Protein AF-0000000085039426 (afdb_homodimer)

Nearest PDB structures (foldseek):
  3bru-assembly1_B  TM=8.656E-01  e=1.188E-07  Cereibacter sphaeroides 2.4.1
  4yze-assembly1_A  TM=8.765E-01  e=3.279E-07  Escherichia coli K-12
  4l62-assembly1_C  TM=8.426E-01  e=1.089E-06  Pseudomonas aeruginosa PAO1
  3p9t-assembly1_B  TM=7.108E-01  e=8.349E-05  Stenotrophomonas maltophilia
  5h9t-assembly3_F  TM=6.845E-01  e=9.589E-05  Pseudomonas aeruginosa PAO1

Radius of gyration: 22.46 Å; Cα contacts (8 Å, |Δi|>4): 507; chains: 2; bounding box: 78×58×39 Å

Secondary structure (DSSP, 8-state):
-HHHHHHHHHHHHHHHHHHHHHHHH-TTT--HHHHHHHHT--HHHHHHH-S-HHHHHHHHIIIIIHHHHIIIIIGGGGSSS-HHHHHHHHHHHHHHH--HHHHHH--HHHHHHHHHTTT-HHHHHHHHHHHHHHHHHHHHHHHHHHHTTSB-TTS-HHHHHHHHHHHHHHHHHHGGG-SSSHHHHHHHHHHHHHHHHHB--/-HHHHHHHHHHHHHHHHHHHHHHHH-TTT--HHHHHHHHT--HHHHHHH-S-HHHHHHHHIIIIIHHHHIIIIIGGGGSSS-HHHHHHHHHHHHHHH--HHHHHH--HHHHHHHHHTTT-HHHHHHHHHHHHHHHHHHHHHHHHHHHTTSB-TTS-HHHHHHHHHHHHHHHHHHGGG-SSSHHHHHHHHHHHHHHHHHB--

InterPro domains:
  IPR001647 DNA-binding HTH domain, TetR-type [PF00440] (14-56)
  IPR001647 DNA-binding HTH domain, TetR-type [PR00455] (14-27)
  IPR001647 DNA-binding HTH domain, TetR-type [PR00455] (35-58)
  IPR001647 DNA-binding HTH domain, TetR-type [PS50977] (8-68)
  IPR009057 Homedomain-like superfamily [SSF46689] (4-67)
  IPR011075 Tetracyclin repressor-like, C-terminal domain [PF16925] (91-185)
  IPR023772 DNA-binding HTH domain, TetR-type, conserved site [PS01081] (26-56)
  IPR036271 Tetracyclin repressor-like, C-terminal domain superfamily [SSF48498] (82-187)

Solvent-accessible surface area (backbone atoms only — not comparable to full-atom values): 20787 Å² total; per-residue (Å²): 109,69,65,55,51,50,50,50,51,51,48,49,46,48,45,52,44,41,46,52,39,31,51,76,62,30,61,86,68,50,46,70,68,56,39,29,59,75,54,73,51,51,69,67,62,50,51,71,73,38,89,42,69,67,57,46,51,51,48,33,44,62,60,49,43,37,44,51,47,40,64,57,65,35,51,56,57,71,50,89,74,57,38,64,58,36,54,50,48,39,59,54,49,50,65,69,65,52,46,70,67,41,42,47,57,25,46,62,60,57,38,44,36,51,72,38,17,65,72,44,67,69,52,13,51,55,52,35,49,46,49,50,52,48,39,48,48,43,28,52,34,45,52,49,12,34,73,68,57,49,25,45,76,85,58,56,42,64,13,49,28,47,33,52,52,10,26,54,53,16,43,34,38,56,36,19,46,46,96,60,61,63,64,57,54,24,30,50,51,27,47,50,55,47,54,62,65,41,32,50,132,108,69,67,58,52,50,50,51,51,52,48,49,45,49,46,53,44,41,44,51,40,32,52,75,64,30,60,88,70,48,47,69,68,56,38,28,59,74,55,72,50,52,70,67,63,48,49,71,73,37,90,41,67,68,58,47,51,50,47,34,44,62,60,50,43,36,45,52,47,40,64,57,64,37,52,56,59,71,50,89,74,58,38,66,57,36,55,50,47,39,58,54,48,48,65,70,64,54,46,71,68,43,43,46,56,25,46,60,61,58,40,45,36,51,71,39,17,65,71,42,70,68,54,13,52,53,51,35,50,47,50,50,52,48,39,49,49,44,26,51,35,45,52,49,11,32,73,70,58,49,24,45,76,85,57,54,43,64,14,46,28,47,31,53,50,11,25,55,52,17,42,33,36,57,36,19,48,48,95,59,63,64,64,58,53,24,31,50,51,29,49,50,56,50,54,61,67,42,33,51,131

Sequence (402 aa):
MLQELKSERTKKLILDKAYELFYEEGFKSSSIDRIVKASHLTKGAFYHHFKSKKELGLKVIELKIQERIHQGMIVPLSNPGEALDLLRDTFFHRIKLFSLYDKKHGCPFNNLINEIGNQELAYRLALKKVLDEWKQAIIRIIERGKKEKTIKKSVSSHAVAIYLISAFEGVRGIRKLYDNDSVLTEYLLGLSFYLDHLGTNMLQELKSERTKKLILDKAYELFYEEGFKSSSIDRIVKASHLTKGAFYHHFKSKKELGLKVIELKIQERIHQGMIVPLSNPGEALDLLRDTFFHRIKLFSLYDKKHGCPFNNLINEIGNQELAYRLALKKVLDEWKQAIIRIIERGKKEKTIKKSVSSHAVAIYLISAFEGVRGIRKLYDNDSVLTEYLLGLSFYLDHLGTN

Organism: Cyclobacterium marinum (strain ATCC 25205 / DSM 745 / LMG 13164 / NCIMB 1802) (NCBI:txid880070)

pLDDT: mean 96.67, std 4.33, range [63.5, 98.94]

Structure (mmCIF, N/CA/C/O backbone):
data_AF-0000000085039426-model_v1
#
loop_
_entity.id
_entity.type
_entity.pdbx_description
1 polymer 'Transcriptional regulator, TetR family'
#
loop_
_atom_site.group_PDB
_atom_site.id
_atom_site.type_symbol
_atom_site.label_atom_id
_atom_site.label_alt_id
_atom_site.label_comp_id
_atom_site.label_asym_id
_atom_site.label_entity_id
_atom_site.label_seq_id
_atom_site.pdbx_PDB_ins_code
_atom_site.Cartn_x
_atom_site.Cartn_y
_atom_site.Cartn_z
_atom_site.occupancy
_atom_site.B_iso_or_equiv
_atom_site.auth_seq_id
_atom_site.auth_comp_id
_atom_site.auth_asym_id
_atom_site.auth_atom_id
_atom_site.pdbx_PDB_model_num
ATOM 1 N N . MET A 1 1 ? 39.406 20.75 3.938 1 72.38 1 MET A N 1
ATOM 2 C CA . MET A 1 1 ? 39.125 19.312 4.012 1 72.38 1 MET A CA 1
ATOM 3 C C . MET A 1 1 ? 38.219 19 5.191 1 72.38 1 MET A C 1
ATOM 5 O O . MET A 1 1 ? 37.156 18.391 5.02 1 72.38 1 MET A O 1
ATOM 9 N N . LEU A 1 2 ? 38.5 19.578 6.258 1 80.75 2 LEU A N 1
ATOM 10 C CA . LEU A 1 2 ? 37.719 19.359 7.469 1 80.75 2 LEU A CA 1
ATOM 11 C C . LEU A 1 2 ? 36.312 19.984 7.344 1 80.75 2 LEU A C 1
ATOM 13 O O . LEU A 1 2 ? 35.344 19.391 7.766 1 80.75 2 LEU A O 1
ATOM 17 N N . GLN A 1 3 ? 36.281 21.156 6.609 1 80.69 3 GLN A N 1
ATOM 18 C CA . GLN A 1 3 ? 35 21.844 6.414 1 80.69 3 GLN A CA 1
ATOM 19 C C . GLN A 1 3 ? 34.094 21.062 5.484 1 80.69 3 GLN A C 1
ATOM 21 O O . GLN A 1 3 ? 32.875 20.984 5.703 1 80.69 3 GLN A O 1
ATOM 26 N N . GLU A 1 4 ? 34.688 20.5 4.5 1 81.31 4 GLU A N 1
ATOM 27 C CA . GLU A 1 4 ? 33.938 19.688 3.562 1 81.31 4 GLU A CA 1
ATOM 28 C C . GLU A 1 4 ? 33.375 18.438 4.246 1 81.31 4 GLU A C 1
ATOM 30 O O . GLU A 1 4 ? 32.219 18.047 3.982 1 81.31 4 GLU A O 1
ATOM 35 N N . LEU A 1 5 ? 34.156 17.859 5.039 1 80.62 5 LEU A N 1
ATOM 36 C CA . LEU A 1 5 ? 33.719 16.672 5.777 1 80.62 5 LEU A CA 1
ATOM 37 C C . LEU A 1 5 ? 32.594 17.016 6.742 1 80.62 5 LEU A C 1
ATOM 39 O O . LEU A 1 5 ? 31.656 16.234 6.895 1 80.62 5 LEU A O 1
ATOM 43 N N . LYS A 1 6 ? 32.781 18.141 7.355 1 84.81 6 LYS A N 1
ATOM 44 C CA . LYS A 1 6 ? 31.719 18.609 8.266 1 84.81 6 LYS A CA 1
ATOM 45 C C . LYS A 1 6 ? 30.422 18.875 7.52 1 84.81 6 LYS A C 1
ATOM 47 O O . LYS A 1 6 ? 29.344 18.547 8.008 1 84.81 6 LYS A O 1
ATOM 52 N N . SER A 1 7 ? 30.578 19.484 6.441 1 89.81 7 SER A N 1
ATOM 53 C CA . SER A 1 7 ? 29.422 19.781 5.609 1 89.81 7 SER A CA 1
ATOM 54 C C . SER A 1 7 ? 28.703 18.5 5.176 1 89.81 7 SER A C 1
ATOM 56 O O . SER A 1 7 ? 27.484 18.422 5.234 1 89.81 7 SER A O 1
ATOM 58 N N . GLU A 1 8 ? 29.516 17.547 4.762 1 92.12 8 GLU A N 1
ATOM 59 C CA . GLU A 1 8 ? 28.938 16.281 4.344 1 92.12 8 GLU A CA 1
ATOM 60 C C . GLU A 1 8 ? 28.266 15.57 5.512 1 92.12 8 GLU A C 1
ATOM 62 O O . GLU A 1 8 ? 27.234 14.922 5.34 1 92.12 8 GLU A O 1
ATOM 67 N N . ARG A 1 9 ? 28.812 15.648 6.645 1 94.44 9 ARG A N 1
ATOM 68 C CA . ARG A 1 9 ? 28.234 15.047 7.844 1 94.44 9 ARG A CA 1
ATOM 69 C C . ARG A 1 9 ? 26.906 15.703 8.203 1 94.44 9 ARG A C 1
ATOM 71 O O . ARG A 1 9 ? 25.969 15.023 8.602 1 94.44 9 ARG A O 1
ATOM 78 N N . THR A 1 10 ? 26.891 17.047 8.055 1 95.69 10 THR A N 1
ATOM 79 C CA . THR A 1 10 ? 25.672 17.781 8.336 1 95.69 10 THR A CA 1
ATOM 80 C C . THR A 1 10 ? 24.578 17.422 7.336 1 95.69 10 THR A C 1
ATOM 82 O O . THR A 1 10 ? 23.422 17.219 7.715 1 95.69 10 THR A O 1
ATOM 85 N N . LYS A 1 11 ? 24.953 17.344 6.117 1 96.62 11 LYS A N 1
ATOM 86 C CA . LYS A 1 11 ? 24.016 16.953 5.07 1 96.62 11 LYS A CA 1
ATOM 87 C C . LYS A 1 11 ? 23.438 15.578 5.344 1 96.62 11 LYS A C 1
ATOM 89 O O . LYS A 1 11 ? 22.219 15.375 5.219 1 96.62 11 LYS A O 1
ATOM 94 N N . LYS A 1 12 ? 24.297 14.617 5.703 1 97.06 12 LYS A N 1
ATOM 95 C CA . LYS A 1 12 ? 23.859 13.258 6.016 1 97.06 12 LYS A CA 1
ATOM 96 C C . LYS A 1 12 ? 22.938 13.242 7.23 1 97.06 12 LYS A C 1
ATOM 98 O O . LYS A 1 12 ? 21.938 12.516 7.254 1 97.06 12 LYS A O 1
ATOM 103 N N . LEU A 1 13 ? 23.234 14.023 8.203 1 97.69 13 LEU A N 1
ATOM 104 C CA . LEU A 1 13 ? 22.406 14.117 9.406 1 97.69 13 LEU A CA 1
ATOM 105 C C . LEU A 1 13 ? 21 14.609 9.062 1 97.69 13 LEU A C 1
ATOM 107 O O . LEU A 1 13 ? 20.016 14.055 9.539 1 97.69 13 LEU A O 1
ATOM 111 N N . ILE A 1 14 ? 20.938 15.617 8.242 1 97.81 14 ILE A N 1
ATOM 112 C CA . ILE A 1 14 ? 19.656 16.172 7.824 1 97.81 14 ILE A CA 1
ATOM 113 C C . ILE A 1 14 ? 18.859 15.102 7.07 1 97.81 14 ILE A C 1
ATOM 115 O O . ILE A 1 14 ? 17.672 14.906 7.336 1 97.81 14 ILE A O 1
ATOM 119 N N . LEU A 1 15 ? 19.547 14.406 6.199 1 98.12 15 LEU A N 1
ATOM 120 C CA . LEU A 1 15 ? 18.891 13.367 5.398 1 98.12 15 LEU A CA 1
ATOM 121 C C . LEU A 1 15 ? 18.359 12.242 6.285 1 98.12 15 LEU A C 1
ATOM 123 O O . LEU A 1 15 ? 17.234 11.781 6.094 1 98.12 15 LEU A O 1
ATOM 127 N N . ASP A 1 16 ? 19.141 11.828 7.234 1 98.38 16 ASP A N 1
ATOM 128 C CA . ASP A 1 16 ? 18.75 10.75 8.133 1 98.38 16 ASP A CA 1
ATOM 129 C C . ASP A 1 16 ? 17.531 11.141 8.977 1 98.38 16 ASP A C 1
ATOM 131 O O . ASP A 1 16 ? 16.594 10.359 9.109 1 98.38 16 ASP A O 1
ATOM 135 N N . LYS A 1 17 ? 17.531 12.305 9.477 1 98.5 17 LYS A N 1
ATOM 136 C CA . LYS A 1 17 ? 16.438 12.766 10.32 1 98.5 17 LYS A CA 1
ATOM 137 C C . LYS A 1 17 ? 15.172 13.008 9.5 1 98.5 17 LYS A C 1
ATOM 139 O O . LYS A 1 17 ? 14.062 12.719 9.961 1 98.5 17 LYS A O 1
ATOM 144 N N . ALA A 1 18 ? 15.406 13.562 8.328 1 98.62 18 ALA A N 1
ATOM 145 C CA . ALA A 1 18 ? 14.266 13.742 7.438 1 98.62 18 ALA A CA 1
ATOM 146 C C . ALA A 1 18 ? 13.617 12.398 7.09 1 98.62 18 ALA A C 1
ATOM 148 O O . ALA A 1 18 ? 12.398 12.25 7.16 1 98.62 18 ALA A O 1
ATOM 149 N N . TYR A 1 19 ? 14.445 11.438 6.777 1 98.69 19 TYR A N 1
ATOM 150 C CA . TYR A 1 19 ? 13.953 10.102 6.461 1 98.69 19 TYR A CA 1
ATOM 151 C C . TYR A 1 19 ? 13.156 9.523 7.625 1 98.69 19 TYR A C 1
ATOM 153 O O . TYR A 1 19 ? 12.055 9 7.434 1 98.69 19 TYR A O 1
ATOM 161 N N . GLU A 1 20 ? 13.719 9.633 8.766 1 98.44 20 GLU A N 1
ATOM 162 C CA . GLU A 1 20 ? 13.062 9.102 9.953 1 98.44 20 GLU A CA 1
ATOM 163 C C . GLU A 1 20 ? 11.695 9.758 10.156 1 98.44 20 GLU A C 1
ATOM 165 O O . GLU A 1 20 ? 10.703 9.062 10.414 1 98.44 20 GLU A O 1
ATOM 170 N N . LEU A 1 21 ? 11.633 11.062 9.992 1 98.06 21 LEU A N 1
ATOM 171 C CA . LEU A 1 21 ? 10.391 11.797 10.203 1 98.06 21 LEU A CA 1
ATOM 172 C C . LEU A 1 21 ? 9.383 11.469 9.102 1 98.06 21 LEU A C 1
ATOM 174 O O . LEU A 1 21 ? 8.203 11.258 9.383 1 98.06 21 LEU A O 1
ATOM 178 N N . PHE A 1 22 ? 9.875 11.438 7.832 1 98.12 22 PHE A N 1
ATOM 179 C CA . PHE A 1 22 ? 9 11.055 6.73 1 98.12 22 PHE A CA 1
ATOM 180 C C . PHE A 1 22 ? 8.422 9.664 6.953 1 98.12 22 PHE A C 1
ATOM 182 O O . PHE A 1 22 ? 7.242 9.43 6.688 1 98.12 22 PHE A O 1
ATOM 189 N N . TYR A 1 23 ? 9.234 8.766 7.441 1 97.81 23 TYR A N 1
ATOM 190 C CA . TYR A 1 23 ? 8.844 7.375 7.625 1 97.81 23 TYR A CA 1
ATOM 191 C C . TYR A 1 23 ? 7.844 7.234 8.766 1 97.81 23 TYR A C 1
ATOM 193 O O . TYR A 1 23 ? 6.836 6.531 8.633 1 97.81 23 TYR A O 1
ATOM 201 N N . GLU A 1 24 ? 8.008 7.957 9.805 1 96.44 24 GLU A N 1
ATOM 202 C CA . GLU A 1 24 ? 7.203 7.801 11.008 1 96.44 24 GLU A CA 1
ATOM 203 C C . GLU A 1 24 ? 5.938 8.648 10.938 1 96.44 24 GLU A C 1
ATOM 205 O O . GLU A 1 24 ? 4.867 8.219 11.383 1 96.44 24 GLU A O 1
ATOM 210 N N . GLU A 1 25 ? 6.082 9.867 10.281 1 95.12 25 GLU A N 1
ATOM 211 C CA . GLU A 1 25 ? 4.996 10.836 10.43 1 95.12 25 GLU A CA 1
ATOM 212 C C . GLU A 1 25 ? 4.371 11.164 9.078 1 95.12 25 GLU A C 1
ATOM 214 O O . GLU A 1 25 ? 3.281 11.742 9.016 1 95.12 25 GLU A O 1
ATOM 219 N N . GLY A 1 26 ? 5.039 10.75 8.055 1 96.38 26 GLY A N 1
ATOM 220 C CA . GLY A 1 26 ? 4.582 11.125 6.73 1 96.38 26 GLY A CA 1
ATOM 221 C C . GLY A 1 26 ? 5.301 12.336 6.172 1 96.38 26 GLY A C 1
ATOM 222 O O . GLY A 1 26 ? 5.695 13.234 6.922 1 96.38 26 GLY A O 1
ATOM 223 N N . PHE A 1 27 ? 5.441 12.398 4.922 1 96.94 27 PHE A N 1
ATOM 224 C CA . PHE A 1 27 ? 6.125 13.484 4.227 1 96.94 27 PHE A CA 1
ATOM 225 C C . PHE A 1 27 ? 5.363 14.797 4.391 1 96.94 27 PHE A C 1
ATOM 227 O O . PHE A 1 27 ? 5.949 15.82 4.758 1 96.94 27 PHE A O 1
ATOM 234 N N . LYS A 1 28 ? 4.113 14.734 4.215 1 94.75 28 LYS A N 1
ATOM 235 C CA . LYS A 1 28 ? 3.299 15.945 4.227 1 94.75 28 LYS A CA 1
ATOM 236 C C . LYS A 1 28 ? 3.244 16.562 5.621 1 94.75 28 LYS A C 1
ATOM 238 O O . LYS A 1 28 ? 3.215 17.781 5.766 1 94.75 28 LYS A O 1
ATOM 243 N N . SER A 1 29 ? 3.33 15.758 6.617 1 93.81 29 SER A N 1
ATOM 244 C CA . SER A 1 29 ? 3.162 16.234 7.988 1 93.81 29 SER A CA 1
ATOM 245 C C . SER A 1 29 ? 4.496 16.656 8.586 1 93.81 29 SER A C 1
ATOM 247 O O . SER A 1 29 ? 4.535 17.234 9.68 1 93.81 29 SER A O 1
ATOM 249 N N . SER A 1 30 ? 5.562 16.344 7.895 1 96.56 30 SER A N 1
ATOM 250 C CA . SER A 1 30 ? 6.887 16.703 8.383 1 96.56 30 SER A CA 1
ATOM 251 C C . SER A 1 30 ? 7.32 18.062 7.824 1 96.56 30 SER A C 1
ATOM 253 O O . SER A 1 30 ? 7.398 18.234 6.609 1 96.56 30 SER A O 1
ATOM 255 N N . SER A 1 31 ? 7.621 19.016 8.758 1 96.44 31 SER A N 1
ATOM 256 C CA . SER A 1 31 ? 8.047 20.344 8.328 1 96.44 31 SER A CA 1
ATOM 257 C C . SER A 1 31 ? 9.555 20.516 8.461 1 96.44 31 SER A C 1
ATOM 259 O O . SER A 1 31 ? 10.211 19.75 9.18 1 96.44 31 SER A O 1
ATOM 261 N N . ILE A 1 32 ? 10.008 21.469 7.762 1 97.25 32 ILE A N 1
ATOM 262 C CA . ILE A 1 32 ? 11.422 21.812 7.859 1 97.25 32 ILE A CA 1
ATOM 263 C C . ILE A 1 32 ? 11.766 22.172 9.305 1 97.25 32 ILE A C 1
ATOM 265 O O . ILE A 1 32 ? 12.82 21.781 9.82 1 97.25 32 ILE A O 1
ATOM 269 N N . ASP A 1 33 ? 10.859 22.875 9.977 1 97.62 33 ASP A N 1
ATOM 270 C CA . ASP A 1 33 ? 11.086 23.25 11.375 1 97.62 33 ASP A CA 1
ATOM 271 C C . ASP A 1 33 ? 11.281 22 12.25 1 97.62 33 ASP A C 1
ATOM 273 O O . ASP A 1 33 ? 12.164 21.984 13.109 1 97.62 33 ASP A O 1
ATOM 277 N N . ARG A 1 34 ? 10.492 20.984 12.055 1 97.19 34 ARG A N 1
ATOM 278 C CA . ARG A 1 34 ? 10.602 19.75 12.828 1 97.19 34 ARG A CA 1
ATOM 279 C C . ARG A 1 34 ? 11.914 19.031 12.531 1 97.19 34 ARG A C 1
ATOM 281 O O . ARG A 1 34 ? 12.547 18.484 13.43 1 97.19 34 ARG A O 1
ATOM 288 N N . ILE A 1 35 ? 12.305 19.047 11.273 1 98 35 ILE A N 1
ATOM 289 C CA . ILE A 1 35 ? 13.539 18.391 10.867 1 98 35 ILE A CA 1
ATOM 290 C C . ILE A 1 35 ? 14.734 19.125 11.469 1 98 35 ILE A C 1
ATOM 292 O O . ILE A 1 35 ? 15.664 18.5 11.977 1 98 35 ILE A O 1
ATOM 296 N N . VAL A 1 36 ? 14.672 20.438 11.406 1 98 36 VAL A N 1
ATOM 297 C CA . VAL A 1 36 ? 15.719 21.281 11.977 1 98 36 VAL A CA 1
ATOM 298 C C . VAL A 1 36 ? 15.836 21 13.477 1 98 36 VAL A C 1
ATOM 300 O O . VAL A 1 36 ? 16.938 20.766 13.984 1 98 36 VAL A O 1
ATOM 303 N N . LYS A 1 37 ? 14.758 20.953 14.141 1 98 37 LYS A N 1
ATOM 304 C CA . LYS A 1 37 ? 14.742 20.672 15.57 1 98 37 LYS A CA 1
ATOM 305 C C . LYS A 1 37 ? 15.281 19.266 15.867 1 98 37 LYS A C 1
ATOM 307 O O . LYS A 1 37 ? 16.109 19.094 16.766 1 98 37 LYS A O 1
ATOM 312 N N . ALA A 1 38 ? 14.867 18.297 15.117 1 97.12 38 ALA A N 1
ATOM 313 C CA . ALA A 1 38 ? 15.266 16.906 15.328 1 97.12 38 ALA A CA 1
ATOM 314 C C . ALA A 1 38 ? 16.766 16.719 15.055 1 97.12 38 ALA A C 1
ATOM 316 O O . ALA A 1 38 ? 17.391 15.836 15.625 1 97.12 38 ALA A O 1
ATOM 317 N N . SER A 1 39 ? 17.312 17.578 14.18 1 96.88 39 SER A N 1
ATOM 318 C CA . SER A 1 39 ? 18.719 17.469 13.797 1 96.88 39 SER A CA 1
ATOM 319 C C . SER A 1 39 ? 19.609 18.328 14.695 1 96.88 39 SER A C 1
ATOM 321 O O . SER A 1 39 ? 20.828 18.297 14.57 1 96.88 39 SER A O 1
ATOM 323 N N . HIS A 1 40 ? 18.969 19.141 15.539 1 97.31 40 HIS A N 1
ATOM 324 C CA . HIS A 1 40 ? 19.688 20.062 16.422 1 97.31 40 HIS A CA 1
ATOM 325 C C . HIS A 1 40 ? 20.547 21.031 15.633 1 97.31 40 HIS A C 1
ATOM 327 O O . HIS A 1 40 ? 21.703 21.266 15.984 1 97.31 40 HIS A O 1
ATOM 333 N N . LEU A 1 41 ? 20 21.453 14.578 1 96.38 41 LEU A N 1
ATOM 334 C CA . LEU A 1 41 ? 20.656 22.438 13.727 1 96.38 41 LEU A CA 1
ATOM 335 C C . LEU A 1 41 ? 19.891 23.75 13.742 1 96.38 41 LEU A C 1
ATOM 337 O O . LEU A 1 41 ? 18.75 23.812 14.195 1 96.38 41 LEU A O 1
ATOM 341 N N . THR A 1 42 ? 20.562 24.828 13.281 1 96.38 42 THR A N 1
ATOM 342 C CA . THR A 1 42 ? 19.859 26.078 13.008 1 96.38 42 THR A CA 1
ATOM 343 C C . THR A 1 42 ? 19.203 26.047 11.625 1 96.38 42 THR A C 1
ATOM 345 O O . THR A 1 42 ? 19.625 25.281 10.758 1 96.38 42 THR A O 1
ATOM 348 N N . LYS A 1 43 ? 18.172 26.891 11.438 1 96.44 43 LYS A N 1
ATOM 349 C CA . LYS A 1 43 ? 17.547 27.016 10.125 1 96.44 43 LYS A CA 1
ATOM 350 C C . LYS A 1 43 ? 18.562 27.406 9.055 1 96.44 43 LYS A C 1
ATOM 352 O O . LYS A 1 43 ? 18.516 26.891 7.938 1 96.44 43 LYS A O 1
ATOM 357 N N . GLY A 1 44 ? 19.469 28.266 9.438 1 95.62 44 GLY A N 1
ATOM 358 C CA . GLY A 1 44 ? 20.516 28.688 8.516 1 95.62 44 GLY A CA 1
ATOM 359 C C . GLY A 1 44 ? 21.391 27.531 8.039 1 95.62 44 GLY A C 1
ATOM 360 O O . GLY A 1 44 ? 21.688 27.422 6.844 1 95.62 44 GLY A O 1
ATOM 361 N N . ALA A 1 45 ? 21.781 26.734 8.938 1 95.06 45 ALA A N 1
ATOM 362 C CA . ALA A 1 45 ? 22.578 25.562 8.602 1 95.06 45 ALA A CA 1
ATOM 363 C C . ALA A 1 45 ? 21.812 24.625 7.66 1 95.06 45 ALA A C 1
ATOM 365 O O . ALA A 1 45 ? 22.391 24.062 6.734 1 95.06 45 ALA A O 1
ATOM 366 N N . PHE A 1 46 ? 20.5 24.406 7.91 1 96.88 46 PHE A N 1
ATOM 367 C CA . PHE A 1 46 ? 19.672 23.578 7.031 1 96.88 46 PHE A CA 1
ATOM 368 C C . PHE A 1 46 ? 19.688 24.141 5.613 1 96.88 46 PHE A C 1
ATOM 370 O O . PHE A 1 46 ? 19.953 23.406 4.656 1 96.88 46 PHE A O 1
ATOM 377 N N . TYR A 1 47 ? 19.484 25.422 5.461 1 96.88 47 TYR A N 1
ATOM 378 C CA . TYR A 1 47 ? 19.297 26.047 4.156 1 96.88 47 TYR A CA 1
ATOM 379 C C . TYR A 1 47 ? 20.641 26.188 3.424 1 96.88 47 TYR A C 1
ATOM 381 O O . TYR A 1 47 ? 20.656 26.453 2.219 1 96.88 47 TYR A O 1
ATOM 389 N N . HIS A 1 48 ? 21.641 26.047 4.164 1 96.38 48 HIS A N 1
ATOM 390 C CA . HIS A 1 48 ? 22.938 25.953 3.516 1 96.38 48 HIS A CA 1
ATOM 391 C C . HIS A 1 48 ? 23.031 24.688 2.662 1 96.38 48 HIS A C 1
ATOM 393 O O . HIS A 1 48 ? 23.688 24.688 1.619 1 96.38 48 HIS A O 1
ATOM 399 N N . HIS A 1 49 ? 22.312 23.688 3.049 1 96.5 49 HIS A N 1
ATOM 400 C CA . HIS A 1 49 ? 22.453 22.391 2.404 1 96.5 49 HIS A CA 1
ATOM 401 C C . HIS A 1 49 ? 21.25 22.094 1.511 1 96.5 49 HIS A C 1
ATOM 403 O O . HIS A 1 49 ? 21.375 21.438 0.478 1 96.5 49 HIS A O 1
ATOM 409 N N . PHE A 1 50 ? 20.047 22.5 1.928 1 97.62 50 PHE A N 1
ATOM 410 C CA . PHE A 1 50 ? 18.828 22.25 1.173 1 97.62 50 PHE A CA 1
ATOM 411 C C . PHE A 1 50 ? 18 23.516 1.028 1 97.62 50 PHE A C 1
ATOM 413 O O . PHE A 1 50 ? 17.703 24.188 2.021 1 97.62 50 PHE A O 1
ATOM 420 N N . LYS A 1 51 ? 17.5 23.688 -0.182 1 96.81 51 LYS A N 1
ATOM 421 C CA . LYS A 1 51 ? 16.828 24.953 -0.485 1 96.81 51 LYS A CA 1
ATOM 422 C C . LYS A 1 51 ? 15.336 24.875 -0.159 1 96.81 51 LYS A C 1
ATOM 424 O O . LYS A 1 51 ? 14.672 25.891 -0.011 1 96.81 51 LYS A O 1
ATOM 429 N N . SER A 1 52 ? 14.898 23.625 -0.126 1 96.56 52 SER A N 1
ATOM 430 C CA . SER A 1 52 ? 13.461 23.438 0.076 1 96.56 52 SER A CA 1
ATOM 431 C C . SER A 1 52 ? 13.148 22.031 0.551 1 96.56 52 SER A C 1
ATOM 433 O O . SER A 1 52 ? 13.984 21.125 0.451 1 96.56 52 SER A O 1
ATOM 435 N N . LYS A 1 53 ? 12.016 21.828 1.001 1 96 53 LYS A N 1
ATOM 436 C CA . LYS A 1 53 ? 11.539 20.484 1.358 1 96 53 LYS A CA 1
ATOM 437 C C . LYS A 1 53 ? 11.484 19.578 0.135 1 96 53 LYS A C 1
ATOM 439 O O . LYS A 1 53 ? 11.742 18.375 0.234 1 96 53 LYS A O 1
ATOM 444 N N . LYS A 1 54 ? 11.102 20.188 -0.993 1 96.69 54 LYS A N 1
ATOM 445 C CA . LYS A 1 54 ? 11.047 19.438 -2.24 1 96.69 54 LYS A CA 1
ATOM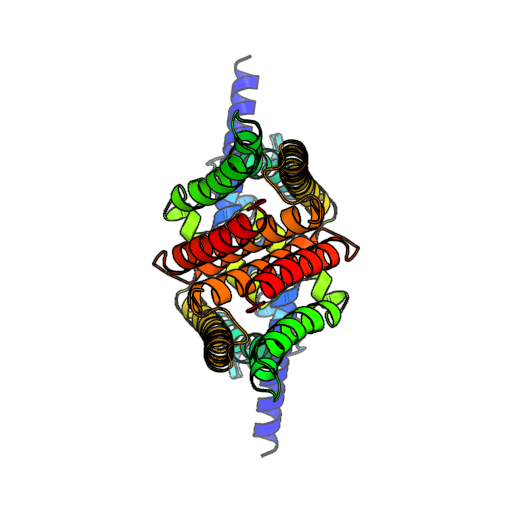 446 C C . LYS A 1 54 ? 12.406 18.844 -2.582 1 96.69 54 LYS A C 1
ATOM 448 O O . LYS A 1 54 ? 12.508 17.641 -2.883 1 96.69 54 LYS A O 1
ATOM 453 N N . GLU A 1 55 ? 13.383 19.625 -2.492 1 98 55 GLU A N 1
ATOM 454 C CA . GLU A 1 55 ? 14.727 19.141 -2.764 1 98 55 GLU A CA 1
ATOM 455 C C . GLU A 1 55 ? 15.133 18.047 -1.769 1 98 55 GLU A C 1
ATOM 457 O O . GLU A 1 55 ? 15.719 17.031 -2.152 1 98 55 GLU A O 1
ATOM 462 N N . LEU A 1 56 ? 14.891 18.328 -0.506 1 98.25 56 LEU A N 1
ATOM 463 C CA . LEU A 1 56 ? 15.195 17.359 0.538 1 98.25 56 LEU A CA 1
ATOM 464 C C . LEU A 1 56 ? 14.477 16.047 0.286 1 98.25 56 LEU A C 1
ATOM 466 O O . LEU A 1 56 ? 15.078 14.969 0.383 1 98.25 56 LEU A O 1
ATOM 470 N N . GLY A 1 57 ? 13.148 16.109 -0.043 1 98.12 57 GLY A N 1
ATOM 471 C CA . GLY A 1 57 ? 12.367 14.922 -0.343 1 98.12 57 GLY A CA 1
ATOM 472 C C . GLY A 1 57 ? 12.945 14.109 -1.483 1 98.12 57 GLY A C 1
ATOM 473 O O . GLY A 1 57 ? 13.008 12.875 -1.401 1 98.12 57 GLY A O 1
ATOM 474 N N . LEU A 1 58 ? 13.383 14.766 -2.543 1 98.38 58 LEU A N 1
ATOM 475 C CA . LEU A 1 58 ? 13.992 14.086 -3.678 1 98.38 58 LEU A CA 1
ATOM 476 C C . LEU A 1 58 ? 15.266 13.367 -3.262 1 98.38 58 LEU A C 1
ATOM 478 O O . LEU A 1 58 ? 15.516 12.234 -3.678 1 98.38 58 LEU A O 1
ATOM 482 N N . LYS A 1 59 ? 16.016 14.016 -2.418 1 98.5 59 LYS A N 1
ATOM 483 C CA . LYS A 1 59 ? 17.266 13.414 -1.97 1 98.5 59 LYS A CA 1
ATOM 484 C C . LYS A 1 59 ? 17 12.219 -1.05 1 98.5 59 LYS A C 1
ATOM 486 O O . LYS A 1 59 ? 17.734 11.234 -1.072 1 98.5 59 LYS A O 1
ATOM 491 N N . VAL A 1 60 ? 15.984 12.305 -0.249 1 98.69 60 VAL A N 1
ATOM 492 C CA . VAL A 1 60 ? 15.594 11.172 0.587 1 98.69 60 VAL A CA 1
ATOM 493 C C . VAL A 1 60 ? 15.219 9.984 -0.294 1 98.69 60 VAL A C 1
ATOM 495 O O . VAL A 1 60 ? 15.633 8.852 -0.03 1 98.69 60 VAL A O 1
ATOM 498 N N . ILE A 1 61 ? 14.438 10.188 -1.385 1 98.69 61 ILE A N 1
ATOM 499 C CA . ILE A 1 61 ? 14.047 9.109 -2.295 1 98.69 61 ILE A CA 1
ATOM 500 C C . ILE A 1 61 ? 15.289 8.516 -2.955 1 98.69 61 ILE A C 1
ATOM 502 O O . ILE A 1 61 ? 15.469 7.297 -2.969 1 98.69 61 ILE A O 1
ATOM 506 N N . GLU A 1 62 ? 16.172 9.328 -3.377 1 98.25 62 GLU A N 1
ATOM 507 C CA . GLU A 1 62 ? 17.328 8.922 -4.18 1 98.25 62 GLU A CA 1
ATOM 508 C C . GLU A 1 62 ? 18.359 8.188 -3.326 1 98.25 62 GLU A C 1
ATOM 510 O O . GLU A 1 62 ? 18.984 7.234 -3.789 1 98.25 62 GLU A O 1
ATOM 515 N N . LEU A 1 63 ? 18.453 8.641 -2.064 1 97.75 63 LEU A N 1
ATOM 516 C CA . LEU A 1 63 ? 19.609 8.156 -1.3 1 97.75 63 LEU A CA 1
ATOM 517 C C . LEU A 1 63 ? 19.156 7.18 -0.214 1 97.75 63 LEU A C 1
ATOM 519 O O . LEU A 1 63 ? 19.922 6.305 0.191 1 97.75 63 LEU A O 1
ATOM 523 N N . LYS A 1 64 ? 18 7.352 0.288 1 98.5 64 LYS A N 1
ATOM 524 C CA . LYS A 1 64 ? 17.547 6.477 1.367 1 98.5 64 LYS A CA 1
ATOM 525 C C . LYS A 1 64 ? 16.625 5.383 0.839 1 98.5 64 LYS A C 1
ATOM 527 O O . LYS A 1 64 ? 16.875 4.195 1.047 1 98.5 64 LYS A O 1
ATOM 532 N N . ILE A 1 65 ? 15.594 5.762 0.062 1 98.75 65 ILE A N 1
ATOM 533 C CA . ILE A 1 65 ? 14.609 4.809 -0.435 1 98.75 65 ILE A CA 1
ATOM 534 C C . ILE A 1 65 ? 15.25 3.895 -1.476 1 98.75 65 ILE A C 1
ATOM 536 O O . ILE A 1 65 ? 15.133 2.67 -1.391 1 98.75 65 ILE A O 1
ATOM 540 N N . GLN A 1 66 ? 15.891 4.512 -2.443 1 98.56 66 GLN A N 1
ATOM 541 C CA . GLN A 1 66 ? 16.547 3.738 -3.496 1 98.56 66 GLN A CA 1
ATOM 542 C C . GLN A 1 66 ? 17.562 2.756 -2.91 1 98.56 66 GLN A C 1
ATOM 544 O O . GLN A 1 66 ? 17.625 1.597 -3.326 1 98.56 66 GLN A O 1
ATOM 549 N N . GLU A 1 67 ? 18.297 3.207 -1.957 1 98.19 67 GLU A N 1
ATOM 550 C CA . GLU A 1 67 ? 19.312 2.352 -1.337 1 98.19 67 GLU A CA 1
ATOM 551 C C . GLU A 1 67 ? 18.656 1.175 -0.611 1 98.19 67 GLU A C 1
ATOM 553 O O . GLU A 1 67 ? 19.141 0.044 -0.697 1 98.19 67 GLU A O 1
ATOM 558 N N . ARG A 1 68 ? 17.672 1.443 0.077 1 97.94 68 ARG A N 1
ATOM 559 C CA . ARG A 1 68 ? 16.969 0.407 0.823 1 97.94 68 ARG A CA 1
ATOM 560 C C . ARG A 1 68 ? 16.438 -0.679 -0.111 1 97.94 68 ARG A C 1
ATOM 562 O O . ARG A 1 68 ? 16.625 -1.87 0.145 1 97.94 68 ARG A O 1
ATOM 569 N N . ILE A 1 69 ? 15.82 -0.31 -1.235 1 98.62 69 ILE A N 1
ATOM 570 C CA . ILE A 1 69 ? 15.273 -1.26 -2.199 1 98.62 69 ILE A CA 1
ATOM 571 C C . ILE A 1 69 ? 16.406 -1.98 -2.914 1 98.62 69 ILE A C 1
ATOM 573 O O . ILE A 1 69 ? 16.359 -3.197 -3.115 1 98.62 69 ILE A O 1
ATOM 577 N N . HIS A 1 70 ? 17.438 -1.204 -3.252 1 98.56 70 HIS A N 1
ATOM 578 C CA . HIS A 1 70 ? 18.562 -1.776 -3.963 1 98.56 70 HIS A CA 1
ATOM 579 C C . HIS A 1 70 ? 19.25 -2.859 -3.133 1 98.56 70 HIS A C 1
ATOM 581 O O . HIS A 1 70 ? 19.438 -3.984 -3.602 1 98.56 70 HIS A O 1
ATOM 587 N N . GLN A 1 71 ? 19.5 -2.572 -1.885 1 97.81 71 GLN A N 1
ATOM 588 C CA . GLN A 1 71 ? 20.219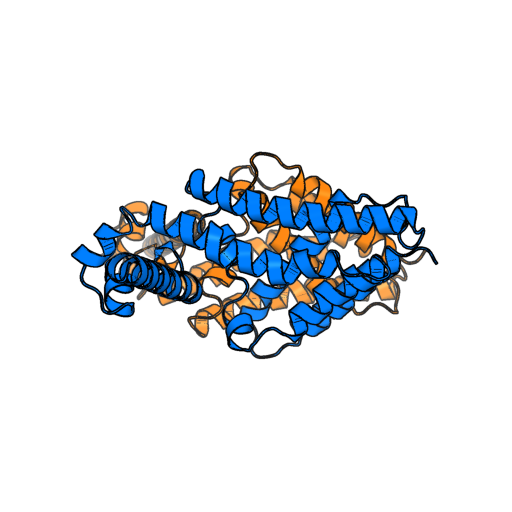 -3.504 -1.023 1 97.81 71 GLN A CA 1
ATOM 589 C C . GLN A 1 71 ? 19.328 -4.668 -0.604 1 97.81 71 GLN A C 1
ATOM 591 O O . GLN A 1 71 ? 19.781 -5.805 -0.492 1 97.81 71 GLN A O 1
ATOM 596 N N . GLY A 1 72 ? 18.078 -4.363 -0.43 1 97.88 72 GLY A N 1
ATOM 597 C CA . GLY A 1 72 ? 17.203 -5.367 0.142 1 97.88 72 GLY A CA 1
ATOM 598 C C . GLY A 1 72 ? 16.562 -6.266 -0.901 1 97.88 72 GLY A C 1
ATOM 599 O O . GLY A 1 72 ? 16.281 -7.43 -0.63 1 97.88 72 GLY A O 1
ATOM 600 N N . MET A 1 73 ? 16.328 -5.703 -2.137 1 98.62 73 MET A N 1
ATOM 601 C CA . MET A 1 73 ? 15.461 -6.445 -3.045 1 98.62 73 MET A CA 1
ATOM 602 C C . MET A 1 73 ? 16.141 -6.66 -4.395 1 98.62 73 MET A C 1
ATOM 604 O O . MET A 1 73 ? 15.781 -7.574 -5.137 1 98.62 73 MET A O 1
ATOM 608 N N . ILE A 1 74 ? 17.172 -5.883 -4.715 1 98.69 74 ILE A N 1
ATOM 609 C CA . ILE A 1 74 ? 17.75 -5.957 -6.047 1 98.69 74 ILE A CA 1
ATOM 610 C C . ILE A 1 74 ? 19.078 -6.723 -5.988 1 98.69 74 ILE A C 1
ATOM 612 O O . ILE A 1 74 ? 19.281 -7.688 -6.73 1 98.69 74 ILE A O 1
ATOM 616 N N . VAL A 1 75 ? 19.938 -6.375 -5.082 1 98.31 75 VAL A N 1
ATOM 617 C CA . VAL A 1 75 ? 21.281 -6.93 -4.977 1 98.31 75 VAL A CA 1
ATOM 618 C C . VAL A 1 75 ? 21.203 -8.445 -4.77 1 98.31 75 VAL A C 1
ATOM 620 O O . VAL A 1 75 ? 21.922 -9.203 -5.418 1 98.31 75 VAL A O 1
ATOM 623 N N . PRO A 1 76 ? 20.328 -8.945 -3.914 1 98.12 76 PRO A N 1
ATOM 624 C CA . PRO A 1 76 ? 20.297 -10.391 -3.688 1 98.12 76 PRO A CA 1
ATOM 625 C C . PRO A 1 76 ? 19.969 -11.18 -4.957 1 98.12 76 PRO A C 1
ATOM 627 O O . PRO A 1 76 ? 20.344 -12.352 -5.066 1 98.12 76 PRO A O 1
ATOM 630 N N . LEU A 1 77 ? 19.312 -10.594 -5.941 1 98.25 77 LEU A N 1
ATOM 631 C CA . LEU A 1 77 ? 18.906 -11.281 -7.168 1 98.25 77 LEU A CA 1
ATOM 632 C C . LEU A 1 77 ? 20.109 -11.461 -8.102 1 98.25 77 LEU A C 1
ATOM 634 O O . LEU A 1 77 ? 20.031 -12.227 -9.07 1 98.25 77 LEU A O 1
ATOM 638 N N . SER A 1 78 ? 21.172 -10.773 -7.832 1 96.25 78 SER A N 1
ATOM 639 C CA . SER A 1 78 ? 22.359 -10.852 -8.664 1 96.25 78 SER A CA 1
ATOM 640 C C . SER A 1 78 ? 23.359 -11.875 -8.117 1 96.25 78 SER A C 1
ATOM 642 O O . SER A 1 78 ? 24.406 -12.109 -8.711 1 96.25 78 SER A O 1
ATOM 644 N N . ASN A 1 79 ? 23.047 -12.469 -6.98 1 96.12 79 ASN A N 1
ATOM 645 C CA . ASN A 1 79 ? 23.906 -13.477 -6.383 1 96.12 79 ASN A CA 1
ATOM 646 C C . ASN A 1 79 ? 23.969 -14.75 -7.23 1 96.12 79 ASN A C 1
ATOM 648 O O . ASN A 1 79 ? 23.109 -14.953 -8.102 1 96.12 79 ASN A O 1
ATOM 652 N N . PRO A 1 80 ? 25 -15.578 -6.996 1 96.19 80 PRO A N 1
ATOM 653 C CA . PRO A 1 80 ? 25 -16.875 -7.668 1 96.19 80 PRO A CA 1
ATOM 654 C C . PRO A 1 80 ? 23.891 -17.812 -7.172 1 96.19 80 PRO A C 1
ATOM 656 O O . PRO A 1 80 ? 23.453 -17.688 -6.023 1 96.19 80 PRO A O 1
ATOM 659 N N . GLY A 1 81 ? 23.422 -18.688 -8.023 1 96.44 81 GLY A N 1
ATOM 660 C CA . GLY A 1 81 ? 22.391 -19.641 -7.668 1 96.44 81 GLY A CA 1
ATOM 661 C C . GLY A 1 81 ? 21.312 -19.766 -8.719 1 96.44 81 GLY A C 1
ATOM 662 O O . GLY A 1 81 ? 21.312 -19.031 -9.711 1 96.44 81 GLY A O 1
ATOM 663 N N . GLU A 1 82 ? 20.375 -20.688 -8.43 1 96.19 82 GLU A N 1
ATOM 664 C CA . GLU A 1 82 ? 19.266 -20.875 -9.344 1 96.19 82 GLU A CA 1
ATOM 665 C C . GLU A 1 82 ? 18.266 -19.719 -9.258 1 96.19 82 GLU A C 1
ATOM 667 O O . GLU A 1 82 ? 17.969 -19.234 -8.164 1 96.19 82 GLU A O 1
ATOM 672 N N . ALA A 1 83 ? 17.766 -19.312 -10.367 1 97.5 83 ALA A N 1
ATOM 673 C CA . ALA A 1 83 ? 16.938 -18.109 -10.492 1 97.5 83 ALA A CA 1
ATOM 674 C C . ALA A 1 83 ? 15.742 -18.188 -9.562 1 97.5 83 ALA A C 1
ATOM 676 O O . ALA A 1 83 ? 15.484 -17.25 -8.797 1 97.5 83 ALA A O 1
ATOM 677 N N . LEU A 1 84 ? 15.039 -19.297 -9.609 1 97.31 84 LEU A N 1
ATOM 678 C CA . LEU A 1 84 ? 13.812 -19.406 -8.828 1 97.31 84 LEU A CA 1
ATOM 679 C C . LEU A 1 84 ? 14.117 -19.406 -7.332 1 97.31 84 LEU A C 1
ATOM 681 O O . LEU A 1 84 ? 13.375 -18.812 -6.547 1 97.31 84 LEU A O 1
ATOM 685 N N . ASP A 1 85 ? 15.227 -20.031 -6.902 1 97 85 ASP A N 1
ATOM 686 C CA . ASP A 1 85 ? 15.641 -20.047 -5.504 1 97 85 ASP A CA 1
ATOM 687 C C . ASP A 1 85 ? 16.016 -18.641 -5.031 1 97 85 ASP A C 1
ATOM 689 O O . ASP A 1 85 ? 15.672 -18.234 -3.918 1 97 85 ASP A O 1
ATOM 693 N N . LEU A 1 86 ? 16.703 -17.922 -5.883 1 97.88 86 LEU A N 1
ATOM 694 C CA . LEU A 1 86 ? 17.094 -16.547 -5.547 1 97.88 86 LEU A CA 1
ATOM 695 C C . LEU A 1 86 ? 15.867 -15.672 -5.355 1 97.88 86 LEU A C 1
ATOM 697 O O . LEU A 1 86 ? 15.812 -14.867 -4.418 1 97.88 86 LEU A O 1
ATOM 701 N N . LEU A 1 87 ? 14.914 -15.828 -6.238 1 97.81 87 LEU A N 1
ATOM 702 C CA . LEU A 1 87 ? 13.664 -15.078 -6.141 1 97.81 87 LEU A CA 1
ATOM 703 C C . LEU A 1 87 ? 12.945 -15.391 -4.832 1 97.81 87 LEU A C 1
ATOM 705 O O . LEU A 1 87 ? 12.594 -14.484 -4.078 1 97.81 87 LEU A O 1
ATOM 709 N N . ARG A 1 88 ? 12.797 -16.672 -4.562 1 97.62 88 ARG A N 1
ATOM 710 C CA . ARG A 1 88 ? 12.141 -17.141 -3.344 1 97.62 88 ARG A CA 1
ATOM 711 C C . ARG A 1 88 ? 12.859 -16.609 -2.105 1 97.62 88 ARG A C 1
ATOM 713 O O . ARG A 1 88 ? 12.234 -15.992 -1.233 1 97.62 88 ARG A O 1
ATOM 720 N N . ASP A 1 89 ? 14.172 -16.797 -2.1 1 97.62 89 ASP A N 1
ATOM 721 C CA . ASP A 1 89 ? 14.969 -16.422 -0.934 1 97.62 89 ASP A CA 1
ATOM 722 C C . ASP A 1 89 ? 14.914 -14.922 -0.677 1 97.62 89 ASP A C 1
ATOM 724 O O . ASP A 1 89 ? 14.852 -14.484 0.474 1 97.62 89 ASP A O 1
ATOM 728 N N . THR A 1 90 ? 14.938 -14.141 -1.716 1 98.5 90 THR A N 1
ATOM 729 C CA . THR A 1 90 ? 14.922 -12.688 -1.574 1 98.5 90 THR A CA 1
ATOM 730 C C . THR A 1 90 ? 13.641 -12.219 -0.891 1 98.5 90 THR A C 1
ATOM 732 O O . THR A 1 90 ? 13.688 -11.492 0.101 1 98.5 90 THR A O 1
ATOM 735 N N . PHE A 1 91 ? 12.516 -12.68 -1.338 1 98.5 91 PHE A N 1
ATOM 736 C CA . PHE A 1 91 ? 11.242 -12.25 -0.757 1 98.5 91 PHE A CA 1
ATOM 737 C C . PHE A 1 91 ? 11.047 -12.852 0.626 1 98.5 91 PHE A C 1
ATOM 739 O O . PHE A 1 91 ? 10.594 -12.172 1.55 1 98.5 91 PHE A O 1
ATOM 746 N N . PHE A 1 92 ? 11.398 -14.133 0.839 1 97.62 92 PHE A N 1
ATOM 747 C CA . PHE A 1 92 ? 11.242 -14.812 2.123 1 97.62 92 PHE A CA 1
ATOM 748 C C . PHE A 1 92 ? 12.141 -14.18 3.18 1 97.62 92 PHE A C 1
ATOM 750 O O . PHE A 1 92 ? 11.68 -13.844 4.273 1 97.62 92 PHE A O 1
ATOM 757 N N . HIS A 1 93 ? 13.383 -14.023 2.824 1 95.69 93 HIS A N 1
ATOM 758 C CA . HIS A 1 93 ? 14.352 -13.5 3.773 1 95.69 93 HIS A CA 1
ATOM 759 C C . HIS A 1 93 ? 14.023 -12.062 4.16 1 95.69 93 HIS A C 1
ATOM 761 O O . HIS A 1 93 ? 14.164 -11.68 5.328 1 95.69 93 HIS A O 1
ATOM 767 N N . ARG A 1 94 ? 13.625 -11.32 3.158 1 95.56 94 ARG A N 1
ATOM 768 C CA . ARG A 1 94 ? 13.328 -9.922 3.459 1 95.56 94 ARG A CA 1
ATOM 769 C C . ARG A 1 94 ? 12.195 -9.805 4.473 1 95.56 94 ARG A C 1
ATOM 771 O O . ARG A 1 94 ? 12.297 -9.039 5.434 1 95.56 94 ARG A O 1
ATOM 778 N N . ILE A 1 95 ? 11.141 -10.625 4.352 1 97.12 95 ILE A N 1
ATOM 779 C CA . ILE A 1 95 ? 10.008 -10.609 5.266 1 97.12 95 ILE A CA 1
ATOM 780 C C . ILE A 1 95 ? 10.461 -11 6.668 1 97.12 95 ILE A C 1
ATOM 782 O O . ILE A 1 95 ? 10.062 -10.383 7.652 1 97.12 95 ILE A O 1
ATOM 786 N N . LYS A 1 96 ? 11.32 -11.914 6.723 1 94.25 96 LYS A N 1
ATOM 787 C CA . LYS A 1 96 ? 11.758 -12.453 8.008 1 94.25 96 LYS A CA 1
ATOM 788 C C . LYS A 1 96 ? 12.719 -11.5 8.711 1 94.25 96 LYS A C 1
ATOM 790 O O . LYS A 1 96 ? 12.844 -11.523 9.938 1 94.25 96 LYS A O 1
ATOM 795 N N . LEU A 1 97 ? 13.367 -10.625 8 1 94.75 97 LEU A N 1
ATOM 796 C CA . LEU A 1 97 ? 14.414 -9.766 8.539 1 94.75 97 LEU A CA 1
ATOM 797 C C . LEU A 1 97 ? 13.836 -8.445 9.039 1 94.75 97 LEU A C 1
ATOM 799 O O . LEU A 1 97 ? 14.523 -7.691 9.734 1 94.75 97 LEU A O 1
ATOM 803 N N . PHE A 1 98 ? 12.594 -8.227 8.727 1 97 98 PHE A N 1
ATOM 804 C CA . PHE A 1 98 ? 12.039 -6.949 9.148 1 97 98 PHE A CA 1
ATOM 805 C C . PHE A 1 98 ? 11.953 -6.871 10.664 1 97 98 PHE A C 1
ATOM 807 O O . PHE A 1 98 ? 11.469 -7.801 11.312 1 97 98 PHE A O 1
ATOM 814 N N . SER A 1 99 ? 12.406 -5.785 11.234 1 97.62 99 SER A N 1
ATOM 815 C CA . SER A 1 99 ? 12.281 -5.504 12.664 1 97.62 99 SER A CA 1
ATOM 816 C C . SER A 1 99 ? 10.836 -5.188 13.039 1 97.62 99 SER A C 1
ATOM 818 O O . SER A 1 99 ? 10 -4.957 12.164 1 97.62 99 SER A O 1
ATOM 820 N N . LEU A 1 100 ? 10.586 -5.168 14.289 1 96.81 100 LEU A N 1
ATOM 821 C CA . LEU A 1 100 ? 9.281 -4.723 14.75 1 96.81 100 LEU A CA 1
ATOM 822 C C . LEU A 1 100 ? 9 -3.295 14.297 1 96.81 100 LEU A C 1
ATOM 824 O O . LEU A 1 100 ? 7.871 -2.963 13.938 1 96.81 100 LEU A O 1
ATOM 828 N N . TYR A 1 101 ? 10.055 -2.467 14.281 1 97.12 101 TYR A N 1
ATOM 829 C CA . TYR A 1 101 ? 9.969 -1.088 13.812 1 97.12 101 TYR A CA 1
ATOM 830 C C . TYR A 1 101 ? 9.539 -1.036 12.352 1 97.12 101 TYR A C 1
ATOM 832 O O . TYR A 1 101 ? 8.617 -0.298 12 1 97.12 101 TYR A O 1
ATOM 840 N N . ASP A 1 102 ? 10.117 -1.857 11.5 1 97.38 102 ASP A N 1
ATOM 841 C CA . ASP A 1 102 ? 9.781 -1.919 10.078 1 97.38 102 ASP A CA 1
ATOM 842 C C . ASP A 1 102 ? 8.359 -2.426 9.875 1 97.38 102 ASP A C 1
ATOM 844 O O . ASP A 1 102 ? 7.641 -1.938 9 1 97.38 102 ASP A O 1
ATOM 848 N N . LYS A 1 103 ? 8 -3.422 10.703 1 97.94 103 LYS A N 1
ATOM 849 C CA . LYS A 1 103 ? 6.68 -4.031 10.57 1 97.94 103 LYS A CA 1
ATOM 850 C C . LYS A 1 103 ? 5.582 -3.072 11.016 1 97.94 103 LYS A C 1
ATOM 852 O O . LYS A 1 103 ? 4.5 -3.037 10.43 1 97.94 103 LYS A O 1
ATOM 857 N N . LYS A 1 104 ? 5.906 -2.264 11.992 1 96.69 104 LYS A N 1
ATOM 858 C CA . LYS A 1 104 ? 4.945 -1.296 12.516 1 96.69 104 LYS A CA 1
ATOM 859 C C . LYS A 1 104 ? 4.734 -0.148 11.531 1 96.69 104 LYS A C 1
ATOM 861 O O . LYS A 1 104 ? 3.617 0.357 11.391 1 96.69 104 LYS A O 1
ATOM 866 N N . HIS A 1 105 ? 5.773 0.228 10.797 1 97.62 105 HIS A N 1
ATOM 867 C CA . HIS A 1 105 ? 5.688 1.429 9.977 1 97.62 105 HIS A CA 1
ATOM 868 C C . HIS A 1 105 ? 5.492 1.075 8.508 1 97.62 105 HIS A C 1
ATOM 870 O O . HIS A 1 105 ? 5.18 1.945 7.688 1 97.62 105 HIS A O 1
ATOM 876 N N . GLY A 1 106 ? 5.625 -0.239 8.164 1 97.69 106 GLY A N 1
ATOM 877 C CA . GLY A 1 106 ? 5.461 -0.649 6.781 1 97.69 106 GLY A CA 1
ATOM 878 C C . GLY A 1 106 ? 6.637 -0.274 5.902 1 97.69 106 GLY A C 1
ATOM 879 O O . GLY A 1 106 ? 7.754 -0.101 6.395 1 97.69 106 GLY A O 1
ATOM 880 N N . CYS A 1 107 ? 6.445 -0.257 4.656 1 98.44 107 CYS A N 1
ATOM 881 C CA . CYS A 1 107 ? 7.512 0.032 3.705 1 98.44 107 CYS A CA 1
ATOM 882 C C . CYS A 1 107 ? 7.605 1.528 3.432 1 98.44 107 CYS A C 1
ATOM 884 O O . CYS A 1 107 ? 6.66 2.131 2.92 1 98.44 107 CYS A O 1
ATOM 886 N N . PRO A 1 108 ? 8.75 2.158 3.695 1 98.38 108 PRO A N 1
ATOM 887 C CA . PRO A 1 108 ? 8.852 3.602 3.465 1 98.38 108 PRO A CA 1
ATOM 888 C C . PRO A 1 108 ? 8.672 3.98 1.997 1 98.38 108 PRO A C 1
ATOM 890 O O . PRO A 1 108 ? 8.172 5.062 1.691 1 98.38 108 PRO A O 1
ATOM 893 N N . PHE A 1 109 ? 9.078 3.074 1.104 1 98.69 109 PHE A N 1
ATOM 894 C CA . PHE A 1 109 ? 8.883 3.277 -0.326 1 98.69 109 PHE A CA 1
ATOM 895 C C . PHE A 1 109 ? 7.402 3.336 -0.67 1 98.69 109 PHE A C 1
ATOM 897 O O . PHE A 1 109 ? 6.941 4.301 -1.282 1 98.69 109 PHE A O 1
ATOM 904 N N . ASN A 1 110 ? 6.656 2.375 -0.218 1 98.5 110 ASN A N 1
ATOM 905 C CA . ASN A 1 110 ? 5.223 2.297 -0.48 1 98.5 110 ASN A CA 1
ATOM 906 C C . ASN A 1 110 ? 4.457 3.393 0.256 1 98.5 110 ASN A C 1
ATOM 908 O O . ASN A 1 110 ? 3.463 3.91 -0.253 1 98.5 110 ASN A O 1
ATOM 912 N N . ASN A 1 111 ? 4.91 3.721 1.491 1 97.94 111 ASN A N 1
ATOM 913 C CA . ASN A 1 111 ? 4.324 4.852 2.207 1 97.94 111 ASN A CA 1
ATOM 914 C C . ASN A 1 111 ? 4.363 6.125 1.368 1 97.94 111 ASN A C 1
ATOM 916 O O . ASN A 1 111 ? 3.359 6.832 1.257 1 97.94 111 ASN A O 1
ATOM 920 N N . LEU A 1 112 ? 5.535 6.402 0.772 1 98.06 112 LEU A N 1
ATOM 921 C CA . LEU A 1 112 ? 5.703 7.617 -0.016 1 98.06 112 LEU A CA 1
ATOM 922 C C . LEU A 1 112 ? 4.863 7.562 -1.289 1 98.06 112 LEU A C 1
ATOM 924 O O . LEU A 1 112 ? 4.238 8.555 -1.668 1 98.06 112 LEU A O 1
ATOM 928 N N . ILE A 1 113 ? 4.855 6.395 -1.931 1 98.5 113 ILE A N 1
ATOM 929 C CA . ILE A 1 113 ? 4.043 6.242 -3.133 1 98.5 113 ILE A CA 1
ATOM 930 C C . ILE A 1 113 ? 2.592 6.602 -2.824 1 98.5 113 ILE A C 1
ATOM 932 O O . ILE A 1 113 ? 1.973 7.387 -3.545 1 98.5 113 ILE A O 1
ATOM 936 N N . ASN A 1 114 ? 2.078 6.066 -1.721 1 97.38 114 ASN A N 1
ATOM 937 C CA . ASN A 1 114 ? 0.671 6.266 -1.388 1 97.38 114 ASN A CA 1
ATOM 938 C C . ASN A 1 114 ? 0.399 7.695 -0.932 1 97.38 114 ASN A C 1
ATOM 940 O O . ASN A 1 114 ? -0.688 8.227 -1.16 1 97.38 114 ASN A O 1
ATOM 944 N N . GLU A 1 115 ? 1.377 8.328 -0.441 1 96.62 115 GLU A N 1
ATOM 945 C CA . GLU A 1 115 ? 1.185 9.672 0.094 1 96.62 115 GLU A CA 1
ATOM 946 C C . GLU A 1 115 ? 1.391 10.734 -0.987 1 96.62 115 GLU A C 1
ATOM 948 O O . GLU A 1 115 ? 0.637 11.703 -1.062 1 96.62 115 GLU A O 1
ATOM 953 N N . ILE A 1 116 ? 2.436 10.508 -1.906 1 95.44 116 ILE A N 1
ATOM 954 C CA . ILE A 1 116 ? 2.811 11.648 -2.738 1 95.44 116 ILE A CA 1
ATOM 955 C C . ILE A 1 116 ? 3.057 11.18 -4.172 1 95.44 116 ILE A C 1
ATOM 957 O O . ILE A 1 116 ? 3.564 11.945 -5 1 95.44 116 ILE A O 1
ATOM 961 N N . GLY A 1 117 ? 2.768 9.938 -4.52 1 91.5 117 GLY A N 1
ATOM 962 C CA . GLY A 1 117 ? 3.041 9.375 -5.832 1 91.5 117 GLY A CA 1
ATOM 963 C C . GLY A 1 117 ? 2.25 10.039 -6.941 1 91.5 117 GLY A C 1
ATOM 964 O O . GLY A 1 117 ? 2.576 9.883 -8.117 1 91.5 117 GLY A O 1
ATOM 965 N N . ASN A 1 118 ? 1.231 10.812 -6.535 1 87.44 118 ASN A N 1
ATOM 966 C CA . ASN A 1 118 ? 0.399 11.445 -7.551 1 87.44 118 ASN A CA 1
ATOM 967 C C . ASN A 1 118 ? 0.385 12.961 -7.395 1 87.44 118 ASN A C 1
ATOM 969 O O . ASN A 1 118 ? -0.462 13.648 -7.973 1 87.44 118 ASN A O 1
ATOM 973 N N . GLN A 1 119 ? 1.184 13.531 -6.652 1 85 119 GLN A N 1
ATOM 974 C CA . GLN A 1 119 ? 1.083 14.945 -6.309 1 85 119 GLN A CA 1
ATOM 975 C C . GLN A 1 119 ? 2.074 15.781 -7.117 1 85 119 GLN A C 1
ATOM 977 O O . GLN A 1 119 ? 1.687 16.75 -7.781 1 85 119 GLN A O 1
ATOM 982 N N . GLU A 1 120 ? 3.344 15.562 -6.891 1 90.12 120 GLU A N 1
ATOM 983 C CA . GLU A 1 120 ? 4.426 16.281 -7.562 1 90.12 120 GLU A CA 1
ATOM 984 C C . GLU A 1 120 ? 5.129 15.383 -8.578 1 90.12 120 GLU A C 1
ATOM 986 O O . GLU A 1 120 ? 5.594 14.297 -8.234 1 90.12 120 GLU A O 1
ATOM 991 N N . LEU A 1 121 ? 5.234 15.914 -9.758 1 96.06 121 LEU A N 1
ATOM 992 C CA . LEU A 1 121 ? 5.797 15.141 -10.859 1 96.06 121 LEU A CA 1
ATOM 993 C C . LEU A 1 121 ? 7.207 14.664 -10.523 1 96.06 121 LEU A C 1
ATOM 995 O O . LEU A 1 121 ? 7.566 13.523 -10.82 1 96.06 121 LEU A O 1
ATOM 999 N N . ALA A 1 122 ? 7.938 15.523 -9.898 1 97.12 122 ALA A N 1
ATOM 1000 C CA . ALA A 1 122 ? 9.32 15.18 -9.586 1 97.12 122 ALA A CA 1
ATOM 1001 C C . ALA A 1 122 ? 9.391 13.984 -8.641 1 97.12 122 ALA A C 1
ATOM 1003 O O . ALA A 1 122 ? 10.234 13.102 -8.805 1 97.12 122 ALA A O 1
ATOM 1004 N N . TYR A 1 123 ? 8.562 13.984 -7.613 1 97.94 123 TYR A N 1
ATOM 1005 C CA . TYR A 1 123 ? 8.523 12.859 -6.691 1 97.94 123 TYR A CA 1
ATOM 1006 C C . TYR A 1 123 ? 8.055 11.594 -7.402 1 97.94 123 TYR A C 1
ATOM 1008 O O . TYR A 1 123 ? 8.617 10.516 -7.195 1 97.94 123 TYR A O 1
ATOM 1016 N N . ARG A 1 124 ? 7.031 11.766 -8.242 1 97.75 124 ARG A N 1
ATOM 1017 C CA . ARG A 1 124 ? 6.488 10.633 -8.992 1 97.75 124 ARG A CA 1
ATOM 1018 C C . ARG A 1 124 ? 7.562 9.977 -9.852 1 97.75 124 ARG A C 1
ATOM 1020 O O . ARG A 1 124 ? 7.711 8.758 -9.844 1 97.75 124 ARG A O 1
ATOM 1027 N N . LEU A 1 125 ? 8.305 10.734 -10.523 1 98.19 125 LEU A N 1
ATOM 1028 C CA . LEU A 1 125 ? 9.336 10.227 -11.422 1 98.19 125 LEU A CA 1
ATOM 1029 C C . LEU A 1 125 ? 10.453 9.555 -10.633 1 98.19 125 LEU A C 1
ATOM 1031 O O . LEU A 1 125 ? 10.984 8.516 -11.055 1 98.19 125 LEU A O 1
ATOM 1035 N N . ALA A 1 126 ? 10.812 10.148 -9.516 1 98.44 126 ALA A N 1
ATOM 1036 C CA . ALA A 1 126 ? 11.867 9.57 -8.68 1 98.44 126 ALA A CA 1
ATOM 1037 C C . ALA A 1 126 ? 11.438 8.219 -8.117 1 98.44 126 ALA A C 1
ATOM 1039 O O . ALA A 1 126 ? 12.211 7.258 -8.133 1 98.44 126 ALA A O 1
ATOM 1040 N N . LEU A 1 127 ? 10.266 8.133 -7.648 1 98.81 127 LEU A N 1
ATOM 1041 C CA . LEU A 1 127 ? 9.734 6.891 -7.102 1 98.81 127 LEU A CA 1
ATOM 1042 C C . LEU A 1 127 ? 9.539 5.852 -8.195 1 98.81 127 LEU A C 1
ATOM 1044 O O . LEU A 1 127 ? 9.82 4.672 -7.996 1 98.81 127 LEU A O 1
ATOM 1048 N N . LYS A 1 128 ? 9.078 6.316 -9.367 1 98.69 128 LYS A N 1
ATOM 1049 C CA . LYS A 1 128 ? 8.922 5.426 -10.516 1 98.69 128 LYS A CA 1
ATOM 1050 C C . LYS A 1 128 ? 10.266 4.812 -10.914 1 98.69 128 LYS A C 1
ATOM 1052 O O . LYS A 1 128 ? 10.32 3.639 -11.297 1 98.69 128 LYS A O 1
ATOM 1057 N N . LYS A 1 129 ? 11.25 5.586 -10.875 1 98.75 129 LYS A N 1
ATOM 1058 C CA . LYS A 1 129 ? 12.586 5.086 -11.211 1 98.75 129 LYS A CA 1
ATOM 1059 C C . LYS A 1 129 ? 12.992 3.949 -10.273 1 98.75 129 LYS A C 1
ATOM 1061 O O . LYS A 1 129 ? 13.547 2.943 -10.719 1 98.75 129 LYS A O 1
ATOM 1066 N N . VAL A 1 130 ? 12.742 4.117 -8.984 1 98.75 130 VAL A N 1
ATOM 1067 C CA . VAL A 1 130 ? 13.039 3.078 -8.008 1 98.75 130 VAL A CA 1
ATOM 1068 C C . VAL A 1 130 ? 12.25 1.813 -8.336 1 98.75 130 VAL A C 1
ATOM 1070 O O . VAL A 1 130 ? 12.812 0.716 -8.375 1 98.75 130 VAL A O 1
ATOM 1073 N N . LEU A 1 131 ? 10.961 1.967 -8.656 1 98.88 131 LEU A N 1
ATOM 1074 C CA . LEU A 1 131 ? 10.102 0.832 -8.984 1 98.88 131 LEU A CA 1
ATOM 1075 C C . LEU A 1 131 ? 10.594 0.127 -10.242 1 98.88 131 LEU A C 1
ATOM 1077 O O . LEU A 1 131 ? 10.688 -1.103 -10.273 1 98.88 131 LEU A O 1
ATOM 1081 N N . ASP A 1 132 ? 10.945 0.897 -11.242 1 98.88 132 ASP A N 1
ATOM 1082 C CA . ASP A 1 132 ? 11.344 0.338 -12.531 1 98.88 132 ASP A CA 1
ATOM 1083 C C . ASP A 1 132 ? 12.648 -0.446 -12.406 1 98.88 132 ASP A C 1
ATOM 1085 O O . ASP A 1 132 ? 12.82 -1.481 -13.055 1 98.88 132 ASP A O 1
ATOM 1089 N N . GLU A 1 133 ? 13.5 0.048 -11.617 1 98.81 133 GLU A N 1
ATOM 1090 C CA . GLU A 1 133 ? 14.75 -0.674 -11.398 1 98.81 133 GLU A CA 1
ATOM 1091 C C . GLU A 1 133 ? 14.5 -2.004 -10.695 1 98.81 133 GLU A C 1
ATOM 1093 O O . GLU A 1 133 ? 15.094 -3.023 -11.055 1 98.81 133 GLU A O 1
ATOM 1098 N N . TRP A 1 134 ? 13.695 -1.947 -9.695 1 98.88 134 TRP A N 1
ATOM 1099 C CA . TRP A 1 134 ? 13.328 -3.166 -8.977 1 98.88 134 TRP A CA 1
ATOM 1100 C C . TRP A 1 134 ? 12.641 -4.156 -9.906 1 98.88 134 TRP A C 1
ATOM 1102 O O . TRP A 1 134 ? 13.016 -5.328 -9.969 1 98.88 134 TRP A O 1
ATOM 1112 N N . LYS A 1 135 ? 11.688 -3.672 -10.664 1 98.88 135 LYS A N 1
ATOM 1113 C CA . LYS A 1 135 ? 10.953 -4.484 -11.633 1 98.88 135 LYS A CA 1
ATOM 1114 C C . LYS A 1 135 ? 11.898 -5.117 -12.648 1 98.88 135 LYS A C 1
ATOM 1116 O O . LYS A 1 135 ? 11.797 -6.312 -12.93 1 98.88 135 LYS A O 1
ATOM 1121 N N . GLN A 1 136 ? 12.797 -4.359 -13.117 1 98.88 136 GLN A N 1
ATOM 1122 C CA . GLN A 1 136 ? 13.727 -4.844 -14.133 1 98.88 136 GLN A CA 1
ATOM 1123 C C . GLN A 1 136 ? 14.641 -5.93 -13.57 1 98.88 136 GLN A C 1
ATOM 1125 O O . GLN A 1 136 ? 15 -6.879 -14.273 1 98.88 136 GLN A O 1
ATOM 1130 N N . ALA A 1 137 ? 15.031 -5.766 -12.352 1 98.88 137 ALA A N 1
ATOM 1131 C CA . ALA A 1 137 ? 15.844 -6.797 -11.719 1 98.88 137 ALA A CA 1
ATOM 1132 C C . ALA A 1 137 ? 15.094 -8.125 -11.648 1 98.88 137 ALA A C 1
ATOM 1134 O O . ALA A 1 137 ? 15.672 -9.188 -11.914 1 98.88 137 ALA A O 1
ATOM 1135 N N . ILE A 1 138 ? 13.836 -8.094 -11.312 1 98.94 138 ILE A N 1
ATOM 1136 C CA . ILE A 1 138 ? 13.031 -9.305 -11.234 1 98.94 138 ILE A CA 1
ATOM 1137 C C . ILE A 1 138 ? 12.836 -9.891 -12.633 1 98.94 138 ILE A C 1
ATOM 1139 O O . ILE A 1 138 ? 12.945 -11.109 -12.82 1 98.94 138 ILE A O 1
ATOM 1143 N N . ILE A 1 139 ? 12.578 -9.031 -13.609 1 98.88 139 ILE A N 1
ATOM 1144 C CA . ILE A 1 139 ? 12.406 -9.492 -14.984 1 98.88 139 ILE A CA 1
ATOM 1145 C C . ILE A 1 139 ? 13.672 -10.227 -15.438 1 98.88 139 ILE A C 1
ATOM 1147 O O . ILE A 1 139 ? 13.586 -11.312 -16.016 1 98.88 139 ILE A O 1
ATOM 1151 N N . ARG A 1 140 ? 14.805 -9.68 -15.125 1 98.69 140 ARG A N 1
ATOM 1152 C CA . ARG A 1 140 ? 16.062 -10.289 -15.531 1 98.69 140 ARG A CA 1
ATOM 1153 C C . ARG A 1 140 ? 16.234 -11.672 -14.922 1 98.69 140 ARG A C 1
ATOM 1155 O O . ARG A 1 140 ? 16.672 -12.609 -15.594 1 98.69 140 ARG A O 1
ATOM 1162 N N . ILE A 1 141 ? 15.891 -11.82 -13.648 1 98.5 141 ILE A N 1
ATOM 1163 C CA . ILE A 1 141 ? 16.078 -13.102 -12.992 1 98.5 141 ILE A CA 1
ATOM 1164 C C . ILE A 1 141 ? 15.062 -14.109 -13.516 1 98.5 141 ILE A C 1
ATOM 1166 O O . ILE A 1 141 ? 15.359 -15.305 -13.633 1 98.5 141 ILE A O 1
ATOM 1170 N N . ILE A 1 142 ? 13.82 -13.68 -13.82 1 98.62 142 ILE A N 1
ATOM 1171 C CA . ILE A 1 142 ? 12.82 -14.57 -14.406 1 98.62 142 ILE A CA 1
ATOM 1172 C C . ILE A 1 142 ? 13.297 -15.047 -15.773 1 98.62 142 ILE A C 1
ATOM 1174 O O . ILE A 1 142 ? 13.203 -16.234 -16.078 1 98.62 142 ILE A O 1
ATOM 1178 N N . GLU A 1 143 ? 13.828 -14.125 -16.594 1 98.56 143 GLU A N 1
ATOM 1179 C CA . GLU A 1 143 ? 14.328 -14.492 -17.906 1 98.56 143 GLU A CA 1
ATOM 1180 C C . GLU A 1 143 ? 15.492 -15.477 -17.812 1 98.56 143 GLU A C 1
ATOM 1182 O O . GLU A 1 143 ? 15.602 -16.406 -18.609 1 98.56 143 GLU A O 1
ATOM 1187 N N . ARG A 1 144 ? 16.359 -15.273 -16.859 1 98 144 ARG A N 1
ATOM 1188 C CA . ARG A 1 144 ? 17.422 -16.234 -16.609 1 98 144 ARG A CA 1
ATOM 1189 C C . ARG A 1 144 ? 16.844 -17.609 -16.266 1 98 144 ARG A C 1
ATOM 1191 O O . ARG A 1 144 ? 17.328 -18.625 -16.766 1 98 144 ARG A O 1
ATOM 1198 N N . GLY A 1 145 ? 15.812 -17.609 -15.398 1 97.88 145 GLY A N 1
ATOM 1199 C CA . GLY A 1 145 ? 15.164 -18.859 -15.031 1 97.88 145 GLY A CA 1
ATOM 1200 C C . GLY A 1 145 ? 14.539 -19.562 -16.219 1 97.88 145 GLY A C 1
ATOM 1201 O O . GLY A 1 145 ? 14.57 -20.797 -16.297 1 97.88 145 GLY A O 1
ATOM 1202 N N . LYS A 1 146 ? 13.977 -18.812 -17.141 1 98 146 LYS A N 1
ATOM 1203 C CA . LYS A 1 146 ? 13.438 -19.406 -18.375 1 98 146 LYS A CA 1
ATOM 1204 C C . LYS A 1 146 ? 14.547 -20.047 -19.203 1 98 146 LYS A C 1
ATOM 1206 O O . LYS A 1 146 ? 14.383 -21.156 -19.703 1 98 146 LYS A O 1
ATOM 1211 N N . LYS A 1 147 ? 15.625 -19.391 -19.25 1 96.94 147 LYS A N 1
ATOM 1212 C CA . LYS A 1 147 ? 16.766 -19.922 -19.984 1 96.94 147 LYS A CA 1
ATOM 1213 C C . LYS A 1 147 ? 17.312 -21.172 -19.312 1 96.94 147 LYS A C 1
ATOM 1215 O O . LYS A 1 147 ? 17.719 -22.125 -20 1 96.94 147 LYS A O 1
ATOM 1220 N N . GLU A 1 148 ? 17.297 -21.172 -18 1 94.94 148 GLU A N 1
ATOM 1221 C CA . GLU A 1 148 ? 17.766 -22.297 -17.203 1 94.94 148 GLU A CA 1
ATOM 1222 C C . GLU A 1 148 ? 16.734 -23.422 -17.141 1 94.94 148 GLU A C 1
ATOM 1224 O O . GLU A 1 148 ? 16.984 -24.484 -16.578 1 94.94 148 GLU A O 1
ATOM 1229 N N . LYS A 1 149 ? 15.562 -23.156 -17.609 1 96.38 149 LYS A N 1
ATOM 1230 C CA . LYS A 1 149 ? 14.445 -24.094 -17.656 1 96.38 149 LYS A CA 1
ATOM 1231 C C . LYS A 1 149 ? 13.93 -24.406 -16.266 1 96.38 149 LYS A C 1
ATOM 1233 O O . LYS A 1 149 ? 13.438 -25.5 -16 1 96.38 149 LYS A O 1
ATOM 1238 N N . THR A 1 150 ? 14.141 -23.469 -15.352 1 96.12 150 THR A N 1
ATOM 1239 C CA . THR A 1 150 ? 13.602 -23.609 -14.008 1 96.12 150 THR A CA 1
ATOM 1240 C C . THR A 1 150 ? 12.281 -22.844 -13.867 1 96.12 150 THR A C 1
ATOM 1242 O O . THR A 1 150 ? 11.523 -23.062 -12.922 1 96.12 150 THR A O 1
ATOM 1245 N N . ILE A 1 151 ? 11.992 -21.938 -14.75 1 97.88 151 ILE A N 1
ATOM 1246 C CA . ILE A 1 151 ? 10.742 -21.188 -14.82 1 97.88 151 ILE A CA 1
ATOM 1247 C C . ILE A 1 151 ? 10.086 -21.406 -16.172 1 97.88 151 ILE A C 1
ATOM 1249 O O . ILE A 1 151 ? 10.758 -21.422 -17.203 1 97.88 151 ILE A O 1
ATOM 1253 N N . LYS A 1 152 ? 8.797 -21.609 -16.172 1 97.75 152 LYS A N 1
ATOM 1254 C CA . LYS A 1 152 ? 8.039 -21.875 -17.391 1 97.75 152 LYS A CA 1
ATOM 1255 C C . LYS A 1 152 ? 8.219 -20.734 -18.406 1 97.75 152 LYS A C 1
ATOM 1257 O O . LYS A 1 152 ? 8.062 -19.562 -18.078 1 97.75 152 LYS A O 1
ATOM 1262 N N . LYS A 1 153 ? 8.422 -21.062 -19.672 1 97 153 LYS A N 1
ATOM 1263 C CA . LYS A 1 153 ? 8.648 -20.094 -20.734 1 97 153 LYS A CA 1
ATOM 1264 C C . LYS A 1 153 ? 7.375 -19.328 -21.062 1 97 153 LYS A C 1
ATOM 1266 O O . LYS A 1 153 ? 7.434 -18.203 -21.578 1 97 153 LYS A O 1
ATOM 1271 N N . SER A 1 154 ? 6.289 -19.891 -20.703 1 96.56 154 SER A N 1
ATOM 1272 C CA . SER A 1 154 ? 5 -19.344 -21.125 1 96.56 154 SER A CA 1
ATOM 1273 C C . SER A 1 154 ? 4.574 -18.188 -20.234 1 96.56 154 SER A C 1
ATOM 1275 O O . SER A 1 154 ? 3.65 -17.438 -20.578 1 96.56 154 SER A O 1
ATOM 1277 N N . VAL A 1 155 ? 5.242 -18.016 -19.078 1 96.81 155 VAL A N 1
ATOM 1278 C CA . VAL A 1 155 ? 4.793 -16.969 -18.156 1 96.81 155 VAL A CA 1
ATOM 1279 C C . VAL A 1 155 ? 5.34 -15.617 -18.594 1 96.81 155 VAL A C 1
ATOM 1281 O O . VAL A 1 155 ? 6.434 -15.539 -19.172 1 96.81 155 VAL A O 1
ATOM 1284 N N . SER A 1 156 ? 4.621 -14.594 -18.422 1 98.5 156 SER A N 1
ATOM 1285 C CA . SER A 1 156 ? 5.078 -13.234 -18.688 1 98.5 156 SER A CA 1
ATOM 1286 C C . SER A 1 156 ? 6.008 -12.742 -17.578 1 98.5 156 SER A C 1
ATOM 1288 O O . SER A 1 156 ? 5.59 -12.602 -16.422 1 98.5 156 SER A O 1
ATOM 1290 N N . SER A 1 157 ? 7.262 -12.398 -17.953 1 98.81 157 SER A N 1
ATOM 1291 C CA . SER A 1 157 ? 8.227 -11.898 -16.984 1 98.81 157 SER A CA 1
ATOM 1292 C C . SER A 1 157 ? 7.742 -10.602 -16.344 1 98.81 157 SER A C 1
ATOM 1294 O O . SER A 1 157 ? 7.906 -10.398 -15.133 1 98.81 157 SER A O 1
ATOM 1296 N N . HIS A 1 158 ? 7.102 -9.727 -17.125 1 98.88 158 HIS A N 1
ATOM 1297 C CA . HIS A 1 158 ? 6.578 -8.453 -16.625 1 98.88 158 HIS A CA 1
ATOM 1298 C C . HIS A 1 158 ? 5.438 -8.68 -15.648 1 98.88 158 HIS A C 1
ATOM 1300 O O . HIS A 1 158 ? 5.391 -8.039 -14.594 1 98.88 158 HIS A O 1
ATOM 1306 N N . ALA A 1 159 ? 4.574 -9.625 -15.953 1 98.88 159 ALA A N 1
ATOM 1307 C CA . ALA A 1 159 ? 3.43 -9.922 -15.094 1 98.88 159 ALA A CA 1
ATOM 1308 C C . ALA A 1 159 ? 3.887 -10.477 -13.75 1 98.88 159 ALA A C 1
ATOM 1310 O O . ALA A 1 159 ? 3.395 -10.062 -12.695 1 98.88 159 ALA A O 1
ATOM 1311 N N . VAL A 1 160 ? 4.836 -11.383 -13.852 1 98.88 160 VAL A N 1
ATOM 1312 C CA . VAL A 1 160 ? 5.352 -11.977 -12.625 1 98.88 160 VAL A CA 1
ATOM 1313 C C . VAL A 1 160 ? 6 -10.898 -11.758 1 98.88 160 VAL A C 1
ATOM 1315 O O . VAL A 1 160 ? 5.762 -10.836 -10.547 1 98.88 160 VAL A O 1
ATOM 1318 N N . ALA A 1 161 ? 6.789 -10.008 -12.344 1 98.94 161 ALA A N 1
ATOM 1319 C CA . ALA A 1 161 ? 7.488 -8.969 -11.602 1 98.94 161 ALA A CA 1
ATOM 1320 C C . ALA A 1 161 ? 6.504 -8.047 -10.883 1 98.94 161 ALA A C 1
ATOM 1322 O O . ALA A 1 161 ? 6.621 -7.828 -9.672 1 98.94 161 ALA A O 1
ATOM 1323 N N . ILE A 1 162 ? 5.504 -7.594 -11.602 1 98.94 162 ILE A N 1
ATOM 1324 C CA . ILE A 1 162 ? 4.543 -6.652 -11.031 1 98.94 162 ILE A CA 1
ATOM 1325 C C . ILE A 1 162 ? 3.723 -7.352 -9.945 1 98.94 162 ILE A C 1
ATOM 1327 O O . ILE A 1 162 ? 3.441 -6.766 -8.898 1 98.94 162 ILE A O 1
ATOM 1331 N N . TYR A 1 163 ? 3.355 -8.602 -10.172 1 98.94 163 TYR A N 1
ATOM 1332 C CA . TYR A 1 163 ? 2.529 -9.328 -9.211 1 98.94 163 TYR A CA 1
ATOM 1333 C C . TYR A 1 163 ? 3.289 -9.562 -7.91 1 98.94 163 TYR A C 1
ATOM 1335 O O . TYR A 1 163 ? 2.736 -9.398 -6.82 1 98.94 163 TYR A O 1
ATOM 1343 N N . LEU A 1 164 ? 4.582 -9.922 -8.039 1 98.94 164 LEU A N 1
ATOM 1344 C CA . LEU A 1 164 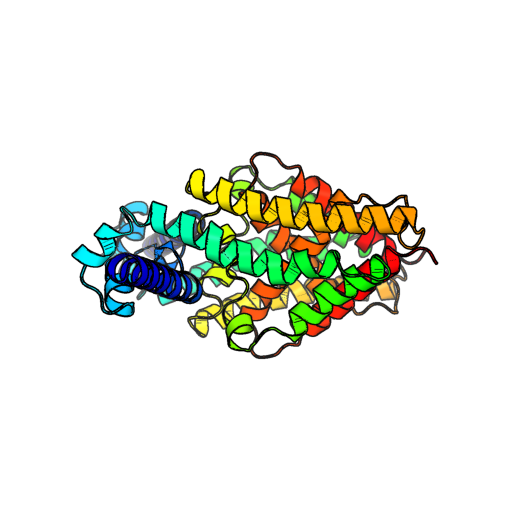? 5.422 -10.141 -6.867 1 98.94 164 LEU A CA 1
ATOM 1345 C C . LEU A 1 164 ? 5.617 -8.844 -6.086 1 98.94 164 LEU A C 1
ATOM 1347 O O . LEU A 1 164 ? 5.484 -8.828 -4.859 1 98.94 164 LEU A O 1
ATOM 1351 N N . ILE A 1 165 ? 5.891 -7.746 -6.773 1 98.94 165 ILE A N 1
ATOM 1352 C CA . ILE A 1 165 ? 6.113 -6.465 -6.121 1 98.94 165 ILE A CA 1
ATOM 1353 C C . ILE A 1 165 ? 4.824 -6.004 -5.441 1 98.94 165 ILE A C 1
ATOM 1355 O O . ILE A 1 165 ? 4.848 -5.562 -4.289 1 98.94 165 ILE A O 1
ATOM 1359 N N . SER A 1 166 ? 3.715 -6.164 -6.141 1 98.94 166 SER A N 1
ATOM 1360 C CA . SER A 1 166 ? 2.428 -5.715 -5.617 1 98.94 166 SER A CA 1
ATOM 1361 C C . SER A 1 166 ? 2.059 -6.461 -4.34 1 98.94 166 SER A C 1
ATOM 1363 O O . SER A 1 166 ? 1.693 -5.84 -3.338 1 98.94 166 SER A O 1
ATOM 1365 N N . ALA A 1 167 ? 2.197 -7.77 -4.363 1 98.94 167 ALA A N 1
ATOM 1366 C CA . ALA A 1 167 ? 1.843 -8.578 -3.197 1 98.94 167 ALA A CA 1
ATOM 1367 C C . ALA A 1 167 ? 2.748 -8.258 -2.012 1 98.94 167 ALA A C 1
ATOM 1369 O O . ALA A 1 167 ? 2.283 -8.164 -0.874 1 98.94 167 ALA A O 1
ATOM 1370 N N . PHE A 1 168 ? 4.008 -8.031 -2.295 1 98.94 168 PHE A N 1
ATOM 1371 C CA . PHE A 1 168 ? 4.992 -7.734 -1.264 1 98.94 168 PHE A CA 1
ATOM 1372 C C . PHE A 1 168 ? 4.684 -6.402 -0.588 1 98.94 168 PHE A C 1
ATOM 1374 O O . PHE A 1 168 ? 4.625 -6.324 0.641 1 98.94 168 PHE A O 1
ATOM 1381 N N . GLU A 1 169 ? 4.469 -5.375 -1.401 1 98.81 169 GLU A N 1
ATOM 1382 C CA . GLU A 1 169 ? 4.184 -4.051 -0.854 1 98.81 169 GLU A CA 1
ATOM 1383 C C . GLU A 1 169 ? 2.826 -4.023 -0.157 1 98.81 169 GLU A C 1
ATOM 1385 O O . GLU A 1 169 ? 2.666 -3.369 0.875 1 98.81 169 GLU A O 1
ATOM 1390 N N . GLY A 1 170 ? 1.874 -4.812 -0.719 1 98.88 170 GLY A N 1
ATOM 1391 C CA . GLY A 1 170 ? 0.554 -4.855 -0.111 1 98.88 170 GLY A CA 1
ATOM 1392 C C . GLY A 1 170 ? 0.557 -5.449 1.283 1 98.88 170 GLY A C 1
ATOM 1393 O O . GLY A 1 170 ? -0.078 -4.918 2.195 1 98.88 170 GLY A O 1
ATOM 1394 N N . VAL A 1 171 ? 1.28 -6.516 1.493 1 98.88 171 VAL A N 1
ATOM 1395 C CA . VAL A 1 171 ? 1.229 -7.195 2.783 1 98.88 171 VAL A CA 1
ATOM 1396 C C . VAL A 1 171 ? 1.964 -6.367 3.834 1 98.88 171 VAL A C 1
ATOM 1398 O O . VAL A 1 171 ? 1.606 -6.395 5.016 1 98.88 171 VAL A O 1
ATOM 1401 N N . ARG A 1 172 ? 2.941 -5.641 3.381 1 98.56 172 ARG A N 1
ATOM 1402 C CA . ARG A 1 172 ? 3.662 -4.793 4.324 1 98.56 172 ARG A CA 1
ATOM 1403 C C . ARG A 1 172 ? 2.76 -3.693 4.875 1 98.56 172 ARG A C 1
ATOM 1405 O O . ARG A 1 172 ? 2.891 -3.297 6.035 1 98.56 172 ARG A O 1
ATOM 1412 N N . GLY A 1 173 ? 1.908 -3.162 4.031 1 98.31 173 GLY A N 1
ATOM 1413 C CA . GLY A 1 173 ? 0.906 -2.229 4.52 1 98.31 173 GLY A CA 1
ATOM 1414 C C . GLY A 1 173 ? -0.114 -2.875 5.438 1 98.31 173 GLY A C 1
ATOM 1415 O O . GLY A 1 173 ? -0.411 -2.348 6.512 1 98.31 173 GLY A O 1
ATOM 1416 N N . ILE A 1 174 ? -0.583 -4.02 5.059 1 98.5 174 ILE A N 1
ATOM 1417 C CA . ILE A 1 174 ? -1.607 -4.754 5.789 1 98.5 174 ILE A CA 1
ATOM 1418 C C . ILE A 1 174 ? -1.088 -5.125 7.176 1 98.5 174 ILE A C 1
ATOM 1420 O O . ILE A 1 174 ? -1.837 -5.094 8.156 1 98.5 174 ILE A O 1
ATOM 1424 N N . ARG A 1 175 ? 0.101 -5.43 7.273 1 98.56 175 ARG A N 1
ATOM 1425 C CA . ARG A 1 175 ? 0.704 -5.879 8.523 1 98.56 175 ARG A CA 1
ATOM 1426 C C . ARG A 1 175 ? 0.625 -4.793 9.594 1 98.56 175 ARG A C 1
ATOM 1428 O O . ARG A 1 175 ? 0.609 -5.09 10.789 1 98.56 175 ARG A O 1
ATOM 1435 N N . LYS A 1 176 ? 0.527 -3.547 9.188 1 98.12 176 LYS A N 1
ATOM 1436 C CA . LYS A 1 176 ? 0.425 -2.43 10.125 1 98.12 176 LYS A CA 1
ATOM 1437 C C . LYS A 1 176 ? -0.812 -2.564 11.008 1 98.12 176 LYS A C 1
ATOM 1439 O O . LYS A 1 176 ? -0.87 -1.99 12.094 1 98.12 176 LYS A O 1
ATOM 1444 N N . LEU A 1 177 ? -1.762 -3.312 10.562 1 98.44 177 LEU A N 1
ATOM 1445 C CA . LEU A 1 177 ? -3.045 -3.395 11.25 1 98.44 177 LEU A CA 1
ATOM 1446 C C . LEU A 1 177 ? -3.01 -4.465 12.336 1 98.44 177 LEU A C 1
ATOM 1448 O O . LEU A 1 177 ? -3.961 -4.598 13.117 1 98.44 177 LEU A O 1
ATOM 1452 N N . TYR A 1 178 ? -1.94 -5.203 12.344 1 97.56 178 TYR A N 1
ATOM 1453 C CA . TYR A 1 178 ? -1.862 -6.344 13.25 1 97.56 178 TYR A CA 1
ATOM 1454 C C . TYR A 1 178 ? -0.668 -6.219 14.188 1 97.56 178 TYR A C 1
ATOM 1456 O O . TYR A 1 178 ? 0.327 -5.57 13.852 1 97.56 178 TYR A O 1
ATOM 1464 N N . ASP A 1 179 ? -0.714 -6.934 15.328 1 95.25 179 ASP A N 1
ATOM 1465 C CA . ASP A 1 179 ? 0.372 -6.926 16.297 1 95.25 179 ASP A CA 1
ATOM 1466 C C . ASP A 1 179 ? 1.158 -8.234 16.266 1 95.25 179 ASP A C 1
ATOM 1468 O O . ASP A 1 179 ? 2.041 -8.461 17.094 1 95.25 179 ASP A O 1
ATOM 1472 N N . ASN A 1 180 ? 0.719 -9.078 15.375 1 97.12 180 ASN A N 1
ATOM 1473 C CA . ASN A 1 180 ? 1.44 -10.328 15.141 1 97.12 180 ASN A CA 1
ATOM 1474 C C . ASN A 1 180 ? 1.73 -10.539 13.664 1 97.12 180 ASN A C 1
ATOM 1476 O O . ASN A 1 180 ? 1.279 -9.766 12.82 1 97.12 180 ASN A O 1
ATOM 1480 N N . ASP A 1 181 ? 2.434 -11.602 13.359 1 98.06 181 ASP A N 1
ATOM 1481 C CA . ASP A 1 181 ? 2.936 -11.773 12 1 98.06 181 ASP A CA 1
ATOM 1482 C C . ASP A 1 181 ? 2.109 -12.812 11.234 1 98.06 181 ASP A C 1
ATOM 1484 O O . ASP A 1 181 ? 2.609 -13.445 10.305 1 98.06 181 ASP A O 1
ATOM 1488 N N . SER A 1 182 ? 0.873 -13.016 11.672 1 98.19 182 SER A N 1
ATOM 1489 C CA . SER A 1 182 ? 0.035 -14.023 11.031 1 98.19 182 SER A CA 1
ATOM 1490 C C . SER A 1 182 ? -0.162 -13.719 9.547 1 98.19 182 SER A C 1
ATOM 1492 O O . SER A 1 182 ? -0.062 -14.609 8.703 1 98.19 182 SER A O 1
ATOM 1494 N N . VAL A 1 183 ? -0.341 -12.445 9.227 1 98.69 183 VAL A N 1
ATOM 1495 C CA . VAL A 1 183 ? -0.599 -12.094 7.836 1 98.69 183 VAL A CA 1
ATOM 1496 C C . VAL A 1 183 ? 0.675 -12.273 7.012 1 98.69 183 VAL A C 1
ATOM 1498 O O . VAL A 1 183 ? 0.614 -12.578 5.816 1 98.69 183 VAL A O 1
ATOM 1501 N N . LEU A 1 184 ? 1.841 -12.07 7.652 1 98.75 184 LEU A N 1
ATOM 1502 C CA . LEU A 1 184 ? 3.094 -12.297 6.938 1 98.75 184 LEU A CA 1
ATOM 1503 C C . LEU A 1 184 ? 3.295 -13.781 6.66 1 98.75 184 LEU A C 1
ATOM 1505 O O . LEU A 1 184 ? 3.771 -14.156 5.586 1 98.75 184 LEU A O 1
ATOM 1509 N N . THR A 1 185 ? 2.906 -14.617 7.613 1 98.56 185 THR A N 1
ATOM 1510 C CA . THR A 1 185 ? 2.98 -16.062 7.422 1 98.56 185 THR A CA 1
ATOM 1511 C C . THR A 1 185 ? 2.055 -16.5 6.293 1 98.56 185 THR A C 1
ATOM 1513 O O . THR A 1 185 ? 2.443 -17.312 5.445 1 98.56 185 THR A O 1
ATOM 1516 N N . GLU A 1 186 ? 0.881 -15.992 6.297 1 98.75 186 GLU A N 1
ATOM 1517 C CA . GLU A 1 186 ? -0.084 -16.297 5.246 1 98.75 186 GLU A CA 1
ATOM 1518 C C . GLU A 1 186 ? 0.41 -15.805 3.887 1 98.75 186 GLU A C 1
ATOM 1520 O O . GLU A 1 186 ? 0.294 -16.516 2.887 1 98.75 186 GLU A O 1
ATOM 1525 N N . TYR A 1 187 ? 0.984 -14.633 3.875 1 98.88 187 TYR A N 1
ATOM 1526 C CA . TYR A 1 187 ? 1.587 -14.117 2.652 1 98.88 187 TYR A CA 1
ATOM 1527 C C . TYR A 1 187 ? 2.65 -15.07 2.121 1 98.88 187 TYR A C 1
ATOM 1529 O O . TYR A 1 187 ? 2.688 -15.359 0.923 1 98.88 187 TYR A O 1
ATOM 1537 N N . LEU A 1 188 ? 3.514 -15.539 3 1 98.69 188 LEU A N 1
ATOM 1538 C CA . LEU A 1 188 ? 4.605 -16.406 2.574 1 98.69 188 LEU A CA 1
ATOM 1539 C C . LEU A 1 188 ? 4.074 -17.719 2.002 1 98.69 188 LEU A C 1
ATOM 1541 O O . LEU A 1 188 ? 4.633 -18.25 1.044 1 98.69 188 LEU A O 1
ATOM 1545 N N . LEU A 1 189 ? 2.988 -18.188 2.557 1 98.56 189 LEU A N 1
ATOM 1546 C CA . LEU A 1 189 ? 2.363 -19.391 2.018 1 98.56 189 LEU A CA 1
ATOM 1547 C C . LEU A 1 189 ? 1.784 -19.141 0.632 1 98.56 189 LEU A C 1
ATOM 1549 O O . LEU A 1 189 ? 1.931 -19.953 -0.273 1 98.56 189 LEU A O 1
ATOM 1553 N N . GLY A 1 190 ? 1.12 -17.969 0.475 1 98.56 190 GLY A N 1
ATOM 1554 C CA . GLY A 1 190 ? 0.607 -17.594 -0.833 1 98.56 190 GLY A CA 1
ATOM 1555 C C . GLY A 1 190 ? 1.698 -17.391 -1.865 1 98.56 190 GLY A C 1
ATOM 1556 O O . GLY A 1 190 ? 1.558 -17.797 -3.018 1 98.56 190 GLY A O 1
ATOM 1557 N N . LEU A 1 191 ? 2.766 -16.75 -1.447 1 98.62 191 LEU A N 1
ATOM 1558 C CA . LEU A 1 191 ? 3.924 -16.516 -2.305 1 98.62 191 LEU A CA 1
ATOM 1559 C C . LEU A 1 191 ? 4.539 -17.844 -2.744 1 98.62 191 LEU A C 1
ATOM 1561 O O . LEU A 1 191 ? 4.863 -18.031 -3.92 1 98.62 191 LEU A O 1
ATOM 1565 N N . SER A 1 192 ? 4.734 -18.75 -1.782 1 98 192 SER A N 1
ATOM 1566 C CA . SER A 1 192 ? 5.297 -20.062 -2.092 1 98 192 SER A CA 1
ATOM 1567 C C . SER A 1 192 ? 4.461 -20.781 -3.137 1 98 192 SER A C 1
ATOM 1569 O O . SER A 1 192 ? 5.004 -21.375 -4.074 1 98 192 SER A O 1
ATOM 1571 N N . PHE A 1 193 ? 3.17 -20.766 -2.98 1 98 193 PHE A N 1
ATOM 1572 C CA . PHE A 1 193 ? 2.266 -21.375 -3.941 1 98 193 PHE A CA 1
ATOM 1573 C C . PHE A 1 193 ? 2.465 -20.797 -5.332 1 98 193 PHE A C 1
ATOM 1575 O O . PHE A 1 193 ? 2.561 -21.531 -6.316 1 98 193 PHE A O 1
ATOM 1582 N N . TYR A 1 194 ? 2.535 -19.453 -5.441 1 98.12 194 TYR A N 1
ATOM 1583 C CA . TYR A 1 194 ? 2.711 -18.75 -6.711 1 98.12 194 TYR A CA 1
ATOM 1584 C C . TYR A 1 194 ? 4.031 -19.141 -7.367 1 98.12 194 TYR A C 1
ATOM 1586 O O . TYR A 1 194 ? 4.055 -19.531 -8.539 1 98.12 194 TYR A O 1
ATOM 1594 N N . LEU A 1 195 ? 5.102 -19.125 -6.555 1 98.06 195 LEU A N 1
ATOM 1595 C CA . LEU A 1 195 ? 6.434 -19.406 -7.07 1 98.06 195 LEU A CA 1
ATOM 1596 C C . LEU A 1 195 ? 6.559 -20.875 -7.477 1 98.06 195 LEU A C 1
ATOM 1598 O O . LEU A 1 195 ? 7.191 -21.188 -8.484 1 98.06 195 LEU A O 1
ATOM 1602 N N . ASP A 1 196 ? 5.957 -21.781 -6.699 1 97.12 196 ASP A N 1
ATOM 1603 C CA . ASP A 1 196 ? 6.008 -23.203 -7.02 1 97.12 196 ASP A CA 1
ATOM 1604 C C . ASP A 1 196 ? 5.395 -23.484 -8.391 1 97.12 196 ASP A C 1
ATOM 1606 O O . ASP A 1 196 ? 5.844 -24.375 -9.109 1 97.12 196 ASP A O 1
ATOM 1610 N N . HIS A 1 197 ? 4.461 -22.703 -8.805 1 97.38 197 HIS A N 1
ATOM 1611 C CA . HIS A 1 197 ? 3.762 -22.953 -10.062 1 97.38 197 HIS A CA 1
ATOM 1612 C C . HIS A 1 197 ? 4.422 -22.219 -11.219 1 97.38 197 HIS A C 1
ATOM 1614 O O . HIS A 1 197 ? 4.059 -22.422 -12.383 1 97.38 197 HIS A O 1
ATOM 1620 N N . LEU A 1 198 ? 5.328 -21.266 -10.875 1 97.38 198 LEU A N 1
ATOM 1621 C CA . LEU A 1 198 ? 6.156 -20.688 -11.922 1 97.38 198 LEU A CA 1
ATOM 1622 C C . LEU A 1 198 ? 7.156 -21.703 -12.453 1 97.38 198 LEU A C 1
ATOM 1624 O O . LEU A 1 198 ? 7.613 -21.594 -13.594 1 97.38 198 LEU A O 1
ATOM 1628 N N . GLY A 1 199 ? 7.531 -22.578 -11.508 1 94.06 199 GLY A N 1
ATOM 1629 C CA . GLY A 1 199 ? 8.57 -23.531 -11.836 1 94.06 199 GLY A CA 1
ATOM 1630 C C . GLY A 1 199 ? 8.125 -24.578 -12.836 1 94.06 199 GLY A C 1
ATOM 1631 O O . GLY A 1 199 ? 6.93 -24.812 -13.008 1 94.06 199 GLY A O 1
ATOM 1632 N N . THR A 1 200 ? 9.094 -25.125 -13.523 1 85.94 200 THR A N 1
ATOM 1633 C CA . THR A 1 200 ? 8.852 -26.203 -14.477 1 85.94 200 THR A CA 1
ATOM 1634 C C . THR A 1 200 ? 8.82 -27.562 -13.758 1 85.94 200 THR A C 1
ATOM 1636 O O . THR A 1 200 ? 9.484 -27.734 -12.734 1 85.94 200 THR A O 1
ATOM 1639 N N . ASN A 1 201 ? 7.691 -28.328 -13.453 1 63.56 201 ASN A N 1
ATOM 1640 C CA . ASN A 1 201 ? 7.719 -29.688 -12.914 1 63.56 201 ASN A CA 1
ATOM 1641 C C . ASN A 1 201 ? 8.812 -30.516 -13.57 1 63.56 201 ASN A C 1
ATOM 1643 O O . ASN A 1 201 ? 9.133 -30.328 -14.742 1 63.56 201 ASN A O 1
ATOM 1647 N N . MET B 1 1 ? -39.188 17.031 12.125 1 71.5 1 MET B N 1
ATOM 1648 C CA . MET B 1 1 ? -38.875 16.125 11.016 1 71.5 1 MET B CA 1
ATOM 1649 C C . MET B 1 1 ? -37.969 16.797 9.992 1 71.5 1 MET B C 1
ATOM 1651 O O . MET B 1 1 ? -36.906 16.266 9.656 1 71.5 1 MET B O 1
ATOM 1655 N N . LEU B 1 2 ? -38.25 17.938 9.703 1 80.38 2 LEU B N 1
ATOM 1656 C CA . LEU B 1 2 ? -37.469 18.688 8.727 1 80.38 2 LEU B CA 1
ATOM 1657 C C . LEU B 1 2 ? -36.094 19.016 9.281 1 80.38 2 LEU B C 1
ATOM 1659 O O . LEU B 1 2 ? -35.094 18.922 8.57 1 80.38 2 LEU B O 1
ATOM 1663 N N . GLN B 1 3 ? -36.031 19.297 10.641 1 80.62 3 GLN B N 1
ATOM 1664 C CA . GLN B 1 3 ? -34.75 19.625 11.281 1 80.62 3 GLN B CA 1
ATOM 1665 C C . GLN B 1 3 ? -33.844 18.406 11.328 1 80.62 3 GLN B C 1
ATOM 1667 O O . GLN B 1 3 ? -32.625 18.516 11.133 1 80.62 3 GLN B O 1
ATOM 1672 N N . GLU B 1 4 ? -34.438 17.266 11.562 1 81.12 4 GLU B N 1
ATOM 1673 C CA . GLU B 1 4 ? -33.688 16.031 11.602 1 81.12 4 GLU B CA 1
ATOM 1674 C C . GLU B 1 4 ? -33.094 15.688 10.227 1 81.12 4 GLU B C 1
ATOM 1676 O O . GLU B 1 4 ? -31.969 15.227 10.117 1 81.12 4 GLU B O 1
ATOM 1681 N N . LEU B 1 5 ? -33.875 15.883 9.266 1 80 5 LEU B N 1
ATOM 1682 C CA . LEU B 1 5 ? -33.438 15.625 7.898 1 80 5 LEU B CA 1
ATOM 1683 C C . LEU B 1 5 ? -32.312 16.562 7.5 1 80 5 LEU B C 1
ATOM 1685 O O . LEU B 1 5 ? -31.359 16.156 6.824 1 80 5 LEU B O 1
ATOM 1689 N N . LYS B 1 6 ? -32.5 17.781 7.91 1 84.88 6 LYS B N 1
ATOM 1690 C CA . LYS B 1 6 ? -31.438 18.766 7.637 1 84.88 6 LYS B CA 1
ATOM 1691 C C . LYS B 1 6 ? -30.141 18.406 8.352 1 84.88 6 LYS B C 1
ATOM 1693 O O . LYS B 1 6 ? -29.062 18.531 7.785 1 84.88 6 LYS B O 1
ATOM 1698 N N . SER B 1 7 ? -30.312 18.031 9.531 1 89.75 7 SER B N 1
ATOM 1699 C CA . SER B 1 7 ? -29.156 17.609 10.32 1 89.75 7 SER B CA 1
ATOM 1700 C C . SER B 1 7 ? -28.438 16.438 9.672 1 89.75 7 SER B C 1
ATOM 1702 O O . SER B 1 7 ? -27.203 16.422 9.578 1 89.75 7 SER B O 1
ATOM 1704 N N . GLU B 1 8 ? -29.234 15.469 9.242 1 92 8 GLU B N 1
ATOM 1705 C CA . GLU B 1 8 ? -28.656 14.297 8.586 1 92 8 GLU B CA 1
ATOM 1706 C C . GLU B 1 8 ? -27.969 14.688 7.273 1 92 8 GLU B C 1
ATOM 1708 O O . GLU B 1 8 ? -26.938 14.125 6.922 1 92 8 GLU B O 1
ATOM 1713 N N . ARG B 1 9 ? -28.516 15.578 6.57 1 94.38 9 ARG B N 1
ATOM 1714 C CA . ARG B 1 9 ? -27.938 16.062 5.32 1 94.38 9 ARG B CA 1
ATOM 1715 C C . ARG B 1 9 ? -26.609 16.766 5.57 1 94.38 9 ARG B C 1
ATOM 1717 O O . ARG B 1 9 ? -25.656 16.609 4.801 1 94.38 9 ARG B O 1
ATOM 1724 N N . THR B 1 10 ? -26.609 17.578 6.66 1 95.62 10 THR B N 1
ATOM 1725 C CA . THR B 1 10 ? -25.375 18.281 7.02 1 95.62 10 THR B CA 1
ATOM 1726 C C . THR B 1 10 ? -24.297 17.297 7.43 1 95.62 10 THR B C 1
ATOM 1728 O O . THR B 1 10 ? -23.141 17.438 7.027 1 95.62 10 THR B O 1
ATOM 1731 N N . LYS B 1 11 ? -24.672 16.344 8.203 1 96.62 11 LYS B N 1
ATOM 1732 C CA . LYS B 1 11 ? -23.734 15.312 8.625 1 96.62 11 LYS B CA 1
ATOM 1733 C C . LYS B 1 11 ? -23.141 14.586 7.422 1 96.62 11 LYS B C 1
ATOM 1735 O O . LYS B 1 11 ? -21.938 14.359 7.359 1 96.62 11 LYS B O 1
ATOM 1740 N N . LYS B 1 12 ? -24 14.203 6.469 1 97 12 LYS B N 1
ATOM 1741 C CA . LYS B 1 12 ? -23.562 13.523 5.254 1 97 12 LYS B CA 1
ATOM 1742 C C . LYS B 1 12 ? -22.641 14.406 4.43 1 97 12 LYS B C 1
ATOM 1744 O O . LYS B 1 12 ? -21.641 13.93 3.875 1 97 12 LYS B O 1
ATOM 1749 N N . LEU B 1 13 ? -22.938 15.656 4.344 1 97.75 13 LEU B N 1
ATOM 1750 C CA . LEU B 1 13 ? -22.109 16.609 3.607 1 97.75 13 LEU B CA 1
ATOM 1751 C C . LEU B 1 13 ? -20.703 16.688 4.207 1 97.75 13 LEU B C 1
ATOM 1753 O O . LEU B 1 13 ? -19.719 16.656 3.475 1 97.75 13 LEU B O 1
ATOM 1757 N N . ILE B 1 14 ? -20.641 16.75 5.496 1 97.81 14 ILE B N 1
ATOM 1758 C CA . ILE B 1 14 ? -19.359 16.812 6.191 1 97.81 14 ILE B CA 1
ATOM 1759 C C . ILE B 1 14 ? -18.562 15.547 5.914 1 97.81 14 ILE B C 1
ATOM 1761 O O . ILE B 1 14 ? -17.375 15.609 5.594 1 97.81 14 ILE B O 1
ATOM 1765 N N . LEU B 1 15 ? -19.234 14.43 5.988 1 98.19 15 LEU B N 1
ATOM 1766 C CA . LEU B 1 15 ? -18.594 13.141 5.766 1 98.19 15 LEU B CA 1
ATOM 1767 C C . LEU B 1 15 ? -18.062 13.039 4.344 1 98.19 15 LEU B C 1
ATOM 1769 O O . LEU B 1 15 ? -16.938 12.586 4.129 1 98.19 15 LEU B O 1
ATOM 1773 N N . ASP B 1 16 ? -18.844 13.453 3.395 1 98.38 16 ASP B N 1
ATOM 1774 C CA . ASP B 1 16 ? -18.453 13.391 1.988 1 98.38 16 ASP B CA 1
ATOM 1775 C C . ASP B 1 16 ? -17.234 14.281 1.713 1 98.38 16 ASP B C 1
ATOM 1777 O O . ASP B 1 16 ? -16.281 13.852 1.051 1 98.38 16 ASP B O 1
ATOM 1781 N N . LYS B 1 17 ? -17.234 15.438 2.242 1 98.5 17 LYS B N 1
ATOM 1782 C CA . LYS B 1 17 ? -16.141 16.375 2.01 1 98.5 17 LYS B CA 1
ATOM 1783 C C . LYS B 1 17 ? -14.875 15.93 2.744 1 98.5 17 LYS B C 1
ATOM 1785 O O . LYS B 1 17 ? -13.766 16.078 2.223 1 98.5 17 LYS B O 1
ATOM 1790 N N . ALA B 1 18 ? -15.102 15.438 3.938 1 98.69 18 ALA B N 1
ATOM 1791 C CA . ALA B 1 18 ? -13.961 14.898 4.676 1 98.69 18 ALA B CA 1
ATOM 1792 C C . ALA B 1 18 ? -13.32 13.742 3.918 1 98.69 18 ALA B C 1
ATOM 1794 O O . ALA B 1 18 ? -12.094 13.695 3.764 1 98.69 18 ALA B O 1
ATOM 1795 N N . TYR B 1 19 ? -14.133 12.859 3.418 1 98.69 19 TYR B N 1
ATOM 1796 C CA . TYR B 1 19 ? -13.641 11.727 2.648 1 98.69 19 TYR B CA 1
ATOM 1797 C C . TYR B 1 19 ? -12.844 12.195 1.435 1 98.69 19 TYR B C 1
ATOM 1799 O O . TYR B 1 19 ? -11.742 11.703 1.179 1 98.69 19 TYR B O 1
ATOM 1807 N N . GLU B 1 20 ? -13.414 13.109 0.743 1 98.44 20 GLU B N 1
ATOM 1808 C CA . GLU B 1 20 ? -12.75 13.633 -0.446 1 98.44 20 GLU B CA 1
ATOM 1809 C C . GLU B 1 20 ? -11.391 14.227 -0.1 1 98.44 20 GLU B C 1
ATOM 1811 O O . GLU B 1 20 ? -10.398 13.945 -0.777 1 98.44 20 GLU B O 1
ATOM 1816 N N . LEU B 1 21 ? -11.336 14.984 0.981 1 98.06 21 LEU B N 1
ATOM 1817 C CA . LEU B 1 21 ? -10.094 15.633 1.39 1 98.06 21 LEU B CA 1
ATOM 1818 C C . LEU B 1 21 ? -9.086 14.609 1.891 1 98.06 21 LEU B C 1
ATOM 1820 O O . LEU B 1 21 ? -7.902 14.672 1.548 1 98.06 21 LEU B O 1
ATOM 1824 N N . PHE B 1 22 ? -9.578 13.641 2.717 1 98.12 22 PHE B N 1
ATOM 1825 C CA . PHE B 1 22 ? -8.703 12.578 3.186 1 98.12 22 PHE B CA 1
ATOM 1826 C C . PHE B 1 22 ? -8.117 11.805 2.012 1 98.12 22 PHE B C 1
ATOM 1828 O O . PHE B 1 22 ? -6.938 11.445 2.02 1 98.12 22 PHE B O 1
ATOM 1835 N N . TYR B 1 23 ? -8.922 11.555 1.016 1 97.88 23 TYR B N 1
ATOM 1836 C CA . TYR B 1 23 ? -8.531 10.75 -0.137 1 97.88 23 TYR B CA 1
ATOM 1837 C C . TYR B 1 23 ? -7.527 11.5 -1.005 1 97.88 23 TYR B C 1
ATOM 1839 O O . TYR B 1 23 ? -6.52 10.93 -1.434 1 97.88 23 TYR B O 1
ATOM 1847 N N . GLU B 1 24 ? -7.691 12.758 -1.165 1 96.44 24 GLU B N 1
ATOM 1848 C CA . GLU B 1 24 ? -6.883 13.547 -2.092 1 96.44 24 GLU B CA 1
ATOM 1849 C C . GLU B 1 24 ? -5.617 14.07 -1.414 1 96.44 24 GLU B C 1
ATOM 1851 O O . GLU B 1 24 ? -4.547 14.102 -2.025 1 96.44 24 GLU B O 1
ATOM 1856 N N . GLU B 1 25 ? -5.77 14.398 -0.085 1 95.06 25 GLU B N 1
ATOM 1857 C CA . GLU B 1 25 ? -4.688 15.164 0.533 1 95.06 25 GLU B CA 1
ATOM 1858 C C . GLU B 1 25 ? -4.062 14.398 1.694 1 95.06 25 GLU B C 1
ATOM 1860 O O . GLU B 1 25 ? -2.979 14.75 2.164 1 95.06 25 GLU B O 1
ATOM 1865 N N . GLY B 1 26 ? -4.734 13.359 2.068 1 96.38 26 GLY B N 1
ATOM 1866 C CA . GLY B 1 26 ? -4.277 12.641 3.246 1 96.38 26 GLY B CA 1
ATOM 1867 C C . GLY B 1 26 ? -5.004 13.047 4.516 1 96.38 26 GLY B C 1
ATOM 1868 O O . GLY B 1 26 ? -5.41 14.203 4.66 1 96.38 26 GLY B O 1
ATOM 1869 N N . PHE B 1 27 ? -5.145 12.172 5.414 1 97.06 27 PHE B N 1
ATOM 1870 C CA . PHE B 1 27 ? -5.832 12.391 6.684 1 97.06 27 PHE B CA 1
ATOM 1871 C C . PHE B 1 27 ? -5.074 13.406 7.539 1 97.06 27 PHE B C 1
ATOM 1873 O O . PHE B 1 27 ? -5.664 14.359 8.047 1 97.06 27 PHE B O 1
ATOM 1880 N N . LYS B 1 28 ? -3.826 13.227 7.605 1 94.88 28 LYS B N 1
ATOM 1881 C CA . LYS B 1 28 ? -3.018 14.062 8.492 1 94.88 28 LYS B CA 1
ATOM 1882 C C . LYS B 1 28 ? -2.969 15.508 8.008 1 94.88 28 LYS B C 1
ATOM 1884 O O . LYS B 1 28 ? -2.949 16.438 8.812 1 94.88 28 LYS B O 1
ATOM 1889 N N . SER B 1 29 ? -3.045 15.695 6.75 1 93.81 29 SER B N 1
ATOM 1890 C CA . SER B 1 29 ? -2.881 17.031 6.176 1 93.81 29 SER B CA 1
ATOM 1891 C C . SER B 1 29 ? -4.215 17.766 6.086 1 93.81 29 SER B C 1
ATOM 1893 O O . SER B 1 29 ? -4.258 18.953 5.781 1 93.81 29 SER B O 1
ATOM 1895 N N . SER B 1 30 ? -5.281 17.016 6.309 1 96.56 30 SER B N 1
ATOM 1896 C CA . SER B 1 30 ? -6.609 17.625 6.25 1 96.56 30 SER B CA 1
ATOM 1897 C C . SER B 1 30 ? -7.051 18.109 7.621 1 96.56 30 SER B C 1
ATOM 1899 O O . SER B 1 30 ? -7.152 17.328 8.57 1 96.56 30 SER B O 1
ATOM 1901 N N . SER B 1 31 ? -7.332 19.438 7.695 1 96.44 31 SER B N 1
ATOM 1902 C CA . SER B 1 31 ? -7.762 20.016 8.969 1 96.44 31 SER B CA 1
ATOM 1903 C C . SER B 1 31 ? -9.273 20.219 9 1 96.44 31 SER B C 1
ATOM 1905 O O . SER B 1 31 ? -9.922 20.234 7.949 1 96.44 31 SER B O 1
ATOM 1907 N N . ILE B 1 32 ? -9.734 20.359 10.18 1 97.31 32 ILE B N 1
ATOM 1908 C CA . ILE B 1 32 ? -11.156 20.656 10.359 1 97.31 32 ILE B CA 1
ATOM 1909 C C . ILE B 1 32 ? -11.5 21.969 9.648 1 97.31 32 ILE B C 1
ATOM 1911 O O . ILE B 1 32 ? -12.547 22.078 9.008 1 97.31 32 ILE B O 1
ATOM 1915 N N . ASP B 1 33 ? -10.594 22.953 9.719 1 97.62 33 ASP B N 1
ATOM 1916 C CA . ASP B 1 33 ? -10.812 24.219 9.055 1 97.62 33 ASP B CA 1
ATOM 1917 C C . ASP B 1 33 ? -11.008 24.031 7.547 1 97.62 33 ASP B C 1
ATOM 1919 O O . ASP B 1 33 ? -11.891 24.656 6.945 1 97.62 33 ASP B O 1
ATOM 1923 N N . ARG B 1 34 ? -10.219 23.203 6.93 1 97.19 34 ARG B N 1
ATOM 1924 C CA . ARG B 1 34 ? -10.32 22.938 5.5 1 97.19 34 ARG B CA 1
ATOM 1925 C C . ARG B 1 34 ? -11.633 22.234 5.168 1 97.19 34 ARG B C 1
ATOM 1927 O O . ARG B 1 34 ? -12.258 22.531 4.145 1 97.19 34 ARG B O 1
ATOM 1934 N N . ILE B 1 35 ? -12.023 21.312 6.027 1 98 35 ILE B N 1
ATOM 1935 C CA . ILE B 1 35 ? -13.258 20.578 5.809 1 98 35 ILE B CA 1
ATOM 1936 C C . ILE B 1 35 ? -14.453 21.516 5.938 1 98 35 ILE B C 1
ATOM 1938 O O . ILE B 1 35 ? -15.383 21.453 5.121 1 98 35 ILE B O 1
ATOM 1942 N N . VAL B 1 36 ? -14.391 22.344 6.941 1 98 36 VAL B N 1
ATOM 1943 C CA . VAL B 1 36 ? -15.445 23.344 7.168 1 98 36 VAL B CA 1
ATOM 1944 C C . VAL B 1 36 ? -15.555 24.25 5.953 1 98 36 VAL B C 1
ATOM 1946 O O . VAL B 1 36 ? -16.656 24.484 5.434 1 98 36 VAL B O 1
ATOM 1949 N N . LYS B 1 37 ? -14.469 24.719 5.461 1 98 37 LYS B N 1
ATOM 1950 C CA . LYS B 1 37 ? -14.445 25.578 4.281 1 98 37 LYS B CA 1
ATOM 1951 C C . LYS B 1 37 ? -14.992 24.844 3.057 1 98 37 LYS B C 1
ATOM 1953 O O . LYS B 1 37 ? -15.82 25.391 2.322 1 98 37 LYS B O 1
ATOM 1958 N N . ALA B 1 38 ? -14.578 23.641 2.857 1 97.19 38 ALA B N 1
ATOM 1959 C CA . ALA B 1 38 ? -14.977 22.859 1.692 1 97.19 38 ALA B CA 1
ATOM 1960 C C . ALA B 1 38 ? -16.469 22.531 1.738 1 97.19 38 ALA B C 1
ATOM 1962 O O . ALA B 1 38 ? -17.109 22.359 0.696 1 97.19 38 ALA B O 1
ATOM 1963 N N . SER B 1 39 ? -17.031 22.469 2.949 1 96.88 39 SER B N 1
ATOM 1964 C CA . SER B 1 39 ? -18.438 22.109 3.123 1 96.88 39 SER B CA 1
ATOM 1965 C C . SER B 1 39 ? -19.312 23.359 3.148 1 96.88 39 SER B C 1
ATOM 1967 O O . SER B 1 39 ? -20.547 23.25 3.219 1 96.88 39 SER B O 1
ATOM 1969 N N . HIS B 1 40 ? -18.688 24.531 3.182 1 97.31 40 HIS B N 1
ATOM 1970 C CA . HIS B 1 40 ? -19.406 25.797 3.256 1 97.31 40 HIS B CA 1
ATOM 1971 C C . HIS B 1 40 ? -20.266 25.859 4.512 1 97.31 40 HIS B C 1
ATOM 1973 O O . HIS B 1 40 ? -21.438 26.281 4.445 1 97.31 40 HIS B O 1
ATOM 1979 N N . LEU B 1 41 ? -19.719 25.375 5.527 1 96.38 41 LEU B N 1
ATOM 1980 C CA . LEU B 1 41 ? -20.375 25.422 6.828 1 96.38 41 LEU B CA 1
ATOM 1981 C C . LEU B 1 41 ? -19.625 26.312 7.793 1 96.38 41 LEU B C 1
ATOM 1983 O O . LEU B 1 41 ? -18.469 26.688 7.539 1 96.38 41 LEU B O 1
ATOM 1987 N N . THR B 1 42 ? -20.281 26.703 8.914 1 96.31 42 THR B N 1
ATOM 1988 C CA . THR B 1 42 ? -19.578 27.344 10.023 1 96.31 42 THR B CA 1
ATOM 1989 C C . THR B 1 42 ? -18.938 26.297 10.93 1 96.31 42 THR B C 1
ATOM 1991 O O . THR B 1 42 ? -19.344 25.141 10.945 1 96.31 42 THR B O 1
ATOM 1994 N N . LYS B 1 43 ? -17.906 26.719 11.68 1 96.44 43 LYS B N 1
ATOM 1995 C CA . LYS B 1 43 ? -17.281 25.828 12.656 1 96.44 43 LYS B CA 1
ATOM 1996 C C . LYS B 1 43 ? -18.297 25.297 13.664 1 96.44 43 LYS B C 1
ATOM 1998 O O . LYS B 1 43 ? -18.25 24.125 14.039 1 96.44 43 LYS B O 1
ATOM 2003 N N . GLY B 1 44 ? -19.219 26.188 14.031 1 95.69 44 GLY B N 1
ATOM 2004 C CA . GLY B 1 44 ? -20.266 25.781 14.961 1 95.69 44 GLY B CA 1
ATOM 2005 C C . GLY B 1 44 ? -21.125 24.656 14.43 1 95.69 44 GLY B C 1
ATOM 2006 O O . GLY B 1 44 ? -21.422 23.703 15.156 1 95.69 44 GLY B O 1
ATOM 2007 N N . ALA B 1 45 ? -21.516 24.781 13.227 1 95 45 ALA B N 1
ATOM 2008 C CA . ALA B 1 45 ? -22.312 23.734 12.586 1 95 45 ALA B CA 1
ATOM 2009 C C . ALA B 1 45 ? -21.562 22.422 12.531 1 95 45 ALA B C 1
ATOM 2011 O O . ALA B 1 45 ? -22.141 21.359 12.734 1 95 45 ALA B O 1
ATOM 2012 N N . PHE B 1 46 ? -20.234 22.438 12.211 1 96.81 46 PHE B N 1
ATOM 2013 C CA . PHE B 1 46 ? -19.406 21.25 12.203 1 96.81 46 PHE B CA 1
ATOM 2014 C C . PHE B 1 46 ? -19.422 20.562 13.562 1 96.81 46 PHE B C 1
ATOM 2016 O O . PHE B 1 46 ? -19.688 19.375 13.664 1 96.81 46 PHE B O 1
ATOM 2023 N N . TYR B 1 47 ? -19.234 21.328 14.617 1 96.81 47 TYR B N 1
ATOM 2024 C CA . TYR B 1 47 ? -19.047 20.781 15.961 1 96.81 47 TYR B CA 1
ATOM 2025 C C . TYR B 1 47 ? -20.375 20.328 16.547 1 96.81 47 TYR B C 1
ATOM 2027 O O . TYR B 1 47 ? -20.406 19.609 17.547 1 96.81 47 TYR B O 1
ATOM 2035 N N . HIS B 1 48 ? -21.375 20.797 15.953 1 96.44 48 HIS B N 1
ATOM 2036 C CA . HIS B 1 48 ? -22.688 20.25 16.312 1 96.44 48 HIS B CA 1
ATOM 2037 C C . HIS B 1 48 ? -22.781 18.766 15.961 1 96.44 48 HIS B C 1
ATOM 2039 O O . HIS B 1 48 ? -23.438 18 16.656 1 96.44 48 HIS B O 1
ATOM 2045 N N . HIS B 1 49 ? -22.062 18.375 14.953 1 96.5 49 HIS B N 1
ATOM 2046 C CA . HIS B 1 49 ? -22.188 17.016 14.43 1 96.5 49 HIS B CA 1
ATOM 2047 C C . HIS B 1 49 ? -20.984 16.156 14.82 1 96.5 49 HIS B C 1
ATOM 2049 O O . HIS B 1 49 ? -21.125 14.953 15.016 1 96.5 49 HIS B O 1
ATOM 2055 N N . PHE B 1 50 ? -19.781 16.734 14.844 1 97.62 50 PHE B N 1
ATOM 2056 C CA . PHE B 1 50 ? -18.562 16 15.164 1 97.62 50 PHE B CA 1
ATOM 2057 C C . PHE B 1 50 ? -17.75 16.75 16.203 1 97.62 50 PHE B C 1
ATOM 2059 O O . PHE B 1 50 ? -17.453 17.938 16.031 1 97.62 50 PHE B O 1
ATOM 2066 N N . LYS B 1 51 ? -17.234 15.984 17.141 1 96.81 51 LYS B N 1
ATOM 2067 C CA . LYS B 1 51 ? -16.578 16.609 18.281 1 96.81 51 LYS B CA 1
ATOM 2068 C C . LYS B 1 51 ? -15.086 16.797 18.016 1 96.81 51 LYS B C 1
ATOM 2070 O O . LYS B 1 51 ? -14.422 17.594 18.672 1 96.81 51 LYS B O 1
ATOM 2075 N N . SER B 1 52 ? -14.633 15.984 17.062 1 96.62 52 SER B N 1
ATOM 2076 C CA . SER B 1 52 ? -13.195 16.016 16.797 1 96.62 52 SER B CA 1
ATOM 2077 C C . SER B 1 52 ? -12.875 15.414 15.438 1 96.62 52 SER B C 1
ATOM 2079 O O . SER B 1 52 ? -13.711 14.734 14.836 1 96.62 52 SER B O 1
ATOM 2081 N N . LYS B 1 53 ? -11.742 15.617 14.992 1 96.06 53 LYS B N 1
ATOM 2082 C CA . LYS B 1 53 ? -11.266 14.984 13.766 1 96.06 53 LYS B CA 1
ATOM 2083 C C . LYS B 1 53 ? -11.203 13.469 13.922 1 96.06 53 LYS B C 1
ATOM 2085 O O . LYS B 1 53 ? -11.453 12.727 12.969 1 96.06 53 LYS B O 1
ATOM 2090 N N . LYS B 1 54 ? -10.82 13.055 15.133 1 96.75 54 LYS B N 1
ATOM 2091 C CA . LYS B 1 54 ? -10.758 11.625 15.414 1 96.75 54 LYS B CA 1
ATOM 2092 C C . LYS B 1 54 ? -12.117 10.961 15.203 1 96.75 54 LYS B C 1
ATOM 2094 O O . LYS B 1 54 ? -12.219 9.938 14.523 1 96.75 54 LYS B O 1
ATOM 2099 N N . GLU B 1 55 ? -13.102 11.547 15.711 1 98.06 55 GLU B N 1
ATOM 2100 C CA . GLU B 1 55 ? -14.445 11.016 15.531 1 98.06 55 GLU B CA 1
ATOM 2101 C C . GLU B 1 55 ? -14.852 11.016 14.062 1 98.06 55 GLU B C 1
ATOM 2103 O O . GLU B 1 55 ? -15.422 10.047 13.562 1 98.06 55 GLU B O 1
ATOM 2108 N N . LEU B 1 56 ? -14.602 12.141 13.422 1 98.25 56 LEU B N 1
ATOM 2109 C CA . LEU B 1 56 ? -14.914 12.258 12 1 98.25 56 LEU B CA 1
ATOM 2110 C C . LEU B 1 56 ? -14.18 11.188 11.195 1 98.25 56 LEU B C 1
ATOM 2112 O O . LEU B 1 56 ? -14.781 10.531 10.336 1 98.25 56 LEU B O 1
ATOM 2116 N N . GLY B 1 57 ? -12.859 10.992 11.484 1 98.19 57 GLY B N 1
ATOM 2117 C CA . GLY B 1 57 ? -12.078 9.969 10.805 1 98.19 57 GLY B CA 1
ATOM 2118 C C . GLY B 1 57 ? -12.648 8.57 10.969 1 98.19 57 GLY B C 1
ATOM 2119 O O . GLY B 1 57 ? -12.711 7.805 10.008 1 98.19 57 GLY B O 1
ATOM 2120 N N . LEU B 1 58 ? -13.086 8.242 12.172 1 98.44 58 LEU B N 1
ATOM 2121 C CA . LEU B 1 58 ? -13.688 6.938 12.43 1 98.44 58 LEU B CA 1
ATOM 2122 C C . LEU B 1 58 ? -14.969 6.758 11.617 1 98.44 58 LEU B C 1
ATOM 2124 O O . LEU B 1 58 ? -15.211 5.68 11.07 1 98.44 58 LEU B O 1
ATOM 2128 N N . LYS B 1 59 ? -15.711 7.816 11.523 1 98.56 59 LYS B N 1
ATOM 2129 C CA . LYS B 1 59 ? -16.953 7.734 10.773 1 98.56 59 LYS B CA 1
ATOM 2130 C C . LYS B 1 59 ? -16.688 7.609 9.273 1 98.56 59 LYS B C 1
ATOM 2132 O O . LYS B 1 59 ? -17.422 6.926 8.562 1 98.56 59 LYS B O 1
ATOM 2137 N N . VAL B 1 60 ? -15.68 8.266 8.805 1 98.75 60 VAL B N 1
ATOM 2138 C CA . VAL B 1 60 ? -15.289 8.117 7.402 1 98.75 60 VAL B CA 1
ATOM 2139 C C . VAL B 1 60 ? -14.906 6.668 7.121 1 98.75 60 VAL B C 1
ATOM 2141 O O . VAL B 1 60 ? -15.32 6.098 6.109 1 98.75 60 VAL B O 1
ATOM 2144 N N . ILE B 1 61 ? -14.125 6.008 8.008 1 98.75 61 ILE B N 1
ATOM 2145 C CA . ILE B 1 61 ? -13.734 4.613 7.828 1 98.75 61 ILE B CA 1
ATOM 2146 C C . ILE B 1 61 ? -14.977 3.723 7.832 1 98.75 61 ILE B C 1
ATOM 2148 O O . ILE B 1 61 ? -15.148 2.889 6.941 1 98.75 61 ILE B O 1
ATOM 2152 N N . GLU B 1 62 ? -15.859 3.951 8.711 1 98.25 62 GLU B N 1
ATOM 2153 C CA . GLU B 1 62 ? -17.016 3.086 8.945 1 98.25 62 GLU B CA 1
ATOM 2154 C C . GLU B 1 62 ? -18.031 3.217 7.824 1 98.25 62 GLU B C 1
ATOM 2156 O O . GLU B 1 62 ? -18.656 2.229 7.43 1 98.25 62 GLU B O 1
ATOM 2161 N N . LEU B 1 63 ? -18.141 4.445 7.309 1 97.81 63 LEU B N 1
ATOM 2162 C CA . LEU B 1 63 ? -19.281 4.68 6.434 1 97.81 63 LEU B CA 1
ATOM 2163 C C . LEU B 1 63 ? -18.828 4.82 4.98 1 97.81 63 LEU B C 1
ATOM 2165 O O . LEU B 1 63 ? -19.594 4.52 4.059 1 97.81 63 LEU B O 1
ATOM 2169 N N . LYS B 1 64 ? -17.672 5.312 4.781 1 98.56 64 LYS B N 1
ATOM 2170 C CA . LYS B 1 64 ? -17.219 5.52 3.408 1 98.56 64 LYS B CA 1
ATOM 2171 C C . LYS B 1 64 ? -16.297 4.398 2.961 1 98.56 64 LYS B C 1
ATOM 2173 O O . LYS B 1 64 ? -16.531 3.746 1.943 1 98.56 64 LYS B O 1
ATOM 2178 N N . ILE B 1 65 ? -15.266 4.082 3.766 1 98.75 65 ILE B N 1
ATOM 2179 C CA . ILE B 1 65 ? -14.273 3.078 3.404 1 98.75 65 ILE B CA 1
ATOM 2180 C C . ILE B 1 65 ? -14.906 1.69 3.432 1 98.75 65 ILE B C 1
ATOM 2182 O O . ILE B 1 65 ? -14.789 0.927 2.471 1 98.75 65 ILE B O 1
ATOM 2186 N N . GLN B 1 66 ? -15.555 1.39 4.531 1 98.56 66 GLN B N 1
ATOM 2187 C CA . GLN B 1 66 ? -16.203 0.089 4.676 1 98.56 66 GLN B CA 1
ATOM 2188 C C . GLN B 1 66 ? -17.219 -0.149 3.557 1 98.56 66 GLN B C 1
ATOM 2190 O O . GLN B 1 66 ? -17.266 -1.239 2.982 1 98.56 66 GLN B O 1
ATOM 2195 N N . GLU B 1 67 ? -17.953 0.855 3.24 1 98.25 67 GLU B N 1
ATOM 2196 C CA . GLU B 1 67 ? -18.969 0.727 2.191 1 98.25 67 GLU B CA 1
ATOM 2197 C C . GLU B 1 67 ? -18.312 0.473 0.833 1 98.25 67 GLU B C 1
ATOM 2199 O O . GLU B 1 67 ? -18.797 -0.352 0.054 1 98.25 67 GLU B O 1
ATOM 2204 N N . ARG B 1 68 ? -17.328 1.168 0.571 1 97.94 68 ARG B N 1
ATOM 2205 C CA . ARG B 1 68 ? -16.609 1.021 -0.696 1 97.94 68 ARG B CA 1
ATOM 2206 C C . ARG B 1 68 ? -16.094 -0.399 -0.867 1 97.94 68 ARG B C 1
ATOM 2208 O O . ARG B 1 68 ? -16.266 -1.014 -1.919 1 97.94 68 ARG B O 1
ATOM 2215 N N . ILE B 1 69 ? -15.477 -0.977 0.17 1 98.62 69 ILE B N 1
ATOM 2216 C CA . ILE B 1 69 ? -14.922 -2.326 0.12 1 98.62 69 ILE B CA 1
ATOM 2217 C C . ILE B 1 69 ? -16.062 -3.346 0.07 1 98.62 69 ILE B C 1
ATOM 2219 O O . ILE B 1 69 ? -16 -4.312 -0.694 1 98.62 69 ILE B O 1
ATOM 2223 N N . HIS B 1 70 ? -17.078 -3.072 0.867 1 98.56 70 HIS B N 1
ATOM 2224 C CA . HIS B 1 70 ? -18.219 -3.986 0.923 1 98.56 70 HIS B CA 1
ATOM 2225 C C . HIS B 1 70 ? -18.891 -4.105 -0.438 1 98.56 70 HIS B C 1
ATOM 2227 O O . HIS B 1 70 ? -19.078 -5.211 -0.952 1 98.56 70 HIS B O 1
ATOM 2233 N N . GLN B 1 71 ? -19.141 -2.994 -1.068 1 97.81 71 GLN B N 1
ATOM 2234 C CA . GLN B 1 71 ? -19.859 -2.988 -2.338 1 97.81 71 GLN B CA 1
ATOM 2235 C C . GLN B 1 71 ? -18.969 -3.463 -3.479 1 97.81 71 GLN B C 1
ATOM 2237 O O . GLN B 1 71 ? -19.422 -4.145 -4.395 1 97.81 71 GLN B O 1
ATOM 2242 N N . GLY B 1 72 ? -17.734 -3.121 -3.367 1 97.88 72 GLY B N 1
ATOM 2243 C CA . GLY B 1 72 ? -16.844 -3.375 -4.496 1 97.88 72 GLY B CA 1
ATOM 2244 C C . GLY B 1 72 ? -16.203 -4.746 -4.453 1 97.88 72 GLY B C 1
ATOM 2245 O O . GLY B 1 72 ? -15.914 -5.336 -5.496 1 97.88 72 GLY B O 1
ATOM 2246 N N . MET B 1 73 ? -15.961 -5.285 -3.209 1 98.62 73 MET B N 1
ATOM 2247 C CA . MET B 1 73 ? -15.094 -6.453 -3.143 1 98.62 73 MET B CA 1
ATOM 2248 C C . MET B 1 73 ? -15.766 -7.594 -2.391 1 98.62 73 MET B C 1
ATOM 2250 O O . MET B 1 73 ? -15.406 -8.758 -2.564 1 98.62 73 MET B O 1
ATOM 2254 N N . ILE B 1 74 ? -16.797 -7.309 -1.601 1 98.69 74 ILE B N 1
ATOM 2255 C CA . ILE B 1 74 ? -17.391 -8.344 -0.757 1 98.69 74 ILE B CA 1
ATOM 2256 C C . ILE B 1 74 ? -18.703 -8.82 -1.363 1 98.69 74 ILE B C 1
ATOM 2258 O O . ILE B 1 74 ? -18.906 -10.016 -1.579 1 98.69 74 ILE B O 1
ATOM 2262 N N . VAL B 1 75 ? -19.562 -7.91 -1.718 1 98.31 75 VAL B N 1
ATOM 2263 C CA . VAL B 1 75 ? -20.906 -8.211 -2.199 1 98.31 75 VAL B CA 1
ATOM 2264 C C . VAL B 1 75 ? -20.828 -9.078 -3.453 1 98.31 75 VAL B C 1
ATOM 2266 O O . VAL B 1 75 ? -21.547 -10.07 -3.576 1 98.31 75 VAL B O 1
ATOM 2269 N N . PRO B 1 76 ? -19.953 -8.781 -4.398 1 98.19 76 PRO B N 1
ATOM 2270 C CA . PRO B 1 76 ? -19.922 -9.586 -5.621 1 98.19 76 PRO B CA 1
ATOM 2271 C C . PRO B 1 76 ? -19.594 -11.055 -5.348 1 98.19 76 PRO B C 1
ATOM 2273 O O . PRO B 1 76 ? -19.969 -11.922 -6.141 1 98.19 76 PRO B O 1
ATOM 2276 N N . LEU B 1 77 ? -18.938 -11.391 -4.254 1 98.25 77 LEU B N 1
ATOM 2277 C CA . LEU B 1 77 ? -18.531 -12.758 -3.934 1 98.25 77 LEU B CA 1
ATOM 2278 C C . LEU B 1 77 ? -19.734 -13.578 -3.447 1 98.25 77 LEU B C 1
ATOM 2280 O O . LEU B 1 77 ? -19.656 -14.805 -3.363 1 98.25 77 LEU B O 1
ATOM 2284 N N . SER B 1 78 ? -20.797 -12.914 -3.125 1 96.25 78 SER B N 1
ATOM 2285 C CA . SER B 1 78 ? -22 -13.594 -2.627 1 96.25 78 SER B CA 1
ATOM 2286 C C . SER B 1 78 ? -22.984 -13.867 -3.756 1 96.25 78 SER B C 1
ATOM 2288 O O . SER B 1 78 ? -24.031 -14.461 -3.531 1 96.25 78 SER B O 1
ATOM 2290 N N . ASN B 1 79 ? -22.656 -13.422 -4.953 1 96.06 79 ASN B N 1
ATOM 2291 C CA . ASN B 1 79 ? -23.516 -13.656 -6.102 1 96.06 79 ASN B CA 1
ATOM 2292 C C . ASN B 1 79 ? -23.578 -15.133 -6.473 1 96.06 79 ASN B C 1
ATOM 2294 O O . ASN B 1 79 ? -22.734 -15.914 -6.035 1 96.06 79 ASN B O 1
ATOM 2298 N N . PRO B 1 80 ? -24.609 -15.523 -7.238 1 96.19 80 PRO B N 1
ATOM 2299 C CA . PRO B 1 80 ? -24.609 -16.891 -7.746 1 96.19 80 PRO B CA 1
ATOM 2300 C C . PRO B 1 80 ? -23.5 -17.156 -8.758 1 96.19 80 PRO B C 1
ATOM 2302 O O . PRO B 1 80 ? -23.062 -16.234 -9.445 1 96.19 80 PRO B O 1
ATOM 2305 N N . GLY B 1 81 ? -23.047 -18.375 -8.828 1 96.44 81 GLY B N 1
ATOM 2306 C CA . GLY B 1 81 ? -22 -18.766 -9.773 1 96.44 81 GLY B CA 1
ATOM 2307 C C . GLY B 1 81 ? -20.922 -19.625 -9.148 1 96.44 81 GLY B C 1
ATOM 2308 O O . GLY B 1 81 ? -20.938 -19.875 -7.941 1 96.44 81 GLY B O 1
ATOM 2309 N N . GLU B 1 82 ? -19.984 -20.031 -10.016 1 96.25 82 GLU B N 1
ATOM 2310 C CA . GLU B 1 82 ? -18.875 -20.844 -9.539 1 96.25 82 GLU B CA 1
ATOM 2311 C C . GLU B 1 82 ? -17.875 -20 -8.742 1 96.25 82 GLU B C 1
ATOM 2313 O O . GLU B 1 82 ? -17.578 -18.859 -9.109 1 96.25 82 GLU B O 1
ATOM 2318 N N . ALA B 1 83 ? -17.391 -20.531 -7.688 1 97.5 83 ALA B N 1
ATOM 2319 C CA . ALA B 1 83 ? -16.562 -19.828 -6.715 1 97.5 83 ALA B CA 1
ATOM 2320 C C . ALA B 1 83 ? -15.352 -19.172 -7.391 1 97.5 83 ALA B C 1
ATOM 2322 O O . ALA B 1 83 ? -15.102 -17.984 -7.219 1 97.5 83 ALA B O 1
ATOM 2323 N N . LEU B 1 84 ? -14.656 -19.969 -8.188 1 97.31 84 LEU B N 1
ATOM 2324 C CA . LEU B 1 84 ? -13.43 -19.469 -8.797 1 97.31 84 LEU B CA 1
ATOM 2325 C C . LEU B 1 84 ? -13.734 -18.359 -9.797 1 97.31 84 LEU B C 1
ATOM 2327 O O . LEU B 1 84 ? -12.992 -17.391 -9.891 1 97.31 84 LEU B O 1
ATOM 2331 N N . ASP B 1 85 ? -14.844 -18.469 -10.562 1 97 85 ASP B N 1
ATOM 2332 C CA . ASP B 1 85 ? -15.258 -17.438 -11.508 1 97 85 ASP B CA 1
ATOM 2333 C C . ASP B 1 85 ? -15.625 -16.141 -10.789 1 97 85 ASP B C 1
ATOM 2335 O O . ASP B 1 85 ? -15.281 -15.047 -11.25 1 97 85 ASP B O 1
ATOM 2339 N N . LEU B 1 86 ? -16.328 -16.281 -9.688 1 97.88 86 LEU B N 1
ATOM 2340 C CA . LEU B 1 86 ? -16.719 -15.117 -8.914 1 97.88 86 LEU B CA 1
ATOM 2341 C C . LEU B 1 86 ? -15.492 -14.383 -8.383 1 97.88 86 LEU B C 1
ATOM 2343 O O . LEU B 1 86 ? -15.438 -13.148 -8.43 1 97.88 86 LEU B O 1
ATOM 2347 N N . LEU B 1 87 ? -14.547 -15.141 -7.895 1 97.81 87 LEU B N 1
ATOM 2348 C CA . LEU B 1 87 ? -13.297 -14.57 -7.406 1 97.81 87 LEU B CA 1
ATOM 2349 C C . LEU B 1 87 ? -12.57 -13.812 -8.516 1 97.81 87 LEU B C 1
ATOM 2351 O O . LEU B 1 87 ? -12.219 -12.641 -8.352 1 97.81 87 LEU B O 1
ATOM 2355 N N . ARG B 1 88 ? -12.422 -14.477 -9.656 1 97.62 88 ARG B N 1
ATOM 2356 C CA . ARG B 1 88 ? -11.758 -13.883 -10.812 1 97.62 88 ARG B CA 1
ATOM 2357 C C . ARG B 1 88 ? -12.477 -12.609 -11.258 1 97.62 88 ARG B C 1
ATOM 2359 O O . ARG B 1 88 ? -11.852 -11.555 -11.398 1 97.62 88 ARG B O 1
ATOM 2366 N N . ASP B 1 89 ? -13.789 -12.742 -11.398 1 97.62 89 ASP B N 1
ATOM 2367 C CA . ASP B 1 89 ? -14.586 -11.633 -11.922 1 97.62 89 ASP B CA 1
ATOM 2368 C C . ASP B 1 89 ? -14.531 -10.43 -10.984 1 97.62 89 ASP B C 1
ATOM 2370 O O . ASP B 1 89 ? -14.469 -9.281 -11.438 1 97.62 89 ASP B O 1
ATOM 2374 N N . THR B 1 90 ? -14.555 -10.672 -9.711 1 98.5 90 THR B N 1
ATOM 2375 C CA . THR B 1 90 ? -14.539 -9.586 -8.734 1 98.5 90 THR B CA 1
ATOM 2376 C C . THR B 1 90 ? -13.258 -8.766 -8.852 1 98.5 90 THR B C 1
ATOM 2378 O O . THR B 1 90 ? -13.305 -7.543 -8.977 1 98.5 90 THR B O 1
ATOM 2381 N N . PHE B 1 91 ? -12.133 -9.398 -8.883 1 98.5 91 PHE B N 1
ATOM 2382 C CA . PHE B 1 91 ? -10.867 -8.68 -8.953 1 98.5 91 PHE B CA 1
ATOM 2383 C C . PHE B 1 91 ? -10.664 -8.07 -10.328 1 98.5 91 PHE B C 1
ATOM 2385 O O . PHE B 1 91 ? -10.211 -6.93 -10.453 1 98.5 91 PHE B O 1
ATOM 2392 N N . PHE B 1 92 ? -11.016 -8.773 -11.422 1 97.62 92 PHE B N 1
ATOM 2393 C CA . PHE B 1 92 ? -10.852 -8.289 -12.781 1 97.62 92 PHE B CA 1
ATOM 2394 C C . PHE B 1 92 ? -11.75 -7.078 -13.039 1 97.62 92 PHE B C 1
ATOM 2396 O O . PHE B 1 92 ? -11.289 -6.047 -13.531 1 97.62 92 PHE B O 1
ATOM 2403 N N . HIS B 1 93 ? -12.992 -7.23 -12.68 1 95.75 93 HIS B N 1
ATOM 2404 C CA . HIS B 1 93 ? -13.961 -6.176 -12.945 1 95.75 93 HIS B CA 1
ATOM 2405 C C . HIS B 1 93 ? -13.641 -4.922 -12.141 1 95.75 93 HIS B C 1
ATOM 2407 O O . HIS B 1 93 ? -13.781 -3.805 -12.641 1 95.75 93 HIS B O 1
ATOM 2413 N N . ARG B 1 94 ? -13.242 -5.16 -10.914 1 95.62 94 ARG B N 1
ATOM 2414 C CA . ARG B 1 94 ? -12.953 -3.998 -10.086 1 95.62 94 ARG B CA 1
ATOM 2415 C C . ARG B 1 94 ? -11.828 -3.166 -10.68 1 95.62 94 ARG B C 1
ATOM 2417 O O . ARG B 1 94 ? -11.922 -1.938 -10.758 1 95.62 94 ARG B O 1
ATOM 2424 N N . ILE B 1 95 ? -10.773 -3.805 -11.211 1 97.06 95 ILE B N 1
ATOM 2425 C CA . ILE B 1 95 ? -9.641 -3.117 -11.812 1 97.06 95 ILE B CA 1
ATOM 2426 C C . ILE B 1 95 ? -10.102 -2.34 -13.039 1 97.06 95 ILE B C 1
ATOM 2428 O O . ILE B 1 95 ? -9.695 -1.193 -13.25 1 97.06 95 ILE B O 1
ATOM 2432 N N . LYS B 1 96 ? -10.961 -2.914 -13.758 1 94.25 96 LYS B N 1
ATOM 2433 C CA . LYS B 1 96 ? -11.398 -2.326 -15.023 1 94.25 96 LYS B CA 1
ATOM 2434 C C . LYS B 1 96 ? -12.367 -1.171 -14.781 1 94.25 96 LYS B C 1
ATOM 2436 O O . LYS B 1 96 ? -12.5 -0.282 -15.625 1 94.25 96 LYS B O 1
ATOM 2441 N N . LEU B 1 97 ? -13.008 -1.104 -13.664 1 94.88 97 LEU B N 1
ATOM 2442 C CA . LEU B 1 97 ? -14.062 -0.135 -13.383 1 94.88 97 LEU B CA 1
ATOM 2443 C C . LEU B 1 97 ? -13.484 1.13 -12.758 1 94.88 97 LEU B C 1
ATOM 2445 O O . LEU B 1 97 ? -14.164 2.152 -12.672 1 94.88 97 LEU B O 1
ATOM 2449 N N . PHE B 1 98 ? -12.234 1.05 -12.383 1 97.06 98 PHE B N 1
ATOM 2450 C CA . PHE B 1 98 ? -11.68 2.227 -11.734 1 97.06 98 PHE B CA 1
ATOM 2451 C C . PHE B 1 98 ? -11.594 3.396 -12.703 1 97.06 98 PHE B C 1
ATOM 2453 O O . PHE B 1 98 ? -11.102 3.244 -13.828 1 97.06 98 PHE B O 1
ATOM 2460 N N . SER B 1 99 ? -12.047 4.562 -12.297 1 97.62 99 SER B N 1
ATOM 2461 C CA . SER B 1 99 ? -11.922 5.801 -13.055 1 97.62 99 SER B CA 1
ATOM 2462 C C . SER B 1 99 ? -10.477 6.293 -13.07 1 97.62 99 SER B C 1
ATOM 2464 O O . SER B 1 99 ? -9.641 5.797 -12.312 1 97.62 99 SER B O 1
ATOM 2466 N N . LEU B 1 100 ? -10.234 7.23 -13.898 1 96.81 100 LEU B N 1
ATOM 2467 C CA . LEU B 1 100 ? -8.922 7.871 -13.883 1 96.81 100 LEU B CA 1
ATOM 2468 C C . LEU B 1 100 ? -8.648 8.5 -12.516 1 96.81 100 LEU B C 1
ATOM 2470 O O . LEU B 1 100 ? -7.516 8.461 -12.031 1 96.81 100 LEU B O 1
ATOM 2474 N N . TYR B 1 101 ? -9.703 9.047 -11.906 1 97.12 101 TYR B N 1
ATOM 2475 C CA . TYR B 1 101 ? -9.617 9.633 -10.57 1 97.12 101 TYR B CA 1
ATOM 2476 C C . TYR B 1 101 ? -9.188 8.586 -9.547 1 97.12 101 TYR B C 1
ATOM 2478 O O . TYR B 1 101 ? -8.266 8.82 -8.766 1 97.12 101 TYR B O 1
ATOM 2486 N N . ASP B 1 102 ? -9.773 7.398 -9.57 1 97.38 102 ASP B N 1
ATOM 2487 C CA . ASP B 1 102 ? -9.438 6.309 -8.664 1 97.38 102 ASP B CA 1
ATOM 2488 C C . ASP B 1 102 ? -8.008 5.816 -8.898 1 97.38 102 ASP B C 1
ATOM 2490 O O . ASP B 1 102 ? -7.293 5.5 -7.945 1 97.38 102 ASP B O 1
ATOM 2494 N N . LYS B 1 103 ? -7.641 5.746 -10.195 1 97.94 103 LYS B N 1
ATOM 2495 C CA . LYS B 1 103 ? -6.32 5.238 -10.555 1 97.94 103 LYS B CA 1
ATOM 2496 C C . LYS B 1 103 ? -5.227 6.219 -10.148 1 97.94 103 LYS B C 1
ATOM 2498 O O . LYS B 1 103 ? -4.145 5.809 -9.719 1 97.94 103 LYS B O 1
ATOM 2503 N N . LYS B 1 104 ? -5.551 7.484 -10.211 1 96.69 104 LYS B N 1
ATOM 2504 C CA . LYS B 1 104 ? -4.59 8.523 -9.844 1 96.69 104 LYS B CA 1
ATOM 2505 C C . LYS B 1 104 ? -4.383 8.57 -8.336 1 96.69 104 LYS B C 1
ATOM 2507 O O . LYS B 1 104 ? -3.27 8.82 -7.863 1 96.69 104 LYS B O 1
ATOM 2512 N N . HIS B 1 105 ? -5.422 8.289 -7.562 1 97.69 105 HIS B N 1
ATOM 2513 C CA . HIS B 1 105 ? -5.34 8.492 -6.121 1 97.69 105 HIS B CA 1
ATOM 2514 C C . HIS B 1 105 ? -5.145 7.172 -5.387 1 97.69 105 HIS B C 1
ATOM 2516 O O . HIS B 1 105 ? -4.836 7.156 -4.195 1 97.69 105 HIS B O 1
ATOM 2522 N N . GLY B 1 106 ? -5.27 6.027 -6.121 1 97.69 106 GLY B N 1
ATOM 2523 C CA . GLY B 1 106 ? -5.102 4.73 -5.484 1 97.69 106 GLY B CA 1
ATOM 2524 C C . GLY B 1 106 ? -6.281 4.336 -4.617 1 97.69 106 GLY B C 1
ATOM 2525 O O . GLY B 1 106 ? -7.398 4.812 -4.824 1 97.69 106 GLY B O 1
ATOM 2526 N N . CYS B 1 107 ? -6.086 3.422 -3.762 1 98.44 107 CYS B N 1
ATOM 2527 C CA . CYS B 1 107 ? -7.156 2.916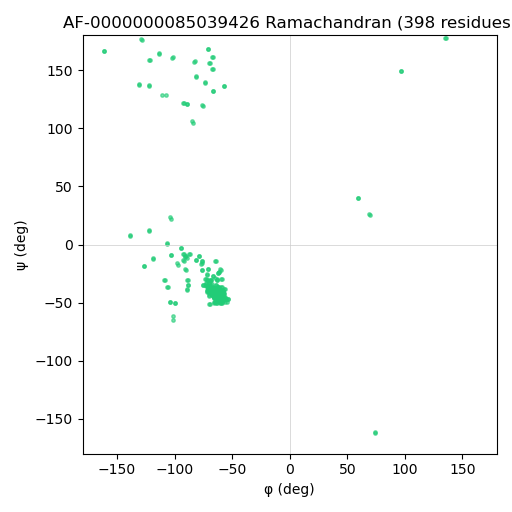 -2.908 1 98.44 107 CYS B CA 1
ATOM 2528 C C . CYS B 1 107 ? -7.258 3.727 -1.621 1 98.44 107 CYS B C 1
ATOM 2530 O O . CYS B 1 107 ? -6.312 3.762 -0.83 1 98.44 107 CYS B O 1
ATOM 2532 N N . PRO B 1 108 ? -8.398 4.344 -1.336 1 98.38 108 PRO B N 1
ATOM 2533 C CA . PRO B 1 108 ? -8.508 5.148 -0.117 1 98.38 108 PRO B CA 1
ATOM 2534 C C . PRO B 1 108 ? -8.336 4.32 1.154 1 98.38 108 PRO B C 1
ATOM 2536 O O . PRO B 1 108 ? -7.832 4.828 2.16 1 98.38 108 PRO B O 1
ATOM 2539 N N . PHE B 1 109 ? -8.727 3.051 1.085 1 98.69 109 PHE B N 1
ATOM 2540 C CA . PHE B 1 109 ? -8.539 2.133 2.203 1 98.69 109 PHE B CA 1
ATOM 2541 C C . PHE B 1 109 ? -7.051 1.921 2.482 1 98.69 109 PHE B C 1
ATOM 2543 O O . PHE B 1 109 ? -6.594 2.119 3.609 1 98.69 109 PHE B O 1
ATOM 2550 N N . ASN B 1 110 ? -6.309 1.612 1.475 1 98.5 110 ASN B N 1
ATOM 2551 C CA . ASN B 1 110 ? -4.875 1.369 1.597 1 98.5 110 ASN B CA 1
ATOM 2552 C C . ASN B 1 110 ? -4.113 2.652 1.914 1 98.5 110 ASN B C 1
ATOM 2554 O O . ASN B 1 110 ? -3.121 2.627 2.645 1 98.5 110 ASN B O 1
ATOM 2558 N N . ASN B 1 111 ? -4.562 3.789 1.319 1 97.94 111 ASN B N 1
ATOM 2559 C CA . ASN B 1 111 ? -3.979 5.078 1.671 1 97.94 111 ASN B CA 1
ATOM 2560 C C . ASN B 1 111 ? -4.023 5.324 3.176 1 97.94 111 ASN B C 1
ATOM 2562 O O . ASN B 1 111 ? -3.025 5.727 3.775 1 97.94 111 ASN B O 1
ATOM 2566 N N . LEU B 1 112 ? -5.199 5.062 3.775 1 98.12 112 LEU B N 1
ATOM 2567 C CA . LEU B 1 112 ? -5.371 5.301 5.203 1 98.12 112 LEU B CA 1
ATOM 2568 C C . LEU B 1 112 ? -4.531 4.324 6.023 1 98.12 112 LEU B C 1
ATOM 2570 O O . LEU B 1 112 ? -3.908 4.715 7.012 1 98.12 112 LEU B O 1
ATOM 2574 N N . ILE B 1 113 ? -4.516 3.062 5.602 1 98.5 113 ILE B N 1
ATOM 2575 C CA . ILE B 1 113 ? -3.703 2.074 6.301 1 98.5 113 ILE B CA 1
ATOM 2576 C C . ILE B 1 113 ? -2.254 2.545 6.359 1 98.5 113 ILE B C 1
ATOM 2578 O O . ILE B 1 113 ? -1.636 2.547 7.43 1 98.5 113 ILE B O 1
ATOM 2582 N N . ASN B 1 114 ? -1.738 3.002 5.227 1 97.44 114 ASN B N 1
ATOM 2583 C CA . ASN B 1 114 ? -0.333 3.387 5.152 1 97.44 114 ASN B CA 1
ATOM 2584 C C . ASN B 1 114 ? -0.066 4.688 5.906 1 97.44 114 ASN B C 1
ATOM 2586 O O . ASN B 1 114 ? 1.019 4.875 6.461 1 97.44 114 ASN B O 1
ATOM 2590 N N . GLU B 1 115 ? -1.043 5.477 6.027 1 96.69 115 GLU B N 1
ATOM 2591 C CA . GLU B 1 115 ? -0.857 6.777 6.66 1 96.69 115 GLU B CA 1
ATOM 2592 C C . GLU B 1 115 ? -1.069 6.695 8.172 1 96.69 115 GLU B C 1
ATOM 2594 O O . GLU B 1 115 ? -0.321 7.301 8.938 1 96.69 115 GLU B O 1
ATOM 2599 N N . ILE B 1 116 ? -2.104 5.859 8.625 1 95.56 116 ILE B N 1
ATOM 2600 C CA . ILE B 1 116 ? -2.484 6.016 10.023 1 95.56 116 ILE B CA 1
ATOM 2601 C C . ILE B 1 116 ? -2.723 4.645 10.648 1 95.56 116 ILE B C 1
ATOM 2603 O O . ILE B 1 116 ? -3.227 4.543 11.773 1 95.56 116 ILE B O 1
ATOM 2607 N N . GLY B 1 117 ? -2.432 3.547 9.977 1 91.81 117 GLY B N 1
ATOM 2608 C CA . GLY B 1 117 ? -2.697 2.197 10.445 1 91.81 117 GLY B CA 1
ATOM 2609 C C . GLY B 1 117 ? -1.909 1.834 11.688 1 91.81 117 GLY B C 1
ATOM 2610 O O . GLY B 1 117 ? -2.236 0.864 12.375 1 91.81 117 GLY B O 1
ATOM 2611 N N . ASN B 1 118 ? -0.889 2.664 11.984 1 88 118 ASN B N 1
ATOM 2612 C CA . ASN B 1 118 ? -0.059 2.352 13.141 1 88 118 ASN B CA 1
ATOM 2613 C C . ASN B 1 118 ? -0.053 3.496 14.148 1 88 118 ASN B C 1
ATOM 2615 O O . ASN B 1 118 ? 0.784 3.527 15.055 1 88 118 ASN B O 1
ATOM 2619 N N . GLN B 1 119 ? -0.856 4.422 14.047 1 85.5 119 GLN B N 1
ATOM 2620 C CA . GLN B 1 119 ? -0.757 5.633 14.852 1 85.5 119 GLN B CA 1
ATOM 2621 C C . GLN B 1 119 ? -1.755 5.613 16.016 1 85.5 119 GLN B C 1
ATOM 2623 O O . GLN B 1 119 ? -1.384 5.848 17.156 1 85.5 119 GLN B O 1
ATOM 2628 N N . GLU B 1 120 ? -3.018 5.562 15.695 1 90.38 120 GLU B N 1
ATOM 2629 C CA . GLU B 1 120 ? -4.105 5.559 16.672 1 90.38 120 GLU B CA 1
ATOM 2630 C C . GLU B 1 120 ? -4.809 4.203 16.703 1 90.38 120 GLU B C 1
ATOM 2632 O O . GLU B 1 120 ? -5.277 3.717 15.672 1 90.38 120 GLU B O 1
ATOM 2637 N N . LEU B 1 121 ? -4.91 3.705 17.891 1 96.06 121 LEU B N 1
ATOM 2638 C CA . LEU B 1 121 ? -5.469 2.371 18.062 1 96.06 121 LEU B CA 1
ATOM 2639 C C . LEU B 1 121 ? -6.879 2.293 17.484 1 96.06 121 LEU B C 1
ATOM 2641 O O . LEU B 1 121 ? -7.238 1.301 16.859 1 96.06 121 LEU B O 1
ATOM 2645 N N . ALA B 1 122 ? -7.621 3.332 17.703 1 97.25 122 ALA B N 1
ATOM 2646 C CA . ALA B 1 122 ? -9.008 3.324 17.234 1 97.25 122 ALA B CA 1
ATOM 2647 C C . ALA B 1 122 ? -9.078 3.223 15.719 1 97.25 122 ALA B C 1
ATOM 2649 O O . ALA B 1 122 ? -9.914 2.494 15.18 1 97.25 122 ALA B O 1
ATOM 2650 N N . TYR B 1 123 ? -8.258 3.975 15.023 1 98 123 TYR B N 1
ATOM 2651 C CA . TYR B 1 123 ? -8.219 3.891 13.57 1 98 123 TYR B CA 1
ATOM 2652 C C . TYR B 1 123 ? -7.746 2.516 13.117 1 98 123 TYR B C 1
ATOM 2654 O O . TYR B 1 123 ? -8.305 1.938 12.18 1 98 123 TYR B O 1
ATOM 2662 N N . ARG B 1 124 ? -6.715 2.018 13.812 1 97.75 124 ARG B N 1
ATOM 2663 C CA . ARG B 1 124 ? -6.168 0.706 13.477 1 97.75 124 ARG B CA 1
ATOM 2664 C C . ARG B 1 124 ? -7.238 -0.375 13.578 1 97.75 124 ARG B C 1
ATOM 2666 O O . ARG B 1 124 ? -7.383 -1.198 12.664 1 97.75 124 ARG B O 1
ATOM 2673 N N . LEU B 1 125 ? -7.977 -0.363 14.594 1 98.19 125 LEU B N 1
ATOM 2674 C CA . LEU B 1 125 ? -9.008 -1.37 14.82 1 98.19 125 LEU B CA 1
ATOM 2675 C C . LEU B 1 125 ? -10.125 -1.246 13.797 1 98.19 125 LEU B C 1
ATOM 2677 O O . LEU B 1 125 ? -10.648 -2.254 13.312 1 98.19 125 LEU B O 1
ATOM 2681 N N . ALA B 1 126 ? -10.484 -0.014 13.484 1 98.5 126 ALA B N 1
ATOM 2682 C CA . ALA B 1 126 ? -11.539 0.205 12.492 1 98.5 126 ALA B CA 1
ATOM 2683 C C . ALA B 1 126 ? -11.102 -0.292 11.117 1 98.5 126 ALA B C 1
ATOM 2685 O O . ALA B 1 126 ? -11.875 -0.952 10.414 1 98.5 126 ALA B O 1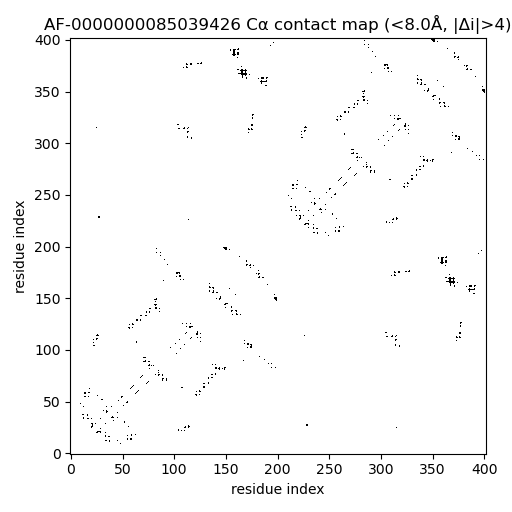
ATOM 2686 N N . LEU B 1 127 ? -9.938 0.002 10.742 1 98.81 127 LEU B N 1
ATOM 2687 C CA . LEU B 1 127 ? -9.406 -0.43 9.453 1 98.81 127 LEU B CA 1
ATOM 2688 C C . LEU B 1 127 ? -9.203 -1.941 9.43 1 98.81 127 LEU B C 1
ATOM 2690 O O . LEU B 1 127 ? -9.484 -2.594 8.422 1 98.81 127 LEU B O 1
ATOM 2694 N N . LYS B 1 128 ? -8.742 -2.49 10.555 1 98.69 128 LYS B N 1
ATOM 2695 C CA . LYS B 1 128 ? -8.586 -3.938 10.672 1 98.69 128 LYS B CA 1
ATOM 2696 C C . LYS B 1 128 ? -9.922 -4.652 10.492 1 98.69 128 LYS B C 1
ATOM 2698 O O . LYS B 1 128 ? -9.984 -5.723 9.883 1 98.69 128 LYS B O 1
ATOM 2703 N N . LYS B 1 129 ? -10.914 -4.105 11.031 1 98.75 129 LYS B N 1
ATOM 2704 C CA . LYS B 1 129 ? -12.242 -4.688 10.883 1 98.75 129 LYS B CA 1
ATOM 2705 C C . LYS B 1 129 ? -12.648 -4.77 9.414 1 98.75 129 LYS B C 1
ATOM 2707 O O . LYS B 1 129 ? -13.195 -5.777 8.969 1 98.75 129 LYS B O 1
ATOM 2712 N N . VAL B 1 130 ? -12.398 -3.701 8.664 1 98.75 130 VAL B N 1
ATOM 2713 C CA . VAL B 1 130 ? -12.695 -3.68 7.238 1 98.75 130 VAL B CA 1
ATOM 2714 C C . VAL B 1 130 ? -11.898 -4.777 6.531 1 98.75 130 VAL B C 1
ATOM 2716 O O . VAL B 1 130 ? -12.461 -5.547 5.746 1 98.75 130 VAL B O 1
ATOM 2719 N N . LEU B 1 131 ? -10.609 -4.902 6.867 1 98.88 131 LEU B N 1
ATOM 2720 C CA . LEU B 1 131 ? -9.75 -5.91 6.25 1 98.88 131 LEU B CA 1
ATOM 2721 C C . LEU B 1 131 ? -10.242 -7.316 6.582 1 98.88 131 LEU B C 1
ATOM 2723 O O . LEU B 1 131 ? -10.328 -8.172 5.695 1 98.88 131 LEU B O 1
ATOM 2727 N N . ASP B 1 132 ? -10.586 -7.535 7.816 1 98.88 132 ASP B N 1
ATOM 2728 C CA . ASP B 1 132 ? -10.984 -8.867 8.273 1 98.88 132 ASP B CA 1
ATOM 2729 C C . ASP B 1 132 ? -12.289 -9.305 7.609 1 98.88 132 ASP B C 1
ATOM 2731 O O . ASP B 1 132 ? -12.453 -10.484 7.281 1 98.88 132 ASP B O 1
ATOM 2735 N N . GLU B 1 133 ? -13.141 -8.391 7.449 1 98.81 133 GLU B N 1
ATOM 2736 C CA . GLU B 1 133 ? -14.391 -8.719 6.766 1 98.81 133 GLU B CA 1
ATOM 2737 C C . GLU B 1 133 ? -14.141 -9.094 5.305 1 98.81 133 GLU B C 1
ATOM 2739 O O . GLU B 1 133 ? -14.727 -10.047 4.793 1 98.81 133 GLU B O 1
ATOM 2744 N N . TRP B 1 134 ? -13.336 -8.305 4.68 1 98.88 134 TRP B N 1
ATOM 2745 C CA . TRP B 1 134 ? -12.969 -8.594 3.299 1 98.88 134 TRP B CA 1
ATOM 2746 C C . TRP B 1 134 ? -12.273 -9.953 3.195 1 98.88 134 TRP B C 1
ATOM 2748 O O . TRP B 1 134 ? -12.648 -10.789 2.371 1 98.88 134 TRP B O 1
ATOM 2758 N N . LYS B 1 135 ? -11.32 -10.195 4.059 1 98.88 135 LYS B N 1
ATOM 2759 C CA . LYS B 1 135 ? -10.578 -11.453 4.113 1 98.88 135 LYS B CA 1
ATOM 2760 C C . LYS B 1 135 ? -11.523 -12.633 4.332 1 98.88 135 LYS B C 1
ATOM 2762 O O . LYS B 1 135 ? -11.422 -13.648 3.641 1 98.88 135 LYS B O 1
ATOM 2767 N N . GLN B 1 136 ? -12.422 -12.461 5.207 1 98.88 136 GLN B N 1
ATOM 2768 C CA . GLN B 1 136 ? -13.352 -13.539 5.531 1 98.88 136 GLN B CA 1
ATOM 2769 C C . GLN B 1 136 ? -14.266 -13.859 4.348 1 98.88 136 GLN B C 1
ATOM 2771 O O . GLN B 1 136 ? -14.617 -15.016 4.121 1 98.88 136 GLN B O 1
ATOM 2776 N N . ALA B 1 137 ? -14.656 -12.852 3.645 1 98.88 137 ALA B N 1
ATOM 2777 C CA . ALA B 1 137 ? -15.469 -13.086 2.457 1 98.88 137 ALA B CA 1
ATOM 2778 C C . ALA B 1 137 ? -14.719 -13.922 1.428 1 98.88 137 ALA B C 1
ATOM 2780 O O . ALA B 1 137 ? -15.289 -14.836 0.825 1 98.88 137 ALA B O 1
ATOM 2781 N N . ILE B 1 138 ? -13.461 -13.656 1.227 1 98.94 138 ILE B N 1
ATOM 2782 C CA . ILE B 1 138 ? -12.648 -14.406 0.28 1 98.94 138 ILE B CA 1
ATOM 2783 C C . ILE B 1 138 ? -12.453 -15.836 0.788 1 98.94 138 ILE B C 1
ATOM 2785 O O . ILE B 1 138 ? -12.555 -16.797 0.019 1 98.94 138 ILE B O 1
ATOM 2789 N N . ILE B 1 139 ? -12.195 -15.984 2.094 1 98.88 139 ILE B N 1
ATOM 2790 C CA . ILE B 1 139 ? -12.023 -17.312 2.676 1 98.88 139 ILE B CA 1
ATOM 2791 C C . ILE B 1 139 ? -13.281 -18.141 2.438 1 98.88 139 ILE B C 1
ATOM 2793 O O . ILE B 1 139 ? -13.195 -19.297 2.029 1 98.88 139 ILE B O 1
ATOM 2797 N N . ARG B 1 140 ? -14.422 -17.531 2.629 1 98.69 140 ARG B N 1
ATOM 2798 C CA . ARG B 1 140 ? -15.688 -18.25 2.455 1 98.69 140 ARG B CA 1
ATOM 2799 C C . ARG B 1 140 ? -15.844 -18.734 1.02 1 98.69 140 ARG B C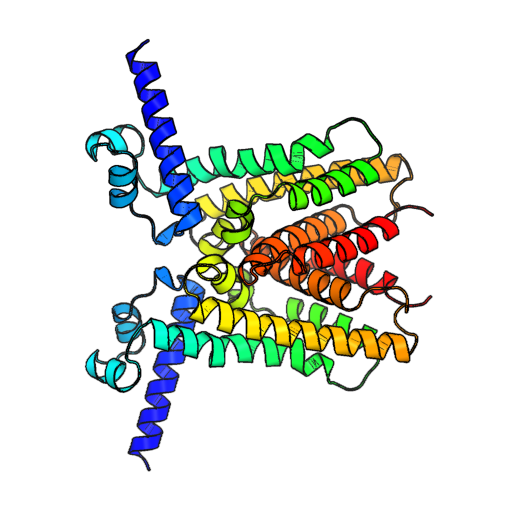 1
ATOM 2801 O O . ARG B 1 140 ? -16.281 -19.859 0.786 1 98.69 140 ARG B O 1
ATOM 2808 N N . ILE B 1 141 ? -15.516 -17.891 0.065 1 98.5 141 ILE B N 1
ATOM 2809 C CA . ILE B 1 141 ? -15.703 -18.281 -1.331 1 98.5 141 ILE B CA 1
ATOM 2810 C C . ILE B 1 141 ? -14.688 -19.344 -1.719 1 98.5 141 ILE B C 1
ATOM 2812 O O . ILE B 1 141 ? -14.977 -20.234 -2.523 1 98.5 141 ILE B O 1
ATOM 2816 N N . ILE B 1 142 ? -13.445 -19.281 -1.197 1 98.62 142 ILE B N 1
ATOM 2817 C CA . ILE B 1 142 ? -12.438 -20.312 -1.456 1 98.62 142 ILE B CA 1
ATOM 2818 C C . ILE B 1 142 ? -12.914 -21.641 -0.891 1 98.62 142 ILE B C 1
ATOM 2820 O O . ILE B 1 142 ? -12.82 -22.672 -1.561 1 98.62 142 ILE B O 1
ATOM 2824 N N . GLU B 1 143 ? -13.438 -21.625 0.338 1 98.56 143 GLU B N 1
ATOM 2825 C CA . GLU B 1 143 ? -13.938 -22.844 0.96 1 98.56 143 GLU B CA 1
ATOM 2826 C C . GLU B 1 143 ? -15.102 -23.438 0.169 1 98.56 143 GLU B C 1
ATOM 2828 O O . GLU B 1 143 ? -15.203 -24.656 0.026 1 98.56 143 GLU B O 1
ATOM 2833 N N . ARG B 1 144 ? -15.961 -22.609 -0.313 1 98 144 ARG B N 1
ATOM 2834 C CA . ARG B 1 144 ? -17.031 -23.062 -1.197 1 98 144 ARG B CA 1
ATOM 2835 C C . ARG B 1 144 ? -16.453 -23.734 -2.443 1 98 144 ARG B C 1
ATOM 2837 O O . ARG B 1 144 ? -16.922 -24.797 -2.861 1 98 144 ARG B 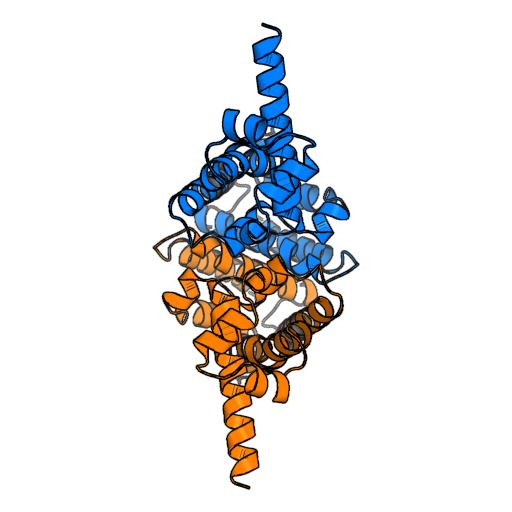O 1
ATOM 2844 N N . GLY B 1 145 ? -15.422 -23.078 -3.023 1 97.88 145 GLY B N 1
ATOM 2845 C CA . GLY B 1 145 ? -14.781 -23.656 -4.191 1 97.88 145 GLY B CA 1
ATOM 2846 C C . GLY B 1 145 ? -14.148 -25 -3.924 1 97.88 145 GLY B C 1
ATOM 2847 O O . GLY B 1 145 ? -14.18 -25.891 -4.781 1 97.88 145 GLY B O 1
ATOM 2848 N N . LYS B 1 146 ? -13.578 -25.188 -2.742 1 98 146 LYS B N 1
ATOM 2849 C CA . LYS B 1 146 ? -13.039 -26.484 -2.35 1 98 146 LYS B CA 1
ATOM 2850 C C . LYS B 1 146 ? -14.141 -27.547 -2.264 1 98 146 LYS B C 1
ATOM 2852 O O . LYS B 1 146 ? -13.977 -28.656 -2.752 1 98 146 LYS B O 1
ATOM 2857 N N . LYS B 1 147 ? -15.219 -27.141 -1.731 1 96.94 147 LYS B N 1
ATOM 2858 C CA . LYS B 1 147 ? -16.359 -28.047 -1.626 1 96.94 147 LYS B CA 1
ATOM 2859 C C . LYS B 1 147 ? -16.906 -28.391 -3.004 1 96.94 147 LYS B C 1
ATOM 2861 O O . LYS B 1 147 ? -17.297 -29.531 -3.244 1 96.94 147 LYS B O 1
ATOM 2866 N N . GLU B 1 148 ? -16.906 -27.438 -3.902 1 94.88 148 GLU B N 1
ATOM 2867 C CA . GLU B 1 148 ? -17.391 -27.609 -5.27 1 94.88 148 GLU B CA 1
ATOM 2868 C C . GLU B 1 148 ? -16.344 -28.312 -6.137 1 94.88 148 GLU B C 1
ATOM 2870 O O . GLU B 1 148 ? -16.609 -28.609 -7.305 1 94.88 148 GLU B O 1
ATOM 2875 N N . LYS B 1 149 ? -15.164 -28.469 -5.621 1 96.31 149 LYS B N 1
ATOM 2876 C CA . LYS B 1 149 ? -14.055 -29.141 -6.285 1 96.31 149 LYS B CA 1
ATOM 2877 C C . LYS B 1 149 ? -13.531 -28.312 -7.457 1 96.31 149 LYS B C 1
ATOM 2879 O O . LYS B 1 149 ? -13.039 -28.859 -8.445 1 96.31 149 LYS B O 1
ATOM 2884 N N . THR B 1 150 ? -13.742 -27 -7.371 1 96.06 150 THR B N 1
ATOM 2885 C CA . THR B 1 150 ? -13.203 -26.109 -8.383 1 96.06 150 THR B CA 1
ATOM 2886 C C . THR B 1 150 ? -11.891 -25.484 -7.91 1 96.06 150 THR B C 1
ATOM 2888 O O . THR B 1 150 ? -11.133 -24.938 -8.719 1 96.06 150 THR B O 1
ATOM 2891 N N . ILE B 1 151 ? -11.594 -25.531 -6.652 1 97.88 151 ILE B N 1
ATOM 2892 C CA . ILE B 1 151 ? -10.352 -25.078 -6.047 1 97.88 151 ILE B CA 1
ATOM 2893 C C . ILE B 1 151 ? -9.688 -26.219 -5.293 1 97.88 151 ILE B C 1
ATOM 2895 O O . ILE B 1 151 ? -10.359 -27 -4.609 1 97.88 151 ILE B O 1
ATOM 2899 N N . LYS B 1 152 ? -8.398 -26.359 -5.449 1 97.69 152 LYS B N 1
ATOM 2900 C CA . LYS B 1 152 ? -7.641 -27.438 -4.82 1 97.69 152 LYS B CA 1
ATOM 2901 C C . LYS B 1 152 ? -7.824 -27.422 -3.305 1 97.69 152 LYS B C 1
ATOM 2903 O O . LYS B 1 152 ? -7.676 -26.375 -2.664 1 97.69 152 LYS B O 1
ATOM 2908 N N . LYS B 1 153 ? -8.023 -28.562 -2.699 1 97 153 LYS B N 1
ATOM 2909 C CA . LYS B 1 153 ? -8.25 -28.703 -1.264 1 97 153 LYS B CA 1
ATOM 2910 C C . LYS B 1 153 ? -6.98 -28.422 -0.473 1 97 153 LYS B C 1
ATOM 2912 O O . LYS B 1 153 ? -7.043 -28.031 0.699 1 97 153 LYS B O 1
ATOM 2917 N N . SER B 1 154 ? -5.895 -28.531 -1.124 1 96.56 154 SER B N 1
ATOM 2918 C CA . SER B 1 154 ? -4.605 -28.469 -0.441 1 96.56 154 SER B CA 1
ATOM 2919 C C . SER B 1 154 ? -4.184 -27.031 -0.189 1 96.56 154 SER B C 1
ATOM 2921 O O . SER B 1 154 ? -3.262 -26.766 0.588 1 96.56 154 SER B O 1
ATOM 2923 N N . VAL B 1 155 ? -4.848 -26.078 -0.833 1 96.81 155 VAL B N 1
ATOM 2924 C CA . VAL B 1 155 ? -4.402 -24.688 -0.698 1 96.81 155 VAL B CA 1
ATOM 2925 C C . VAL B 1 155 ? -4.949 -24.094 0.599 1 96.81 155 VAL B C 1
ATOM 2927 O O . VAL B 1 155 ? -6.035 -24.453 1.048 1 96.81 155 VAL B O 1
ATOM 2930 N N . SER B 1 156 ? -4.227 -23.281 1.232 1 98.5 156 SER B N 1
ATOM 2931 C CA . SER B 1 156 ? -4.68 -22.547 2.414 1 98.5 156 SER B CA 1
ATOM 2932 C C . SER B 1 156 ? -5.613 -21.406 2.033 1 98.5 156 SER B C 1
ATOM 2934 O O . SER B 1 156 ? -5.199 -20.469 1.357 1 98.5 156 SER B O 1
ATOM 2936 N N . SER B 1 157 ? -6.871 -21.453 2.533 1 98.81 157 SER B N 1
ATOM 2937 C CA . SER B 1 157 ? -7.836 -20.391 2.244 1 98.81 157 SER B CA 1
ATOM 2938 C C . SER B 1 157 ? -7.355 -19.047 2.77 1 98.81 157 SER B C 1
ATOM 2940 O O . SER B 1 157 ? -7.523 -18.016 2.104 1 98.81 157 SER B O 1
ATOM 2942 N N . HIS B 1 158 ? -6.711 -19.031 3.957 1 98.88 158 HIS B N 1
ATOM 2943 C CA . HIS B 1 158 ? -6.195 -17.812 4.559 1 98.88 158 HIS B CA 1
ATOM 2944 C C . HIS B 1 158 ? -5.051 -17.234 3.729 1 98.88 158 HIS B C 1
ATOM 2946 O O . HIS B 1 158 ? -5.008 -16.016 3.486 1 98.88 158 HIS B O 1
ATOM 2952 N N . ALA B 1 159 ? -4.188 -18.094 3.234 1 98.88 159 ALA B N 1
ATOM 2953 C CA . ALA B 1 159 ? -3.043 -17.656 2.436 1 98.88 159 ALA B CA 1
ATOM 2954 C C . ALA B 1 159 ? -3.5 -17.031 1.116 1 98.88 159 ALA B C 1
ATOM 2956 O O . ALA B 1 159 ? -3.01 -15.977 0.717 1 98.88 159 ALA B O 1
ATOM 2957 N N . VAL B 1 160 ? -4.445 -17.719 0.518 1 98.88 160 VAL B N 1
ATOM 2958 C CA . VAL B 1 160 ? -4.965 -17.219 -0.751 1 98.88 160 VAL B CA 1
ATOM 2959 C C . VAL B 1 160 ? -5.613 -15.859 -0.54 1 98.88 160 VAL B C 1
ATOM 2961 O O . VAL B 1 160 ? -5.379 -14.922 -1.312 1 98.88 160 VAL B O 1
ATOM 2964 N N . ALA B 1 161 ? -6.406 -15.703 0.513 1 98.94 161 ALA B N 1
ATOM 2965 C CA . ALA B 1 161 ? -7.113 -14.453 0.784 1 98.94 161 ALA B CA 1
ATOM 2966 C C . ALA B 1 161 ? -6.133 -13.297 0.975 1 98.94 161 ALA B C 1
ATOM 2968 O O . ALA B 1 161 ? -6.25 -12.258 0.323 1 98.94 161 ALA B O 1
ATOM 2969 N N . ILE B 1 162 ? -5.129 -13.516 1.802 1 98.94 162 ILE B N 1
ATOM 2970 C CA . ILE B 1 162 ? -4.172 -12.453 2.111 1 98.94 162 ILE B CA 1
ATOM 2971 C C . ILE B 1 162 ? -3.35 -12.125 0.868 1 98.94 162 ILE B C 1
ATOM 2973 O O . ILE B 1 162 ? -3.068 -10.953 0.595 1 98.94 162 ILE B O 1
ATOM 2977 N N . TYR B 1 163 ? -2.98 -13.133 0.09 1 98.94 163 TYR B N 1
ATOM 2978 C CA . TYR B 1 163 ? -2.154 -12.906 -1.091 1 98.94 163 TYR B CA 1
ATOM 2979 C C . TYR B 1 163 ? -2.916 -12.109 -2.145 1 98.94 163 TYR B C 1
ATOM 2981 O O . TYR B 1 163 ? -2.365 -11.188 -2.752 1 98.94 163 TYR B O 1
ATOM 2989 N N . LEU B 1 164 ? -4.211 -12.453 -2.322 1 98.94 164 LEU B N 1
ATOM 2990 C CA . LEU B 1 164 ? -5.051 -11.742 -3.275 1 98.94 164 LEU B CA 1
ATOM 2991 C C . LEU B 1 164 ? -5.25 -10.289 -2.846 1 98.94 164 LEU B C 1
ATOM 2993 O O . LEU B 1 164 ? -5.121 -9.375 -3.662 1 98.94 164 LEU B O 1
ATOM 2997 N N . ILE B 1 165 ? -5.516 -10.062 -1.571 1 98.94 165 ILE B N 1
ATOM 2998 C CA . ILE B 1 165 ? -5.742 -8.711 -1.064 1 98.94 165 ILE B CA 1
ATOM 2999 C C . ILE B 1 165 ? -4.457 -7.898 -1.182 1 98.94 165 ILE B C 1
ATOM 3001 O O . ILE B 1 165 ? -4.48 -6.75 -1.633 1 98.94 165 ILE B O 1
ATOM 3005 N N . SER B 1 166 ? -3.344 -8.516 -0.825 1 98.94 166 SER B N 1
ATOM 3006 C CA . SER B 1 166 ? -2.059 -7.824 -0.846 1 98.94 166 SER B CA 1
ATOM 3007 C C . SER B 1 166 ? -1.691 -7.383 -2.258 1 98.94 166 SER B C 1
ATOM 3009 O O . SER B 1 166 ? -1.33 -6.223 -2.477 1 98.94 166 SER B O 1
ATOM 3011 N N . ALA B 1 167 ? -1.828 -8.281 -3.211 1 98.94 167 ALA B N 1
ATOM 3012 C CA . ALA B 1 167 ? -1.474 -7.969 -4.59 1 98.94 167 ALA B CA 1
ATOM 3013 C C . ALA B 1 167 ? -2.383 -6.879 -5.156 1 98.94 167 ALA B C 1
ATOM 3015 O O . ALA B 1 167 ? -1.92 -5.977 -5.855 1 98.94 167 ALA B O 1
ATOM 3016 N N . PHE B 1 168 ? -3.643 -6.949 -4.797 1 98.94 168 PHE B N 1
ATOM 3017 C CA . PHE B 1 168 ? -4.633 -5.988 -5.27 1 98.94 168 PHE B CA 1
ATOM 3018 C C . PHE B 1 168 ? -4.328 -4.594 -4.742 1 98.94 168 PHE B C 1
ATOM 3020 O O . PHE B 1 168 ? -4.273 -3.631 -5.512 1 98.94 168 PHE B O 1
ATOM 3027 N N . GLU B 1 169 ? -4.102 -4.496 -3.439 1 98.81 169 GLU B N 1
ATOM 3028 C CA . GLU B 1 169 ? -3.82 -3.201 -2.83 1 98.81 169 GLU B CA 1
ATOM 3029 C C . GLU B 1 169 ? -2.467 -2.662 -3.279 1 98.81 169 GLU B C 1
ATOM 3031 O O . GLU B 1 169 ? -2.311 -1.458 -3.492 1 98.81 169 GLU B O 1
ATOM 3036 N N . GLY B 1 170 ? -1.511 -3.602 -3.48 1 98.88 170 GLY B N 1
ATOM 3037 C CA . GLY B 1 170 ? -0.192 -3.178 -3.92 1 98.88 170 GLY B CA 1
ATOM 3038 C C . GLY B 1 170 ? -0.196 -2.551 -5.301 1 98.88 170 GLY B C 1
ATOM 3039 O O . GLY B 1 170 ? 0.437 -1.516 -5.523 1 98.88 170 GLY B O 1
ATOM 3040 N N . VAL B 1 171 ? -0.919 -3.115 -6.23 1 98.88 171 VAL B N 1
ATOM 3041 C CA . VAL B 1 171 ? -0.869 -2.623 -7.602 1 98.88 171 VAL B CA 1
ATOM 3042 C C . VAL B 1 171 ? -1.609 -1.291 -7.699 1 98.88 171 VAL B C 1
ATOM 3044 O O . VAL B 1 171 ? -1.256 -0.436 -8.516 1 98.88 171 VAL B O 1
ATOM 3047 N N . ARG B 1 172 ? -2.586 -1.138 -6.855 1 98.56 172 ARG B N 1
ATOM 3048 C CA . ARG B 1 172 ? -3.311 0.129 -6.867 1 98.56 172 ARG B CA 1
ATOM 3049 C C . ARG B 1 172 ? -2.41 1.278 -6.43 1 98.56 172 ARG B C 1
ATOM 3051 O O . ARG B 1 172 ? -2.543 2.4 -6.922 1 98.56 172 ARG B O 1
ATOM 3058 N N . GLY B 1 173 ? -1.553 1.021 -5.469 1 98.38 173 GLY B N 1
ATOM 3059 C CA . GLY B 1 173 ? -0.554 2.016 -5.109 1 98.38 173 GLY B CA 1
ATOM 3060 C C . GLY B 1 173 ? 0.465 2.262 -6.207 1 98.38 173 GLY B C 1
ATOM 3061 O O . GLY B 1 173 ? 0.759 3.41 -6.539 1 98.38 173 GLY B O 1
ATOM 3062 N N . ILE B 1 174 ? 0.938 1.212 -6.789 1 98.5 174 ILE B N 1
ATOM 3063 C CA . ILE B 1 174 ? 1.963 1.26 -7.828 1 98.5 174 ILE B CA 1
ATOM 3064 C C . ILE B 1 174 ? 1.439 2.031 -9.039 1 98.5 174 ILE B C 1
ATOM 3066 O O . ILE B 1 174 ? 2.186 2.775 -9.672 1 98.5 174 ILE B O 1
ATOM 3070 N N . ARG B 1 175 ? 0.246 1.889 -9.328 1 98.56 175 ARG B N 1
ATOM 3071 C CA . ARG B 1 175 ? -0.359 2.508 -10.5 1 98.56 175 ARG B CA 1
ATOM 3072 C C . ARG B 1 175 ? -0.287 4.027 -10.422 1 98.56 175 ARG B C 1
ATOM 3074 O 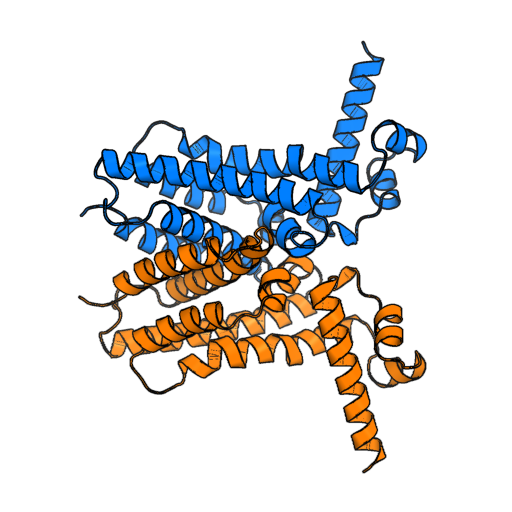O . ARG B 1 175 ? -0.276 4.711 -11.445 1 98.56 175 ARG B O 1
ATOM 3081 N N . LYS B 1 176 ? -0.188 4.566 -9.234 1 98.19 176 LYS B N 1
ATOM 3082 C CA . LYS B 1 176 ? -0.089 6.008 -9.047 1 98.19 176 LYS B CA 1
ATOM 3083 C C . LYS B 1 176 ? 1.148 6.574 -9.734 1 98.19 176 LYS B C 1
ATOM 3085 O O . LYS B 1 176 ? 1.201 7.766 -10.055 1 98.19 176 LYS B O 1
ATOM 3090 N N . LEU B 1 177 ? 2.102 5.758 -9.984 1 98.44 177 LEU B N 1
ATOM 3091 C CA . LEU B 1 177 ? 3.385 6.211 -10.508 1 98.44 177 LEU B CA 1
ATOM 3092 C C . LEU B 1 177 ? 3.354 6.289 -12.031 1 98.44 177 LEU B C 1
ATOM 3094 O O . LEU B 1 177 ? 4.309 6.758 -12.648 1 98.44 177 LEU B O 1
ATOM 3098 N N . TYR B 1 178 ? 2.283 5.797 -12.586 1 97.5 178 TYR B N 1
ATOM 3099 C CA . TYR B 1 178 ? 2.207 5.691 -14.039 1 97.5 178 TYR B CA 1
ATOM 3100 C C . TYR B 1 178 ? 1.006 6.457 -14.578 1 97.5 178 TYR B C 1
ATOM 3102 O O . TYR B 1 178 ? 0.005 6.629 -13.875 1 97.5 178 TYR B O 1
ATOM 3110 N N . ASP B 1 179 ? 1.042 6.82 -15.883 1 95.31 179 ASP B N 1
ATOM 3111 C CA . ASP B 1 179 ? -0.05 7.535 -16.531 1 95.31 179 ASP B CA 1
ATOM 3112 C C . ASP B 1 179 ? -0.829 6.613 -17.469 1 95.31 179 ASP B C 1
ATOM 3114 O O . ASP B 1 179 ? -1.716 7.066 -18.203 1 95.31 179 ASP B O 1
ATOM 3118 N N . ASN B 1 180 ? -0.385 5.398 -17.5 1 97.06 180 ASN B N 1
ATOM 3119 C CA . ASN B 1 180 ? -1.097 4.383 -18.266 1 97.06 180 ASN B CA 1
ATOM 3120 C C . ASN B 1 180 ? -1.382 3.141 -17.422 1 97.06 180 ASN B C 1
ATOM 3122 O O . ASN B 1 180 ? -0.93 3.043 -16.281 1 97.06 180 ASN B O 1
ATOM 3126 N N . ASP B 1 181 ? -2.086 2.199 -18 1 98.06 181 ASP B N 1
ATOM 3127 C CA . ASP B 1 181 ? -2.586 1.078 -17.219 1 98.06 181 ASP B CA 1
ATOM 3128 C C . ASP B 1 181 ? -1.755 -0.179 -17.453 1 98.06 181 ASP B C 1
ATOM 3130 O O . ASP B 1 181 ? -2.248 -1.298 -17.297 1 98.06 181 ASP B O 1
ATOM 3134 N N . SER B 1 182 ? -0.511 0.005 -17.906 1 98.19 182 SER B N 1
ATOM 3135 C CA . SER B 1 182 ? 0.332 -1.146 -18.203 1 98.19 182 SER B CA 1
ATOM 3136 C C . SER B 1 182 ? 0.531 -2.029 -16.984 1 98.19 182 SER B C 1
ATOM 3138 O O . SER B 1 182 ? 0.435 -3.254 -17.062 1 98.19 182 SER B O 1
ATOM 3140 N N . VAL B 1 183 ? 0.713 -1.409 -15.82 1 98.69 183 VAL B N 1
ATOM 3141 C CA . VAL B 1 183 ? 0.971 -2.199 -14.625 1 98.69 183 VAL B CA 1
ATOM 3142 C C . VAL B 1 183 ? -0.302 -2.93 -14.203 1 98.69 183 VAL B C 1
ATOM 3144 O O . VAL B 1 183 ? -0.238 -4.016 -13.617 1 98.69 183 VAL B O 1
ATOM 3147 N N . LEU B 1 184 ? -1.475 -2.328 -14.484 1 98.75 184 LEU B N 1
ATOM 3148 C CA . LEU B 1 184 ? -2.725 -3.012 -14.18 1 98.75 184 LEU B CA 1
ATOM 3149 C C . LEU B 1 184 ? -2.922 -4.223 -15.086 1 98.75 184 LEU B C 1
ATOM 3151 O O . LEU B 1 184 ? -3.396 -5.27 -14.641 1 98.75 184 LEU B O 1
ATOM 3155 N N . THR B 1 185 ? -2.529 -4.078 -16.344 1 98.56 185 THR B N 1
ATOM 3156 C CA . THR B 1 185 ? -2.6 -5.191 -17.281 1 98.56 185 THR B CA 1
ATOM 3157 C C . THR B 1 185 ? -1.671 -6.324 -16.844 1 98.56 185 THR B C 1
ATOM 3159 O O . THR B 1 185 ? -2.057 -7.492 -16.875 1 98.56 185 THR B O 1
ATOM 3162 N N . GLU B 1 186 ? -0.509 -5.969 -16.469 1 98.75 186 GLU B N 1
ATOM 3163 C CA . GLU B 1 186 ? 0.459 -6.945 -15.984 1 98.75 186 GLU B CA 1
ATOM 3164 C C . GLU B 1 186 ? -0.034 -7.621 -14.711 1 98.75 186 GLU B C 1
ATOM 3166 O O . GLU B 1 186 ? 0.086 -8.836 -14.555 1 98.75 186 GLU B O 1
ATOM 3171 N N . TYR B 1 187 ? -0.606 -6.84 -13.828 1 98.88 187 TYR B N 1
ATOM 3172 C CA . TYR B 1 187 ? -1.211 -7.391 -12.625 1 98.88 187 TYR B CA 1
ATOM 3173 C C . TYR B 1 187 ? -2.271 -8.43 -12.969 1 98.88 187 TYR B C 1
ATOM 3175 O O . TYR B 1 187 ? -2.307 -9.508 -12.383 1 98.88 187 TYR B O 1
ATOM 3183 N N . LEU B 1 188 ? -3.129 -8.109 -13.914 1 98.69 188 LEU B N 1
ATOM 3184 C CA . LEU B 1 188 ? -4.223 -9.008 -14.266 1 98.69 188 LEU B CA 1
ATOM 3185 C C . LEU B 1 188 ? -3.684 -10.312 -14.844 1 98.69 188 LEU B C 1
ATOM 3187 O O . LEU B 1 188 ? -4.242 -11.391 -14.602 1 98.69 188 LEU B O 1
ATOM 3191 N N . LEU B 1 189 ? -2.6 -10.219 -15.57 1 98.56 189 LEU B N 1
ATOM 3192 C CA . LEU B 1 189 ? -1.971 -11.43 -16.094 1 98.56 189 LEU B CA 1
ATOM 3193 C C . LEU B 1 189 ? -1.393 -12.273 -14.961 1 98.56 189 LEU B C 1
ATOM 3195 O O . LEU B 1 189 ? -1.536 -13.5 -14.961 1 98.56 189 LEU B O 1
ATOM 3199 N N . GLY B 1 190 ? -0.735 -11.602 -14 1 98.56 190 GLY B N 1
ATOM 3200 C CA . GLY B 1 190 ? -0.223 -12.312 -12.836 1 98.56 190 GLY B CA 1
ATOM 3201 C C . GLY B 1 190 ? -1.315 -12.938 -11.992 1 98.56 190 GLY B C 1
ATOM 3202 O O . GLY B 1 190 ? -1.174 -14.07 -11.523 1 98.56 190 GLY B O 1
ATOM 3203 N N . LEU B 1 191 ? -2.375 -12.195 -11.797 1 98.62 191 LEU B N 1
ATOM 3204 C CA . LEU B 1 191 ? -3.535 -12.688 -11.055 1 98.62 191 LEU B CA 1
ATOM 3205 C C . LEU B 1 191 ? -4.145 -13.906 -11.742 1 98.62 191 LEU B C 1
ATOM 3207 O O . LEU B 1 191 ? -4.469 -14.891 -11.078 1 98.62 191 LEU B O 1
ATOM 3211 N N . SER B 1 192 ? -4.344 -13.797 -13.055 1 98.06 192 SER B N 1
ATOM 3212 C CA . SER B 1 192 ? -4.902 -14.914 -13.82 1 98.06 192 SER B CA 1
ATOM 3213 C C . SER B 1 192 ? -4.062 -16.172 -13.648 1 98.06 192 SER B C 1
ATOM 3215 O O . SER B 1 192 ? -4.605 -17.266 -13.445 1 98.06 192 SER B O 1
ATOM 3217 N N . PHE B 1 193 ? -2.781 -16.047 -13.727 1 98.06 193 PHE B N 1
ATOM 3218 C CA . PHE B 1 193 ? -1.876 -17.172 -13.531 1 98.06 193 PHE B CA 1
ATOM 3219 C C . PHE B 1 193 ? -2.078 -17.797 -12.156 1 98.06 193 PHE B C 1
ATOM 3221 O O . PHE B 1 193 ? -2.176 -19.016 -12.039 1 98.06 193 PHE B O 1
ATOM 3228 N N . TYR B 1 194 ? -2.146 -16.969 -11.086 1 98.19 194 TYR B N 1
ATOM 3229 C CA . TYR B 1 194 ? -2.324 -17.438 -9.719 1 98.19 194 TYR B CA 1
ATOM 3230 C C . TYR B 1 194 ? -3.641 -18.188 -9.562 1 98.19 194 TYR B C 1
ATOM 3232 O O . TYR B 1 194 ? -3.668 -19.312 -9.055 1 98.19 194 TYR B O 1
ATOM 3240 N N . LEU B 1 195 ? -4.715 -17.562 -10.102 1 98.06 195 LEU B N 1
ATOM 3241 C CA . LEU B 1 195 ? -6.047 -18.141 -9.969 1 98.06 195 LEU B CA 1
ATOM 3242 C C . LEU B 1 195 ? -6.164 -19.438 -10.773 1 98.06 195 LEU B C 1
ATOM 3244 O O . LEU B 1 195 ? -6.793 -20.391 -10.32 1 98.06 195 LEU B O 1
ATOM 3248 N N . ASP B 1 196 ? -5.562 -19.469 -11.969 1 97.12 196 ASP B N 1
ATOM 3249 C CA . ASP B 1 196 ? -5.613 -20.672 -12.805 1 97.12 196 ASP B CA 1
ATOM 3250 C C . ASP B 1 196 ? -5 -21.875 -12.078 1 97.12 196 ASP B C 1
ATOM 3252 O O . ASP B 1 196 ? -5.449 -23 -12.258 1 97.12 196 ASP B O 1
ATOM 3256 N N . HIS B 1 197 ? -4.059 -21.641 -11.219 1 97.38 197 HIS B N 1
ATOM 3257 C CA . HIS B 1 197 ? -3.361 -22.734 -10.562 1 97.38 197 HIS B CA 1
ATOM 3258 C C . HIS B 1 197 ? -4.031 -23.109 -9.242 1 97.38 197 HIS B C 1
ATOM 3260 O O . HIS B 1 197 ? -3.676 -24.109 -8.617 1 97.38 197 HIS B O 1
ATOM 3266 N N . LEU B 1 198 ? -4.934 -22.203 -8.781 1 97.44 198 LEU B N 1
ATOM 3267 C CA . LEU B 1 198 ? -5.762 -22.578 -7.641 1 97.44 198 LEU B CA 1
ATOM 3268 C C . LEU B 1 198 ? -6.766 -23.656 -8.031 1 97.44 198 LEU B C 1
ATOM 3270 O O . LEU B 1 198 ? -7.223 -24.422 -7.184 1 97.44 198 LEU B O 1
ATOM 3274 N N . GLY B 1 199 ? -7.141 -23.562 -9.305 1 94.12 199 GLY B N 1
ATOM 3275 C CA . GLY B 1 199 ? -8.18 -24.438 -9.789 1 94.12 199 GLY B CA 1
ATOM 3276 C C . GLY B 1 199 ? -7.742 -25.891 -9.891 1 94.12 199 GLY B C 1
ATOM 3277 O O . GLY B 1 199 ? -6.543 -26.172 -9.953 1 94.12 199 GLY B O 1
ATOM 3278 N N . THR B 1 200 ? -8.711 -26.766 -9.836 1 86.12 200 THR B N 1
ATOM 3279 C CA . THR B 1 200 ? -8.477 -28.188 -10 1 86.12 200 THR B CA 1
ATOM 3280 C C . THR B 1 200 ? -8.453 -28.562 -11.477 1 86.12 200 THR B C 1
ATOM 3282 O O . THR B 1 200 ? -9.117 -27.938 -12.297 1 86.12 200 THR B O 1
ATOM 3285 N N . ASN B 1 201 ? -7.324 -28.891 -12.25 1 63.5 201 ASN B N 1
ATOM 3286 C CA . ASN B 1 201 ? -7.355 -29.406 -13.617 1 63.5 201 ASN B CA 1
ATOM 3287 C C . ASN B 1 201 ? -8.469 -30.438 -13.797 1 63.5 201 ASN B C 1
ATOM 3289 O O . ASN B 1 201 ? -8.805 -31.156 -12.859 1 63.5 201 ASN B O 1
#

Foldseek 3Di:
DVVVVVLVVLLVLLLVLLLVCCLPPNLVPDDPVNSCVSSVHDPVSVCVNPVDSVRSLLCNLVPPVLVCCCVQQQVQCPDDDQLLVSNLCSLVVSLVPDDLVCLQRFRSLLRCCVRPCPPDPSNVVSSVVSLVSSLVSQLVSQVVNVVVQFFPPPDDSNVVSVVSVVLSRVLSVVSNVDPDCVSVVVSSVVVCVVSVVRTDD/DVVVVVLVVLLVLLLVLLLVCCLPPNLVVDDPVNSCVSSVHDPVSVCVNPVDSVRSLLCNLVPPVLVCCCVQQQVQCPDDDQLLVSNLCSLVVSLVPDDLVCLQRFRSLLRCCVRPCPPDPSNVVSSVVSLVSSLVSQLVSQVVNVVVQFFPPPDDSNVVSVVSVVLSRVLSVVSNVDSDCVSVVVSSVVVCVVSVVRTDD